Protein AF-A0A965FQ69-F1 (afdb_monomer_lite)

Sequence (419 aa):
MVTMQRNASKNAVSTEKKLNSGMDQRGNQLREEFSRQFLHGMSDRIQSDFGPKQLERFLNNKFEFFLEAMGKQGLLRLERGKGPGDQDYQTRYNGTATIEIVSPIAPYGVVTLEKLMRERNLHVTRSLHPMMSVSFDREEKLISISAPDPEKQIYDYIYIQFESDGSPEKLKELETAISRHMLAVQCSFKDQSSILDKLEEIKNRLSEQQNLSEEDVIEWQQLCDWLKKDNFSFFGYCSFSRKKSVSDQAFELQKSSGLGILSDTYLDQDGNQMSEVLKAHLWRNQQSTFPFKLDRVAITSPLLRFENLMRLGLQLPSGSSPESDPEQVEHVFLGLLRSSSLNVKNTETPLIHRKMKSIFQNKRMLPNSYDYNEVVRIFGATPKFEMFRSTPDELLQMVEDMFSVHDPNRIHCFRIKTK

pLDDT: mean 85.53, std 16.93, range [22.86, 98.69]

Secondary structure (DSSP, 8-state):
--------TTSHHHHHHHHHHHHHHHHHHHHHHHHHHHHHTS-HHHHHTS-HHHHHHHHHHHHHHHHHHHHTT-EEEEEE-S-TTS--TT--SS-EEEEEEEEE--TTHHHHHHHHHHHTT--EEEEE--EEEEEE-TTS-EEEEES--TTSEEEEEEEEEEE----HHHHHHHHHHHHHHHHHHHHHHHTHHHHHHHHHHHHHTGGG-TTS-HHHHHHHHHHHHHIIIIIEEEEEEEEEEE---TT---EEEPTT--EETTSHHHHHHHTTHHHHHHHHHHHHTTT-SSSEEEEEEEEE-SSSS-SEEEEEEEEEEPS--TTS-PPEEEEEEEEEE-GGGGGS-GGGSTTHHHHHHHHHHHTTPPTTSHHHHHHHHHHHHS-HHHHHHS-HHHHHHHHHHHHT---TTS---------

Radius of gyration: 28.64 Å; chains: 1; bounding box: 108×49×81 Å

Foldseek 3Di:
DDDDDDDDPPCPVVVVVVVVVVVVVQLVQQLVLQLVLQVVQDDPVRVVVDDPVRSVVVSVVLSVVQQVQLVVQKDKDKAWDDAQPNDDPPDPAHGKIKIKIKHFDFPFLVLLVVQVCVVVVWAWPDKTKGKWFWDADPVSHTRGIHHDDPVGTMMIIIMTMTGDNRPPVVRVVSSLLSVLLVQLRVQQRVCVVVLLVVLVVLLVQLVQDPLDDPVRSVLVNLQSVVCVVQFWRWAKKWKWFFDPDPPDRWTDTDPQRIGRCRGPVSCVSVVVPVVVQVRVVCVVCVPPPDQWAWAWTPDQDSGDHRDTKTKTWHWHFDPDDPPDDGTIMIMIIITDTDPVNLVDQLCRRRPSVVLLVVLCVVVVPDPPDPLNVVLSVVVNPPDVNLSRQADSVLSSVVSVQVVVPPDPVDDDDDDRPRD

Structure (mmCIF, N/CA/C/O backbone):
data_AF-A0A965FQ69-F1
#
_entry.id   AF-A0A965FQ69-F1
#
loop_
_atom_site.group_PDB
_atom_site.id
_atom_site.type_symbol
_atom_site.label_atom_id
_atom_site.label_alt_id
_atom_site.label_comp_id
_atom_site.label_asym_id
_atom_site.label_entity_id
_atom_site.label_seq_id
_atom_site.pdbx_PDB_ins_code
_atom_site.Cartn_x
_atom_site.Cartn_y
_atom_site.Cartn_z
_atom_site.occupancy
_atom_site.B_iso_or_equiv
_atom_site.auth_seq_id
_atom_site.auth_comp_id
_atom_site.auth_asym_id
_atom_site.auth_atom_id
_atom_site.pdbx_PDB_model_num
ATOM 1 N N . MET A 1 1 ? 61.283 18.173 -0.865 1.00 26.69 1 MET A N 1
ATOM 2 C CA . MET A 1 1 ? 62.747 18.025 -0.758 1.00 26.69 1 MET A CA 1
ATOM 3 C C . MET A 1 1 ? 63.059 16.574 -1.107 1.00 26.69 1 MET A C 1
ATOM 5 O O . MET A 1 1 ? 62.587 15.728 -0.368 1.00 26.69 1 MET A O 1
ATOM 9 N N . VAL A 1 2 ? 63.777 16.334 -2.223 1.00 22.86 2 VAL A N 1
ATOM 10 C CA . VAL A 1 2 ? 64.519 15.088 -2.575 1.00 22.86 2 VAL A CA 1
ATOM 11 C C . VAL A 1 2 ? 63.647 13.831 -2.858 1.00 22.86 2 VAL A C 1
ATOM 13 O O . VAL A 1 2 ? 62.807 13.490 -2.048 1.00 22.86 2 VAL A O 1
ATOM 16 N N . THR A 1 3 ? 63.747 13.039 -3.936 1.00 24.28 3 THR A N 1
ATOM 17 C CA . THR A 1 3 ? 64.528 13.054 -5.185 1.00 24.28 3 THR A CA 1
ATOM 18 C C . THR A 1 3 ? 63.895 12.088 -6.204 1.00 24.28 3 THR A C 1
ATOM 20 O O . THR A 1 3 ? 63.254 11.100 -5.866 1.00 24.28 3 THR A O 1
ATOM 23 N N . MET A 1 4 ? 64.121 12.449 -7.462 1.00 23.86 4 MET A N 1
ATOM 24 C CA . MET A 1 4 ? 63.962 11.776 -8.748 1.00 23.86 4 MET A CA 1
ATOM 25 C C . MET A 1 4 ? 64.313 10.270 -8.902 1.00 23.86 4 MET A C 1
ATOM 27 O O . MET A 1 4 ? 65.288 9.782 -8.348 1.00 23.86 4 MET A O 1
ATOM 31 N N . GLN A 1 5 ? 63.640 9.687 -9.911 1.00 25.12 5 GLN A N 1
ATOM 32 C CA . GLN A 1 5 ? 64.177 8.979 -11.103 1.00 25.12 5 GLN A CA 1
ATOM 33 C C . GLN A 1 5 ? 64.028 7.445 -11.273 1.00 25.12 5 GLN A C 1
ATOM 35 O O . GLN A 1 5 ? 64.759 6.648 -10.708 1.00 25.12 5 GLN A O 1
ATOM 40 N N . ARG A 1 6 ? 63.207 7.137 -12.298 1.00 25.28 6 ARG A N 1
ATOM 41 C CA . ARG A 1 6 ? 63.470 6.343 -13.525 1.00 25.28 6 ARG A CA 1
ATOM 42 C C . ARG A 1 6 ? 63.418 4.802 -13.529 1.00 25.28 6 ARG A C 1
ATOM 44 O O . ARG A 1 6 ? 64.198 4.111 -12.897 1.00 25.28 6 ARG A O 1
ATOM 51 N N . ASN A 1 7 ? 62.644 4.367 -14.535 1.00 25.78 7 ASN A N 1
ATOM 52 C CA . ASN A 1 7 ? 62.756 3.185 -15.400 1.00 25.78 7 ASN A CA 1
ATOM 53 C C . ASN A 1 7 ? 62.151 1.852 -14.936 1.00 25.78 7 ASN A C 1
ATOM 55 O O . ASN A 1 7 ? 62.811 1.053 -14.290 1.00 25.78 7 ASN A O 1
ATOM 59 N N . ALA A 1 8 ? 60.970 1.542 -15.491 1.00 29.22 8 ALA A N 1
ATOM 60 C CA . ALA A 1 8 ? 60.676 0.229 -16.084 1.00 29.22 8 ALA A CA 1
ATOM 61 C C . ALA A 1 8 ? 59.489 0.311 -17.074 1.00 29.22 8 ALA A C 1
ATOM 63 O O . ALA A 1 8 ? 58.456 -0.340 -16.914 1.00 29.22 8 ALA A O 1
ATOM 64 N N . SER A 1 9 ? 59.633 1.107 -18.140 1.00 40.75 9 SER A N 1
ATOM 65 C CA . SER A 1 9 ? 58.760 1.019 -19.317 1.00 40.75 9 SER A CA 1
ATOM 66 C C . SER A 1 9 ? 59.049 -0.287 -20.058 1.00 40.75 9 SER A C 1
ATOM 68 O O . SER A 1 9 ? 59.963 -0.328 -20.876 1.00 40.75 9 SER A O 1
ATOM 70 N N . LYS A 1 10 ? 58.313 -1.356 -19.722 1.00 35.41 10 LYS A N 1
ATOM 71 C CA . LYS A 1 10 ? 58.041 -2.530 -20.588 1.00 35.41 10 LYS A CA 1
ATOM 72 C C . LYS A 1 10 ? 57.002 -3.523 -20.024 1.00 35.41 10 LYS A C 1
ATOM 74 O O . LYS A 1 10 ? 56.545 -4.367 -20.783 1.00 35.41 10 LYS A O 1
ATOM 79 N N . ASN A 1 11 ? 56.541 -3.369 -18.771 1.00 32.72 11 ASN A N 1
ATOM 80 C CA . ASN A 1 11 ? 55.470 -4.199 -18.174 1.00 32.72 11 ASN A CA 1
ATOM 81 C C . ASN A 1 11 ? 54.084 -3.520 -18.064 1.00 32.72 11 ASN A C 1
ATOM 83 O O . ASN A 1 11 ? 53.115 -4.172 -17.681 1.00 32.72 11 ASN A O 1
ATOM 87 N N . ALA A 1 12 ? 53.945 -2.240 -18.425 1.00 35.62 12 ALA A N 1
ATOM 88 C CA . ALA A 1 12 ? 52.651 -1.543 -18.361 1.00 35.62 12 ALA A CA 1
ATOM 89 C C . ALA A 1 12 ? 51.667 -2.018 -19.452 1.00 35.62 12 ALA A C 1
ATOM 91 O O . ALA A 1 12 ? 50.497 -2.245 -19.172 1.00 35.62 12 ALA A O 1
ATOM 92 N N . VAL A 1 13 ? 52.157 -2.311 -20.664 1.00 34.44 13 VAL A N 1
ATOM 93 C CA . VAL A 1 13 ? 51.308 -2.657 -21.823 1.00 34.44 13 VAL A CA 1
ATOM 94 C C . VAL A 1 13 ? 50.677 -4.056 -21.711 1.00 34.44 13 VAL A C 1
ATOM 96 O O . VAL A 1 13 ? 49.585 -4.286 -22.226 1.00 34.44 13 VAL A O 1
ATOM 99 N N . SER A 1 14 ? 51.324 -5.007 -21.027 1.00 36.31 14 SER A N 1
ATOM 100 C CA . SER A 1 14 ? 50.774 -6.356 -20.803 1.00 36.31 14 SER A CA 1
ATOM 101 C C . SER A 1 14 ? 49.797 -6.411 -19.626 1.00 36.31 14 SER A C 1
ATOM 103 O O . SER A 1 14 ? 48.867 -7.218 -19.646 1.00 36.31 14 SER A O 1
ATOM 105 N N . THR A 1 15 ? 49.971 -5.533 -18.636 1.00 37.91 15 THR A N 1
ATOM 106 C CA . THR A 1 15 ? 49.083 -5.421 -17.473 1.00 37.91 15 THR A CA 1
ATOM 107 C C . THR A 1 15 ? 47.825 -4.626 -17.832 1.00 37.91 15 THR A C 1
ATOM 109 O O . THR A 1 15 ? 46.731 -5.079 -17.517 1.00 37.91 15 THR A O 1
ATOM 112 N N . GLU A 1 16 ? 47.941 -3.543 -18.611 1.00 34.97 16 GLU A N 1
ATOM 113 C CA . GLU A 1 16 ? 46.796 -2.801 -19.166 1.00 34.97 16 GLU A CA 1
ATOM 114 C C . GLU A 1 16 ? 45.980 -3.632 -20.165 1.00 34.97 16 GLU A C 1
ATOM 116 O O . GLU A 1 16 ? 44.755 -3.599 -20.116 1.00 34.97 16 GLU A O 1
ATOM 121 N N . LYS A 1 17 ? 46.611 -4.454 -21.023 1.00 34.06 17 LYS A N 1
ATOM 122 C CA . LYS A 1 17 ? 45.866 -5.387 -21.893 1.00 34.06 17 LYS A CA 1
ATOM 123 C C . LYS A 1 17 ? 45.140 -6.482 -21.112 1.00 34.06 17 LYS A C 1
ATOM 125 O O . LYS A 1 17 ? 44.058 -6.864 -21.535 1.00 34.06 17 LYS A O 1
ATOM 130 N N . LYS A 1 18 ? 45.702 -6.974 -19.999 1.00 35.56 18 LYS A N 1
ATOM 131 C CA . LYS A 1 18 ? 45.047 -7.967 -19.126 1.00 35.56 18 LYS A CA 1
ATOM 132 C C . LYS A 1 18 ? 43.935 -7.360 -18.262 1.00 35.56 18 LYS A C 1
ATOM 134 O O . LYS A 1 18 ? 42.926 -8.020 -18.039 1.00 35.56 18 LYS A O 1
ATOM 139 N N . LEU A 1 19 ? 44.095 -6.114 -17.813 1.00 34.34 19 LEU A N 1
ATOM 140 C CA . LEU A 1 19 ? 43.059 -5.344 -17.114 1.00 34.34 19 LEU A CA 1
ATOM 141 C C . LEU A 1 19 ? 41.905 -4.983 -18.058 1.00 34.34 19 LEU A C 1
ATOM 143 O O . LEU A 1 19 ? 40.756 -5.226 -17.706 1.00 34.34 19 LEU A O 1
ATOM 147 N N . ASN A 1 20 ? 42.197 -4.524 -19.281 1.00 37.56 20 ASN A N 1
ATOM 148 C CA . ASN A 1 20 ? 41.173 -4.250 -20.293 1.00 37.56 20 ASN A CA 1
ATOM 149 C C . ASN A 1 20 ? 40.507 -5.532 -20.812 1.00 37.56 20 ASN A C 1
ATOM 151 O O . ASN A 1 20 ? 39.294 -5.538 -20.982 1.00 37.56 20 ASN A O 1
ATOM 155 N N . SER A 1 21 ? 41.243 -6.638 -21.000 1.00 43.66 21 SER A N 1
ATOM 156 C CA . SER A 1 21 ? 40.627 -7.920 -21.380 1.00 43.66 21 SER A CA 1
ATOM 157 C C . SER A 1 21 ? 39.784 -8.514 -20.252 1.00 43.66 21 SER A C 1
ATOM 159 O O . SER A 1 21 ? 38.773 -9.143 -20.526 1.00 43.66 21 SER A O 1
ATOM 161 N N . GLY A 1 22 ? 40.185 -8.322 -18.991 1.00 47.44 22 GLY A N 1
ATOM 162 C CA . GLY A 1 22 ? 39.419 -8.753 -17.820 1.00 47.44 22 GLY A CA 1
ATOM 163 C C . GLY A 1 22 ? 38.160 -7.913 -17.588 1.00 47.44 22 GLY A C 1
ATOM 164 O O . GLY A 1 22 ? 37.121 -8.465 -17.236 1.00 47.44 22 GLY A O 1
ATOM 165 N N . MET A 1 23 ? 38.222 -6.599 -17.836 1.00 53.56 23 MET A N 1
ATOM 166 C CA . MET A 1 23 ? 37.054 -5.708 -17.798 1.00 53.56 23 MET A CA 1
ATOM 167 C C . MET A 1 23 ? 36.070 -5.998 -18.938 1.00 53.56 23 MET A C 1
ATOM 169 O O . MET A 1 23 ? 34.868 -6.057 -18.690 1.00 53.56 23 MET A O 1
ATOM 173 N N . ASP A 1 24 ? 36.565 -6.260 -20.151 1.00 64.50 24 ASP A N 1
ATOM 174 C CA . ASP A 1 24 ? 35.739 -6.643 -21.304 1.00 64.50 24 ASP A CA 1
ATOM 175 C C . ASP A 1 24 ? 35.117 -8.043 -21.109 1.00 64.50 24 ASP A C 1
ATOM 177 O O . ASP A 1 24 ? 33.928 -8.247 -21.337 1.00 64.50 24 ASP A O 1
ATOM 181 N N . GLN A 1 25 ? 35.861 -9.012 -20.561 1.00 75.19 25 GLN A N 1
ATOM 182 C CA . GLN A 1 25 ? 35.315 -10.332 -20.208 1.00 75.19 25 GLN A CA 1
ATOM 183 C C . GLN A 1 25 ? 34.255 -10.264 -19.102 1.00 75.19 25 GLN A C 1
ATOM 185 O O . GLN A 1 25 ? 33.205 -10.889 -19.241 1.00 75.19 25 GLN A O 1
ATOM 190 N N . ARG A 1 26 ? 34.484 -9.480 -18.038 1.00 79.25 26 ARG A N 1
ATOM 191 C CA . ARG A 1 26 ? 33.505 -9.289 -16.952 1.00 79.25 26 ARG A CA 1
ATOM 192 C C . ARG A 1 26 ? 32.240 -8.596 -17.458 1.00 79.25 26 ARG A C 1
ATOM 194 O O . ARG A 1 26 ? 31.143 -9.027 -17.120 1.00 79.25 26 ARG A O 1
ATOM 201 N N . GLY A 1 27 ? 32.375 -7.570 -18.300 1.00 84.81 27 GLY A N 1
ATOM 202 C CA . GLY A 1 27 ? 31.235 -6.906 -18.937 1.00 84.81 27 GLY A CA 1
ATOM 203 C C . GLY A 1 27 ? 30.428 -7.854 -19.829 1.00 84.81 27 GLY A C 1
ATOM 204 O O . GLY A 1 27 ? 29.203 -7.894 -19.736 1.00 84.81 27 GLY A O 1
ATOM 205 N N . ASN A 1 28 ? 31.107 -8.676 -20.635 1.00 88.44 28 ASN A N 1
ATOM 206 C CA . ASN A 1 28 ? 30.455 -9.677 -21.484 1.00 88.44 28 ASN A CA 1
ATOM 207 C C . ASN A 1 28 ? 29.735 -10.763 -20.663 1.00 88.44 28 ASN A C 1
ATOM 209 O O . ASN A 1 28 ? 28.614 -11.127 -21.014 1.00 88.44 28 ASN A O 1
ATOM 213 N N . GLN A 1 29 ? 30.332 -11.231 -19.560 1.00 93.44 29 GLN A N 1
ATOM 214 C CA . GLN A 1 29 ? 29.696 -12.184 -18.644 1.00 93.44 29 GLN A CA 1
ATOM 215 C C . GLN A 1 29 ? 28.426 -11.596 -18.016 1.00 93.44 29 GLN A C 1
ATOM 217 O O . GLN A 1 29 ? 27.361 -12.201 -18.106 1.00 93.44 29 GLN A O 1
ATOM 222 N N . LEU A 1 30 ? 28.519 -10.398 -17.428 1.00 94.19 30 LEU A N 1
ATOM 223 C CA . LEU A 1 30 ? 27.375 -9.722 -16.810 1.00 94.19 30 LEU A CA 1
ATOM 224 C C . LEU A 1 30 ? 26.242 -9.491 -17.815 1.00 94.19 30 LEU A C 1
ATOM 226 O O . LEU A 1 30 ? 25.071 -9.661 -17.481 1.00 94.19 30 LEU A O 1
ATOM 230 N N . ARG A 1 31 ? 26.578 -9.150 -19.062 1.00 95.00 31 ARG A N 1
ATOM 231 C CA . ARG A 1 31 ? 25.593 -8.975 -20.132 1.00 95.00 31 ARG A CA 1
ATOM 232 C C . ARG A 1 31 ? 24.873 -10.275 -20.476 1.00 95.00 31 ARG A C 1
ATOM 234 O O . ARG A 1 31 ? 23.664 -10.252 -20.706 1.00 95.00 31 ARG A O 1
ATOM 241 N N . GLU A 1 32 ? 25.588 -11.399 -20.527 1.00 94.56 32 GLU A N 1
ATOM 242 C CA . GLU A 1 32 ? 24.985 -12.714 -20.774 1.00 94.56 32 GLU A CA 1
ATOM 243 C C . GLU A 1 32 ? 24.063 -13.124 -19.618 1.00 94.56 32 GLU A C 1
ATOM 245 O O . GLU A 1 32 ? 22.923 -13.535 -19.844 1.00 94.56 32 GLU A O 1
ATOM 250 N N . GLU A 1 33 ? 24.534 -12.956 -18.382 1.00 95.75 33 GLU A N 1
ATOM 251 C CA . GLU A 1 33 ? 23.767 -13.227 -17.167 1.00 95.75 33 GLU A CA 1
ATOM 252 C C . GLU A 1 33 ? 22.482 -12.389 -17.115 1.00 95.75 33 GLU A C 1
ATOM 254 O O . GLU A 1 33 ? 21.394 -12.943 -16.937 1.00 95.75 33 GLU A O 1
ATOM 259 N N . PHE A 1 34 ? 22.590 -11.078 -17.358 1.00 96.25 34 PHE A N 1
ATOM 260 C CA . PHE A 1 34 ? 21.453 -10.165 -17.465 1.00 96.25 34 PHE A CA 1
ATOM 261 C C . PHE A 1 34 ? 20.473 -10.606 -18.550 1.00 96.25 34 PHE A C 1
ATOM 263 O O . PHE A 1 34 ? 19.282 -10.756 -18.287 1.00 96.25 34 PHE A O 1
ATOM 270 N N . SER A 1 35 ? 20.973 -10.848 -19.765 1.00 95.06 35 SER A N 1
ATOM 271 C CA . SER A 1 35 ? 20.144 -11.222 -20.914 1.00 95.06 35 SER A CA 1
ATOM 272 C C . SER A 1 35 ? 19.356 -12.496 -20.634 1.00 95.06 35 SER A C 1
ATOM 274 O O . SER A 1 35 ? 18.175 -12.572 -20.963 1.00 95.06 35 SER A O 1
ATOM 276 N N . ARG A 1 36 ? 19.976 -13.475 -19.964 1.00 94.50 36 ARG A N 1
ATOM 277 C CA . ARG A 1 36 ? 19.316 -14.717 -19.553 1.00 94.50 36 ARG A CA 1
ATOM 278 C C . ARG A 1 36 ? 18.152 -14.456 -18.596 1.00 94.50 36 ARG A C 1
ATOM 280 O O . ARG A 1 36 ? 17.072 -14.999 -18.817 1.00 94.50 36 ARG A O 1
ATOM 287 N N . GLN A 1 37 ? 18.343 -13.617 -17.575 1.00 94.25 37 GLN A N 1
ATOM 288 C CA . GLN A 1 37 ? 17.264 -13.285 -16.631 1.00 94.25 37 GLN A CA 1
ATOM 289 C C . GLN A 1 37 ? 16.161 -12.456 -17.289 1.00 94.25 37 GLN A C 1
ATOM 291 O O . GLN A 1 37 ? 14.975 -12.706 -17.079 1.00 94.25 37 GLN A O 1
ATOM 296 N N . PHE A 1 38 ? 16.540 -11.504 -18.139 1.00 93.62 38 PHE A N 1
ATOM 297 C CA . PHE A 1 38 ? 15.589 -10.651 -18.836 1.00 93.62 38 PHE A CA 1
ATOM 298 C C . PHE A 1 38 ? 14.705 -11.458 -19.796 1.00 93.62 38 PHE A C 1
ATOM 300 O O . PHE A 1 38 ? 13.486 -11.296 -19.796 1.00 93.62 38 PHE A O 1
ATOM 307 N N . LEU A 1 39 ? 15.304 -12.368 -20.573 1.00 91.94 39 LEU A N 1
ATOM 308 C CA . LEU A 1 39 ? 14.581 -13.262 -21.480 1.00 91.94 39 LEU A CA 1
ATOM 309 C C . LEU A 1 39 ? 13.691 -14.254 -20.732 1.00 91.94 39 LEU A C 1
ATOM 311 O O . LEU A 1 39 ? 12.590 -14.529 -21.195 1.00 91.94 39 LEU A O 1
ATOM 315 N N . HIS A 1 40 ? 14.108 -14.738 -19.560 1.00 88.69 40 HIS A N 1
ATOM 316 C CA . HIS A 1 40 ? 13.251 -15.578 -18.720 1.00 88.69 40 HIS A CA 1
ATOM 317 C C . HIS A 1 40 ? 11.981 -14.834 -18.259 1.00 88.69 40 HIS A C 1
ATOM 319 O O . HIS A 1 40 ? 10.930 -15.444 -18.079 1.00 88.69 40 HIS A O 1
ATOM 325 N N . GLY A 1 41 ? 12.051 -13.507 -18.099 1.00 81.44 41 GLY A N 1
ATOM 326 C CA . GLY A 1 41 ? 10.885 -12.657 -17.840 1.00 81.44 41 GLY A CA 1
ATOM 327 C C . GLY A 1 41 ? 10.019 -12.358 -19.073 1.00 81.44 41 GLY A C 1
ATOM 328 O O . GLY A 1 41 ? 8.951 -11.762 -18.935 1.00 81.44 41 GLY A O 1
ATOM 329 N N . MET A 1 42 ? 10.446 -12.749 -20.280 1.00 86.44 42 MET A N 1
ATOM 330 C CA . MET A 1 42 ? 9.692 -12.570 -21.522 1.00 86.44 42 MET A CA 1
ATOM 331 C C . MET A 1 42 ? 8.991 -13.864 -21.940 1.00 86.44 42 MET A C 1
ATOM 333 O O . MET A 1 42 ? 9.633 -14.891 -22.135 1.00 86.44 42 MET A O 1
ATOM 337 N N . SER A 1 43 ? 7.686 -13.797 -22.214 1.00 84.50 43 SER A N 1
ATOM 338 C CA . SER A 1 43 ? 6.989 -14.912 -22.878 1.00 84.50 43 SER A CA 1
ATOM 339 C C . SER A 1 43 ? 7.500 -15.141 -24.308 1.00 84.50 43 SER A C 1
ATOM 341 O O . SER A 1 43 ? 7.879 -14.185 -24.989 1.00 84.50 43 SER A O 1
ATOM 343 N N . ASP A 1 44 ? 7.406 -16.375 -24.810 1.00 82.75 44 ASP A N 1
ATOM 344 C CA . ASP A 1 44 ? 7.791 -16.731 -26.189 1.00 82.75 44 ASP A CA 1
ATOM 345 C C . ASP A 1 44 ? 7.110 -15.848 -27.243 1.00 82.75 44 ASP A C 1
ATOM 347 O O . ASP A 1 44 ? 7.700 -15.497 -28.266 1.00 82.75 44 ASP A O 1
ATOM 351 N N . ARG A 1 45 ? 5.869 -15.427 -26.970 1.00 82.38 45 ARG A N 1
ATOM 352 C CA . ARG A 1 45 ? 5.115 -14.510 -27.829 1.00 82.38 45 ARG A CA 1
ATOM 353 C C . ARG A 1 45 ? 5.787 -13.142 -27.928 1.00 82.38 45 ARG A C 1
ATOM 355 O O . ARG A 1 45 ? 5.923 -12.618 -29.023 1.00 82.38 45 ARG A O 1
ATOM 362 N N . ILE A 1 46 ? 6.223 -12.585 -26.798 1.00 81.56 46 ILE A N 1
ATOM 363 C CA . ILE A 1 46 ? 6.936 -11.301 -26.751 1.00 81.56 46 ILE A CA 1
ATOM 364 C C . ILE A 1 46 ? 8.287 -11.421 -27.451 1.00 81.56 46 ILE A C 1
ATOM 366 O O . ILE A 1 46 ? 8.663 -10.504 -28.175 1.00 81.56 46 ILE A O 1
ATOM 370 N N . GLN A 1 47 ? 9.007 -12.527 -27.243 1.00 82.12 47 GLN A N 1
ATOM 371 C CA . GLN A 1 47 ? 10.299 -12.765 -27.891 1.00 82.12 47 GLN A CA 1
ATOM 372 C C . GLN A 1 47 ? 10.149 -12.863 -29.417 1.00 82.12 47 GLN A C 1
ATOM 374 O O . GLN A 1 47 ? 10.958 -12.297 -30.149 1.00 82.12 47 GLN A O 1
ATOM 379 N N . SER A 1 48 ? 9.073 -13.499 -29.890 1.00 83.19 48 SER A N 1
ATOM 380 C CA . SER A 1 48 ? 8.766 -13.659 -31.318 1.00 83.19 48 SER A CA 1
ATOM 381 C C . SER A 1 48 ? 8.434 -12.345 -32.036 1.00 83.19 48 SER A C 1
ATOM 383 O O . SER A 1 48 ? 8.532 -12.289 -33.260 1.00 83.19 48 SER A O 1
ATOM 385 N N . ASP A 1 49 ? 8.077 -11.281 -31.306 1.00 81.50 49 ASP A N 1
ATOM 386 C CA . ASP A 1 49 ? 7.876 -9.947 -31.891 1.00 81.50 49 ASP A CA 1
ATOM 387 C C . ASP A 1 49 ? 9.195 -9.302 -32.359 1.00 81.50 49 ASP A C 1
ATOM 389 O O . ASP A 1 49 ? 9.168 -8.327 -33.112 1.00 81.50 49 ASP A O 1
ATOM 393 N N . PHE A 1 50 ? 10.349 -9.798 -31.896 1.00 79.12 50 PHE A N 1
ATOM 394 C CA . PHE A 1 50 ? 11.657 -9.235 -32.220 1.00 79.12 50 PHE A CA 1
ATOM 395 C C . PHE A 1 50 ? 12.379 -10.048 -33.297 1.00 79.12 50 PHE A C 1
ATOM 397 O O . PHE A 1 50 ? 12.521 -11.266 -33.208 1.00 79.12 50 PHE A O 1
ATOM 404 N N . GLY A 1 51 ? 12.972 -9.355 -34.273 1.00 85.88 51 GLY A N 1
ATOM 405 C CA . GLY A 1 51 ? 14.036 -9.958 -35.082 1.00 85.88 51 GLY A CA 1
ATOM 406 C C . GLY A 1 51 ? 15.300 -10.202 -34.233 1.00 85.88 51 GLY A C 1
ATOM 407 O O . GLY A 1 51 ? 15.567 -9.404 -33.333 1.00 85.88 51 GLY A O 1
ATOM 408 N N . PRO A 1 52 ? 16.148 -11.210 -34.532 1.00 84.00 52 PRO A N 1
ATOM 409 C CA . PRO A 1 52 ? 17.311 -11.549 -33.696 1.00 84.00 52 PRO A CA 1
ATOM 410 C C . PRO A 1 52 ? 18.231 -10.359 -33.372 1.00 84.00 52 PRO A C 1
ATOM 412 O O . PRO A 1 52 ? 18.567 -10.121 -32.216 1.00 84.00 52 PRO A O 1
ATOM 415 N N . LYS A 1 53 ? 18.558 -9.533 -34.377 1.00 86.31 53 LYS A N 1
ATOM 416 C CA . LYS A 1 53 ? 19.379 -8.318 -34.196 1.00 86.31 53 LYS A CA 1
ATOM 417 C C . LYS A 1 53 ? 18.671 -7.221 -33.392 1.00 86.31 53 LYS A C 1
ATOM 419 O O . LYS A 1 53 ? 19.318 -6.421 -32.721 1.00 86.31 53 LYS A O 1
ATOM 424 N N . GLN A 1 54 ? 17.344 -7.142 -33.492 1.00 86.19 54 GLN A N 1
ATOM 425 C CA . GLN A 1 54 ? 16.546 -6.164 -32.754 1.00 86.19 54 GLN A CA 1
ATOM 426 C C . GLN A 1 54 ? 16.462 -6.545 -31.276 1.00 86.19 54 GLN A C 1
ATOM 428 O O . GLN A 1 54 ? 16.576 -5.663 -30.428 1.00 86.19 54 GLN A O 1
ATOM 433 N N . LEU A 1 55 ? 16.312 -7.840 -30.982 1.00 87.19 55 LEU A N 1
ATOM 434 C CA . LEU A 1 55 ? 16.322 -8.371 -29.623 1.00 87.19 55 LEU A CA 1
ATOM 435 C C . LEU A 1 55 ? 17.676 -8.137 -28.952 1.00 87.19 55 LEU A C 1
ATOM 437 O O . LEU A 1 55 ? 17.722 -7.621 -27.842 1.00 87.19 55 LEU A O 1
ATOM 441 N N . GLU A 1 56 ? 18.773 -8.432 -29.650 1.00 89.25 56 GLU A N 1
ATOM 442 C CA . GLU A 1 56 ? 20.127 -8.175 -29.151 1.00 89.25 56 GLU A CA 1
ATOM 443 C C . GLU A 1 56 ? 20.334 -6.688 -28.823 1.00 89.25 56 GLU A C 1
ATOM 445 O O . GLU A 1 56 ? 20.749 -6.340 -27.719 1.00 89.25 56 GLU A O 1
ATOM 450 N N . ARG A 1 57 ? 19.965 -5.784 -29.743 1.00 89.56 57 ARG A N 1
ATOM 451 C CA . ARG A 1 57 ? 20.041 -4.336 -29.495 1.00 89.56 57 ARG A CA 1
ATOM 452 C C . ARG A 1 57 ? 19.155 -3.905 -28.325 1.00 89.56 57 ARG A C 1
ATOM 454 O O . ARG A 1 57 ? 19.565 -3.054 -27.539 1.00 89.56 57 ARG A O 1
ATOM 461 N N . PHE A 1 58 ? 17.950 -4.462 -28.221 1.00 90.69 58 PHE A N 1
ATOM 462 C CA . PHE A 1 58 ? 17.036 -4.183 -27.119 1.00 90.69 58 PHE A CA 1
ATOM 463 C C . PHE A 1 58 ? 17.675 -4.577 -25.784 1.00 90.69 58 PHE A C 1
ATOM 465 O O . PHE A 1 58 ? 17.792 -3.722 -24.912 1.00 90.69 58 PHE A O 1
ATOM 472 N N . LEU A 1 59 ? 18.159 -5.815 -25.653 1.00 93.12 59 LEU A N 1
ATOM 473 C CA . LEU A 1 59 ? 18.798 -6.320 -24.435 1.00 93.12 59 LEU A CA 1
ATOM 474 C C . LEU A 1 59 ? 20.052 -5.525 -24.062 1.00 93.12 59 LEU A C 1
ATOM 476 O O . LEU A 1 59 ? 20.209 -5.180 -22.894 1.00 93.12 59 LEU A O 1
ATOM 480 N N . ASN A 1 60 ? 20.892 -5.161 -25.036 1.00 93.25 60 ASN A N 1
ATOM 481 C CA . ASN A 1 60 ? 22.074 -4.332 -24.790 1.00 93.25 60 ASN A CA 1
ATOM 482 C C . ASN A 1 60 ? 21.686 -2.968 -24.204 1.00 93.25 60 ASN A C 1
ATOM 484 O O . ASN A 1 60 ? 22.245 -2.557 -23.194 1.00 93.25 60 ASN A O 1
ATOM 488 N N . ASN A 1 61 ? 20.678 -2.299 -24.772 1.00 93.12 61 ASN A N 1
ATOM 489 C CA . ASN A 1 61 ? 20.200 -1.024 -24.234 1.00 93.12 61 ASN A CA 1
ATOM 490 C C . ASN A 1 61 ? 19.661 -1.166 -22.798 1.00 93.12 61 ASN A C 1
ATOM 492 O O . ASN A 1 61 ? 19.905 -0.291 -21.969 1.00 93.12 61 ASN A O 1
ATOM 496 N N . LYS A 1 62 ? 18.940 -2.258 -22.494 1.00 94.88 62 LYS A N 1
ATOM 497 C CA . LYS A 1 62 ? 18.442 -2.529 -21.133 1.00 94.88 62 LYS A CA 1
ATOM 498 C C . LYS A 1 62 ? 19.575 -2.826 -20.157 1.00 94.88 62 LYS A C 1
ATOM 500 O O . LYS A 1 62 ? 19.539 -2.359 -19.026 1.00 94.88 62 LYS A O 1
ATOM 505 N N . PHE A 1 63 ? 20.602 -3.545 -20.597 1.00 95.62 63 PHE A N 1
ATOM 506 C CA . PHE A 1 63 ? 21.772 -3.832 -19.777 1.00 95.62 63 PHE A CA 1
ATOM 507 C C . PHE A 1 63 ? 22.547 -2.558 -19.409 1.00 95.62 63 PHE A C 1
ATOM 509 O O . PHE A 1 63 ? 22.880 -2.369 -18.242 1.00 95.62 63 PHE A O 1
ATOM 516 N N . GLU A 1 64 ? 22.765 -1.646 -20.361 1.00 94.75 64 GLU A N 1
ATOM 517 C CA . GLU A 1 64 ? 23.417 -0.355 -20.083 1.00 94.75 64 GLU A CA 1
ATOM 518 C C . GLU A 1 64 ? 22.622 0.478 -19.064 1.00 94.75 64 GLU A C 1
ATOM 520 O O . GLU A 1 64 ? 23.191 1.007 -18.108 1.00 94.75 64 GLU A O 1
ATOM 525 N N . PHE A 1 65 ? 21.292 0.543 -19.214 1.00 95.25 65 PHE A N 1
ATOM 526 C CA . PHE A 1 65 ? 20.431 1.209 -18.233 1.00 95.25 65 PHE A CA 1
ATOM 527 C C . PHE A 1 65 ? 20.503 0.544 -16.854 1.00 95.25 65 PHE A C 1
ATOM 529 O O . PHE A 1 65 ? 20.578 1.229 -15.835 1.00 95.25 65 PHE A O 1
ATOM 536 N N . PHE A 1 66 ? 20.520 -0.789 -16.814 1.00 95.12 66 PHE A N 1
ATOM 537 C CA . PHE A 1 66 ? 20.646 -1.546 -15.575 1.00 95.12 66 PHE A CA 1
ATOM 538 C C . PHE A 1 66 ? 21.955 -1.233 -14.842 1.00 95.12 66 PHE A C 1
ATOM 540 O O . PHE A 1 66 ? 21.928 -0.971 -13.640 1.00 95.12 66 PHE A O 1
ATOM 547 N N . LEU A 1 67 ? 23.089 -1.193 -15.550 1.00 93.38 67 LEU A N 1
ATOM 548 C CA . LEU A 1 67 ? 24.382 -0.831 -14.960 1.00 93.38 67 LEU A CA 1
ATOM 549 C C . LEU A 1 67 ? 24.388 0.603 -14.416 1.00 93.38 67 LEU A C 1
ATOM 551 O O . LEU A 1 67 ? 24.876 0.831 -13.306 1.00 93.38 67 LEU A O 1
ATOM 555 N N . GLU A 1 68 ? 23.815 1.557 -15.157 1.00 93.69 68 GLU A N 1
ATOM 556 C CA . GLU A 1 68 ? 23.664 2.937 -14.681 1.00 93.69 68 GLU A CA 1
ATOM 557 C C . GLU A 1 68 ? 22.833 2.990 -13.391 1.00 93.69 68 GLU A C 1
ATOM 559 O O . GLU A 1 68 ? 23.199 3.674 -12.432 1.00 93.69 68 GLU A O 1
ATOM 564 N N . ALA A 1 69 ? 21.733 2.237 -13.349 1.00 93.38 69 ALA A N 1
ATOM 565 C CA . ALA A 1 69 ? 20.854 2.182 -12.194 1.00 93.38 69 ALA A CA 1
ATOM 566 C C . ALA A 1 69 ? 21.518 1.544 -10.970 1.00 93.38 69 ALA A C 1
ATOM 568 O O . ALA A 1 69 ? 21.320 2.037 -9.860 1.00 93.38 69 ALA A O 1
ATOM 569 N N . MET A 1 70 ? 22.340 0.502 -11.147 1.00 90.88 70 MET A N 1
ATOM 570 C CA . MET A 1 70 ? 23.106 -0.093 -10.043 1.00 90.88 70 MET A CA 1
ATOM 571 C C . MET A 1 70 ? 24.036 0.934 -9.390 1.00 90.88 70 MET A C 1
ATOM 573 O O . MET A 1 70 ? 24.075 1.021 -8.166 1.00 90.88 70 MET A O 1
ATOM 577 N N . GLY A 1 71 ? 24.709 1.772 -10.187 1.00 85.06 71 GLY A N 1
ATOM 578 C CA . GLY A 1 71 ? 25.581 2.835 -9.672 1.00 85.06 71 GLY A CA 1
ATOM 579 C C . GLY A 1 71 ? 24.851 3.943 -8.900 1.00 85.06 71 GLY A C 1
ATOM 580 O O . GLY A 1 71 ? 25.483 4.687 -8.154 1.00 85.06 71 GLY A O 1
ATOM 581 N N . LYS A 1 72 ? 23.527 4.056 -9.061 1.00 87.00 72 LYS A N 1
ATOM 582 C CA . LYS A 1 72 ? 22.665 5.045 -8.388 1.00 87.00 72 LYS A CA 1
ATOM 583 C C . LYS A 1 72 ? 21.728 4.423 -7.344 1.00 87.00 72 LYS A C 1
ATOM 585 O O . LYS A 1 72 ? 20.907 5.133 -6.775 1.00 87.00 72 LYS A O 1
ATOM 590 N N . GLN A 1 73 ? 21.842 3.112 -7.099 1.00 82.62 73 GLN A N 1
ATOM 591 C CA . GLN A 1 73 ? 20.937 2.321 -6.249 1.00 82.62 73 GLN A CA 1
ATOM 592 C C . GLN A 1 73 ? 19.458 2.390 -6.670 1.00 82.62 73 GLN A C 1
ATOM 594 O O . GLN A 1 73 ? 18.547 2.184 -5.869 1.00 82.62 73 GLN A O 1
ATOM 599 N N . GLY A 1 74 ? 19.226 2.618 -7.957 1.00 88.88 74 GLY A N 1
ATOM 600 C CA . GLY A 1 74 ? 17.916 2.730 -8.569 1.00 88.88 74 GLY A CA 1
ATOM 601 C C . GLY A 1 74 ? 17.848 3.907 -9.535 1.00 88.88 74 GLY A C 1
ATOM 602 O O . GLY A 1 74 ? 18.534 4.915 -9.372 1.00 88.88 74 GLY A O 1
ATOM 603 N N . LEU A 1 75 ? 17.039 3.769 -10.580 1.00 94.81 75 LEU A N 1
ATOM 604 C CA . LEU A 1 75 ? 16.878 4.799 -11.597 1.00 94.81 75 LEU A CA 1
ATOM 605 C C . LEU A 1 75 ? 15.512 4.677 -12.262 1.00 94.81 75 LEU A C 1
ATOM 607 O O . LEU A 1 75 ? 15.071 3.578 -12.591 1.00 94.81 75 LEU A O 1
ATOM 611 N N . LEU A 1 76 ? 14.876 5.822 -12.481 1.00 96.06 76 LEU A N 1
ATOM 612 C CA . LEU A 1 76 ? 13.724 5.986 -13.356 1.00 96.06 76 LEU A CA 1
ATOM 613 C C . LEU A 1 76 ? 14.192 6.739 -14.597 1.00 96.06 76 LEU A C 1
ATOM 615 O O . LEU A 1 76 ? 14.945 7.708 -14.493 1.00 96.06 76 LEU A O 1
ATOM 619 N N . ARG A 1 77 ? 13.712 6.313 -15.759 1.00 94.81 77 ARG A N 1
ATOM 620 C CA . ARG A 1 77 ? 13.860 7.049 -17.003 1.00 94.81 77 ARG A CA 1
ATOM 621 C C . ARG A 1 77 ? 12.564 7.012 -17.790 1.00 94.81 77 ARG A C 1
ATOM 623 O O . ARG A 1 77 ? 12.012 5.943 -18.042 1.00 94.81 77 ARG A O 1
ATOM 630 N N . LEU A 1 78 ? 12.099 8.185 -18.197 1.00 94.31 78 LEU A N 1
ATOM 631 C CA . LEU A 1 78 ? 10.996 8.329 -19.133 1.00 94.31 78 LEU A CA 1
ATOM 632 C C . LEU A 1 78 ? 11.533 8.911 -20.441 1.00 94.31 78 LEU A C 1
ATOM 634 O O . LEU A 1 78 ? 11.992 10.049 -20.485 1.00 94.31 78 LEU A O 1
ATOM 638 N N . GLU A 1 79 ? 11.473 8.130 -21.515 1.00 90.06 79 GLU A N 1
ATOM 639 C CA . GLU A 1 79 ? 11.967 8.536 -22.831 1.00 90.06 79 GLU A CA 1
ATOM 640 C C . GLU A 1 79 ? 10.831 8.621 -23.848 1.00 90.06 79 GLU A C 1
ATOM 642 O O . GLU A 1 79 ? 9.913 7.794 -23.889 1.00 90.06 79 GLU A O 1
ATOM 647 N N . ARG A 1 80 ? 10.919 9.624 -24.723 1.00 86.25 80 ARG A N 1
ATOM 648 C CA . ARG A 1 80 ? 10.102 9.672 -25.932 1.00 86.25 80 ARG A CA 1
ATOM 649 C C . ARG A 1 80 ? 10.609 8.599 -26.899 1.00 86.25 80 ARG A C 1
ATOM 651 O O . ARG A 1 80 ? 11.789 8.571 -27.231 1.00 86.25 80 ARG A O 1
ATOM 658 N N . GLY A 1 81 ? 9.708 7.734 -27.349 1.00 76.38 81 GLY A N 1
ATOM 659 C CA . GLY A 1 81 ? 9.970 6.720 -28.367 1.00 76.38 81 GLY A CA 1
ATOM 660 C C . GLY A 1 81 ? 9.826 7.277 -29.786 1.00 76.38 81 GLY A C 1
ATOM 661 O O . GLY A 1 81 ? 10.017 8.470 -30.028 1.00 76.38 81 GLY A O 1
ATOM 662 N N . LYS A 1 82 ? 9.465 6.410 -30.746 1.00 67.50 82 LYS A N 1
ATOM 663 C CA . LYS A 1 82 ? 9.248 6.814 -32.148 1.00 67.50 82 LYS A CA 1
ATOM 664 C C . LYS A 1 82 ? 8.160 7.887 -32.231 1.00 67.50 82 LYS A C 1
ATOM 666 O O . LYS A 1 82 ? 7.098 7.727 -31.624 1.00 67.50 82 LYS A O 1
ATOM 671 N N . GLY A 1 83 ? 8.423 8.964 -32.972 1.00 56.41 83 GLY A N 1
ATOM 672 C CA . GLY A 1 83 ? 7.448 10.028 -33.200 1.00 56.41 83 GLY A CA 1
ATOM 673 C C . GLY A 1 83 ? 6.379 9.634 -34.230 1.00 56.41 83 GLY A C 1
ATOM 674 O O . GLY A 1 83 ? 6.567 8.666 -34.967 1.00 56.41 83 GLY A O 1
ATOM 675 N N . PRO A 1 84 ? 5.287 10.411 -34.356 1.00 51.53 84 PRO A N 1
ATOM 676 C CA . PRO A 1 84 ? 4.232 10.171 -35.349 1.00 51.53 84 PRO A CA 1
ATOM 677 C C . PRO A 1 84 ? 4.706 10.148 -36.818 1.00 51.53 84 PRO A C 1
ATOM 679 O O . PRO A 1 84 ? 3.940 9.731 -37.681 1.00 51.53 84 PRO A O 1
ATOM 682 N N . GLY A 1 85 ? 5.941 10.592 -37.104 1.00 48.72 85 GLY A N 1
ATOM 683 C CA . GLY A 1 85 ? 6.558 10.630 -38.438 1.00 48.72 85 GLY A CA 1
ATOM 684 C C . GLY A 1 85 ? 7.607 9.545 -38.734 1.00 48.72 85 GLY A C 1
ATOM 685 O O . GLY A 1 85 ? 8.020 9.437 -39.881 1.00 48.72 85 GLY A O 1
ATOM 686 N N . ASP A 1 86 ? 8.007 8.721 -37.755 1.00 46.78 86 ASP A N 1
ATOM 687 C CA . ASP A 1 86 ? 8.999 7.630 -37.921 1.00 46.78 86 ASP A CA 1
ATOM 688 C C . ASP A 1 86 ? 8.321 6.271 -38.194 1.00 46.78 86 ASP A C 1
ATOM 690 O O . ASP A 1 86 ? 8.692 5.228 -37.638 1.00 46.78 86 ASP A O 1
ATOM 694 N N . GLN A 1 87 ? 7.251 6.294 -38.991 1.00 49.47 87 GLN A N 1
ATOM 695 C CA . GLN A 1 87 ? 6.377 5.140 -39.183 1.00 49.47 87 GLN A CA 1
ATOM 696 C C . GLN A 1 87 ? 7.040 4.056 -40.039 1.00 49.47 87 GLN A C 1
ATOM 698 O O . GLN A 1 87 ? 7.455 4.302 -41.168 1.00 49.47 87 GLN A O 1
ATOM 703 N N . ASP A 1 88 ? 7.020 2.823 -39.534 1.00 48.28 88 ASP A N 1
ATOM 704 C CA . ASP A 1 88 ? 6.848 1.660 -40.402 1.00 48.28 88 ASP A CA 1
ATOM 705 C C . ASP A 1 88 ? 5.340 1.511 -40.641 1.00 48.28 88 ASP A C 1
ATOM 707 O O . ASP A 1 88 ? 4.555 1.648 -39.701 1.00 48.28 88 ASP A O 1
ATOM 711 N N . TYR A 1 89 ? 4.913 1.156 -41.857 1.00 48.03 89 TYR A N 1
ATOM 712 C CA . TYR A 1 89 ? 3.500 0.900 -42.216 1.00 48.03 89 TYR A CA 1
ATOM 713 C C . TYR A 1 89 ? 2.790 -0.151 -41.324 1.00 48.03 89 TYR A C 1
ATOM 715 O O . TYR A 1 89 ? 1.596 -0.402 -41.477 1.00 48.03 89 TYR A O 1
ATOM 723 N N . GLN A 1 90 ? 3.515 -0.786 -40.400 1.00 49.94 90 GLN A N 1
ATOM 724 C CA . GLN A 1 90 ? 3.037 -1.798 -39.464 1.00 49.94 90 GLN A CA 1
ATOM 725 C C . GLN A 1 90 ? 2.695 -1.259 -38.061 1.00 49.94 90 GLN A C 1
ATOM 727 O O . GLN A 1 90 ? 2.027 -1.961 -37.300 1.00 49.94 90 GLN A O 1
ATOM 732 N N . THR A 1 91 ? 3.109 -0.042 -37.682 1.00 52.28 91 THR A N 1
ATOM 733 C CA . THR A 1 91 ? 2.775 0.516 -36.357 1.00 52.28 91 THR A CA 1
ATOM 734 C C . THR A 1 91 ? 1.394 1.170 -36.358 1.00 52.28 91 THR A C 1
ATOM 736 O O . THR A 1 91 ? 1.177 2.166 -37.036 1.00 52.28 91 THR A O 1
ATOM 739 N N . ARG A 1 92 ? 0.459 0.629 -35.562 1.00 57.12 92 ARG A N 1
ATOM 740 C CA . ARG A 1 92 ? -0.942 1.093 -35.455 1.00 57.12 92 ARG A CA 1
ATOM 741 C C . ARG A 1 92 ? -1.144 2.382 -34.635 1.00 57.12 92 ARG A C 1
ATOM 743 O O . ARG A 1 92 ? -2.289 2.771 -34.430 1.00 57.12 92 ARG A O 1
ATOM 750 N N . TYR A 1 93 ? -0.077 3.018 -34.149 1.00 61.00 93 TYR A N 1
ATOM 751 C CA . TYR A 1 93 ? -0.152 4.025 -33.083 1.00 61.00 93 TYR A CA 1
ATOM 752 C C . TYR A 1 93 ? 0.568 5.332 -33.440 1.00 61.00 93 TYR A C 1
ATOM 754 O O . TYR A 1 93 ? 1.660 5.313 -34.011 1.00 61.00 93 TYR A O 1
ATOM 762 N N . ASN A 1 94 ? -0.021 6.468 -33.049 1.00 62.81 94 ASN A N 1
ATOM 763 C CA . ASN A 1 94 ? 0.515 7.817 -33.276 1.00 62.81 94 ASN A CA 1
ATOM 764 C C . ASN A 1 94 ? 1.590 8.185 -32.238 1.00 62.81 94 ASN A C 1
ATOM 766 O O . ASN A 1 94 ? 1.395 9.065 -31.405 1.00 62.81 94 ASN A O 1
ATOM 770 N N . GLY A 1 95 ? 2.742 7.521 -32.325 1.00 77.06 95 GLY A N 1
ATOM 771 C CA . GLY A 1 95 ? 3.890 7.758 -31.452 1.00 77.06 95 GLY A CA 1
ATOM 772 C C . GLY A 1 95 ? 3.898 6.902 -30.182 1.00 77.06 95 GLY A C 1
ATOM 773 O O . GLY A 1 95 ? 2.884 6.347 -29.756 1.00 77.06 95 GLY A O 1
ATOM 774 N N . THR A 1 96 ? 5.083 6.741 -29.593 1.00 88.38 96 THR A N 1
ATOM 775 C CA . THR A 1 96 ? 5.282 5.922 -28.385 1.00 88.38 96 THR A CA 1
ATOM 776 C C . THR A 1 96 ? 6.179 6.624 -27.378 1.00 88.38 96 THR A C 1
ATOM 778 O O . THR A 1 96 ? 6.985 7.479 -27.741 1.00 88.38 96 THR A O 1
ATOM 781 N N . ALA A 1 97 ? 6.067 6.237 -26.114 1.00 92.88 97 ALA A N 1
ATOM 782 C CA . ALA A 1 97 ? 7.008 6.579 -25.056 1.00 92.88 97 ALA A CA 1
ATOM 783 C C . ALA A 1 97 ? 7.301 5.337 -24.205 1.00 92.88 97 ALA A C 1
ATOM 785 O O . ALA A 1 97 ? 6.553 4.353 -24.240 1.00 92.88 97 ALA A O 1
ATOM 786 N N . THR A 1 98 ? 8.414 5.369 -23.478 1.00 94.50 98 THR A N 1
ATOM 787 C CA . THR A 1 98 ? 8.874 4.254 -22.648 1.00 94.50 98 THR A CA 1
ATOM 788 C C . THR A 1 98 ? 9.224 4.716 -21.247 1.00 94.50 98 THR A C 1
ATOM 790 O O . THR A 1 98 ? 9.922 5.712 -21.079 1.00 94.50 98 THR A O 1
ATOM 793 N N . ILE A 1 99 ? 8.766 3.960 -20.256 1.00 96.19 99 ILE A N 1
ATOM 794 C CA . ILE A 1 99 ? 9.161 4.055 -18.853 1.00 96.19 99 ILE A CA 1
ATOM 795 C C . ILE A 1 99 ? 10.125 2.909 -18.578 1.00 96.19 99 ILE A C 1
ATOM 797 O O . ILE A 1 99 ? 9.806 1.758 -18.879 1.00 96.19 99 ILE A O 1
ATOM 801 N N . GLU A 1 100 ? 11.269 3.220 -17.984 1.00 96.44 100 GLU A N 1
ATOM 802 C CA . GLU A 1 100 ? 12.230 2.244 -17.482 1.00 96.44 100 GLU A CA 1
ATOM 803 C C . GLU A 1 100 ? 12.519 2.534 -16.018 1.00 96.44 100 GLU A C 1
ATOM 805 O O . GLU A 1 100 ? 12.860 3.661 -15.662 1.00 96.44 100 GLU A O 1
ATOM 810 N N . ILE A 1 101 ? 12.365 1.529 -15.166 1.00 97.31 101 ILE A N 1
ATOM 811 C CA . ILE A 1 101 ? 12.627 1.635 -13.735 1.00 97.31 101 ILE A CA 1
ATOM 812 C C . ILE A 1 101 ? 13.460 0.444 -13.330 1.00 97.31 101 ILE A C 1
ATOM 814 O O . ILE A 1 101 ? 13.077 -0.692 -13.579 1.00 97.31 101 ILE A O 1
ATOM 818 N N . VAL A 1 102 ? 14.577 0.705 -12.674 1.00 96.75 102 VAL A N 1
ATOM 819 C CA . VAL A 1 102 ? 15.324 -0.318 -11.954 1.00 96.75 102 VAL A CA 1
ATOM 820 C C . VAL A 1 102 ? 15.358 0.105 -10.500 1.00 96.75 102 VAL A C 1
ATOM 822 O O . VAL A 1 102 ? 15.790 1.212 -10.188 1.00 96.75 102 VAL A O 1
ATOM 825 N N . SER A 1 103 ? 14.878 -0.748 -9.606 1.00 94.69 103 SER A N 1
ATOM 826 C CA . SER A 1 103 ? 14.840 -0.464 -8.168 1.00 94.69 103 S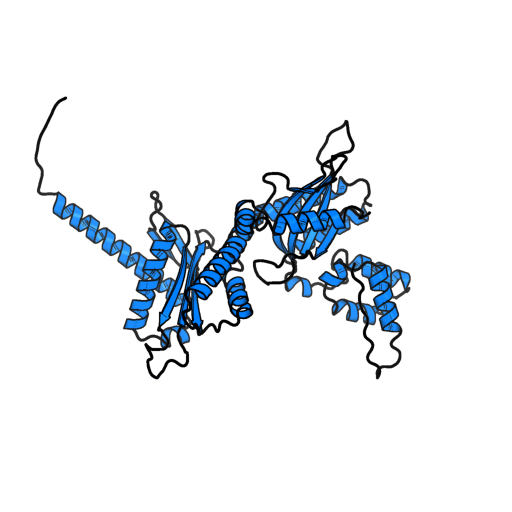ER A CA 1
ATOM 827 C C . SER A 1 103 ? 14.956 -1.748 -7.354 1.00 94.69 103 SER A C 1
ATOM 829 O O . SER A 1 103 ? 14.614 -2.811 -7.878 1.00 94.69 103 SER A O 1
ATOM 831 N N . PRO A 1 104 ? 15.387 -1.678 -6.080 1.00 93.06 104 PRO A N 1
ATOM 832 C CA . PRO A 1 104 ? 15.255 -2.809 -5.170 1.00 93.06 104 PRO A CA 1
ATOM 833 C C . PRO A 1 104 ? 13.817 -3.334 -5.172 1.00 93.06 104 PRO A C 1
ATOM 835 O O . PRO A 1 104 ? 12.868 -2.548 -5.287 1.00 93.06 104 PRO A O 1
ATOM 838 N N . ILE A 1 105 ? 13.650 -4.653 -5.077 1.00 91.50 105 ILE A N 1
ATOM 839 C CA . ILE A 1 105 ? 12.320 -5.257 -5.113 1.00 91.50 105 ILE A CA 1
ATOM 840 C C . ILE A 1 105 ? 11.460 -4.703 -3.975 1.00 91.50 105 ILE A C 1
ATOM 842 O O . ILE A 1 105 ? 11.872 -4.666 -2.818 1.00 91.50 105 ILE A O 1
ATOM 846 N N . ALA A 1 106 ? 10.248 -4.285 -4.318 1.00 92.56 106 ALA A N 1
ATOM 847 C CA . ALA A 1 106 ? 9.236 -3.879 -3.363 1.00 92.56 106 ALA A CA 1
ATOM 848 C C . ALA A 1 106 ? 7.861 -4.328 -3.881 1.00 92.56 106 ALA A C 1
ATOM 850 O O . ALA A 1 106 ? 7.560 -4.144 -5.067 1.00 92.56 106 ALA A O 1
ATOM 851 N N . PRO A 1 107 ? 7.004 -4.915 -3.027 1.00 89.44 107 PRO A N 1
ATOM 852 C CA . PRO A 1 107 ? 5.649 -5.269 -3.406 1.00 89.44 107 PRO A CA 1
ATOM 853 C C . PRO A 1 107 ? 4.892 -4.059 -3.948 1.00 89.44 107 PRO A C 1
ATOM 855 O O . PRO A 1 107 ? 5.075 -2.931 -3.505 1.00 89.44 107 PRO A O 1
ATOM 858 N N . TYR A 1 108 ? 3.975 -4.323 -4.871 1.00 94.00 108 TYR A N 1
ATOM 859 C CA . TYR A 1 108 ? 3.056 -3.342 -5.446 1.00 94.00 108 TYR A CA 1
ATOM 860 C C . TYR A 1 108 ? 3.628 -2.357 -6.475 1.00 94.00 108 TYR A C 1
ATOM 862 O O . TYR A 1 108 ? 2.839 -1.587 -7.018 1.00 94.00 108 TYR A O 1
ATOM 870 N N . GLY A 1 109 ? 4.922 -2.391 -6.815 1.00 94.50 109 GLY A N 1
ATOM 871 C CA . GLY A 1 109 ? 5.511 -1.496 -7.827 1.00 94.50 109 GLY A CA 1
ATOM 872 C C . GLY A 1 109 ? 4.782 -1.544 -9.177 1.00 94.50 109 GLY A C 1
ATOM 873 O O . GLY A 1 109 ? 4.150 -0.568 -9.582 1.00 94.50 109 GLY A O 1
ATOM 874 N N . VAL A 1 110 ? 4.780 -2.712 -9.829 1.00 94.00 110 VAL A N 1
ATOM 875 C CA . VAL A 1 110 ? 4.144 -2.914 -11.147 1.00 94.00 110 VAL A CA 1
ATOM 876 C C . VAL A 1 110 ? 2.650 -2.568 -11.130 1.00 94.00 110 VAL A C 1
ATOM 878 O O . VAL A 1 110 ? 2.199 -1.756 -11.932 1.00 94.00 110 VAL A O 1
ATOM 881 N N . VAL A 1 111 ? 1.882 -3.107 -10.177 1.00 94.75 111 VAL A N 1
ATOM 882 C CA . VAL A 1 111 ? 0.431 -2.843 -10.065 1.00 94.75 111 VAL A CA 1
ATOM 883 C C . VAL A 1 111 ? 0.120 -1.362 -9.809 1.00 94.75 111 VAL A C 1
ATOM 885 O O . VAL A 1 111 ? -0.861 -0.840 -10.341 1.00 94.75 111 VAL A O 1
ATOM 888 N N . THR A 1 112 ? 0.960 -0.654 -9.046 1.00 97.25 112 THR A N 1
ATOM 889 C CA . THR A 1 112 ? 0.806 0.794 -8.831 1.00 97.25 112 THR A CA 1
ATOM 890 C C . THR A 1 112 ? 0.995 1.563 -10.137 1.00 97.25 112 THR A C 1
ATOM 892 O O . THR A 1 112 ? 0.194 2.447 -10.449 1.00 97.25 112 THR A O 1
ATOM 895 N N . LEU A 1 113 ? 2.003 1.201 -10.937 1.00 96.38 113 LEU A N 1
ATOM 896 C CA . LEU A 1 113 ? 2.241 1.818 -12.243 1.00 96.38 113 LEU A CA 1
ATOM 897 C C . LEU A 1 113 ? 1.112 1.509 -13.223 1.00 96.38 113 LEU A C 1
ATOM 899 O O . LEU A 1 113 ? 0.589 2.423 -13.848 1.00 96.38 113 LEU A O 1
ATOM 903 N N . GLU A 1 114 ? 0.671 0.257 -13.325 1.00 94.44 114 GLU A N 1
ATOM 904 C CA . GLU A 1 114 ? -0.451 -0.118 -14.193 1.00 94.44 114 GLU A CA 1
ATOM 905 C C . GLU A 1 114 ? -1.727 0.662 -13.853 1.00 94.44 114 GLU A C 1
ATOM 907 O O . GLU A 1 114 ? -2.445 1.118 -14.750 1.00 94.44 114 GLU A O 1
ATOM 912 N N . LYS A 1 115 ? -1.998 0.867 -12.557 1.00 95.31 115 LYS A N 1
ATOM 913 C CA . LYS A 1 115 ? -3.122 1.690 -12.105 1.00 95.31 115 LYS A CA 1
ATOM 914 C C . LYS A 1 115 ? -2.936 3.157 -12.493 1.00 95.31 115 LYS A C 1
ATOM 916 O O . LYS A 1 115 ? -3.882 3.748 -13.009 1.00 95.31 115 LYS A O 1
ATOM 921 N N . LEU A 1 116 ? -1.737 3.720 -12.321 1.00 96.62 116 LEU A N 1
ATOM 922 C CA . LEU A 1 116 ? -1.415 5.085 -12.750 1.00 96.62 116 LEU A CA 1
ATOM 923 C C . LEU A 1 116 ? -1.620 5.289 -14.252 1.00 96.62 116 LEU A C 1
ATOM 925 O O . LEU A 1 116 ? -2.250 6.268 -14.658 1.00 96.62 116 LEU A O 1
ATOM 929 N N . MET A 1 117 ? -1.134 4.353 -15.068 1.00 95.00 117 MET A N 1
ATOM 930 C CA . MET A 1 117 ? -1.301 4.395 -16.521 1.00 95.00 117 MET A CA 1
ATOM 931 C C . MET A 1 117 ? -2.786 4.370 -16.897 1.00 95.00 117 MET A C 1
ATOM 933 O O . MET A 1 117 ? -3.227 5.170 -17.722 1.00 95.00 117 MET A O 1
ATOM 937 N N . ARG A 1 118 ? -3.581 3.513 -16.241 1.00 94.69 118 ARG A N 1
ATOM 938 C CA . ARG A 1 118 ? -5.027 3.411 -16.478 1.00 94.69 118 ARG A CA 1
ATOM 939 C C . ARG A 1 118 ? -5.779 4.692 -16.112 1.00 94.69 118 ARG A C 1
ATOM 941 O O . ARG A 1 118 ? -6.602 5.136 -16.901 1.00 94.69 118 ARG A O 1
ATOM 948 N N . GLU A 1 119 ? -5.496 5.295 -14.959 1.00 93.50 119 GLU A N 1
ATOM 949 C CA . GLU A 1 119 ? -6.153 6.539 -14.512 1.00 93.50 119 GLU A CA 1
ATOM 950 C C . GLU A 1 119 ? -5.849 7.730 -15.427 1.00 93.50 119 GLU A C 1
ATOM 952 O O . GLU A 1 119 ? -6.671 8.628 -15.591 1.00 93.50 119 GLU A O 1
ATOM 957 N N . ARG A 1 120 ? -4.683 7.717 -16.080 1.00 93.06 120 ARG A N 1
ATOM 958 C CA . ARG A 1 120 ? -4.299 8.721 -17.081 1.00 93.06 120 ARG A CA 1
ATOM 959 C C . ARG A 1 120 ? -4.727 8.361 -18.508 1.00 93.06 120 ARG A C 1
ATOM 961 O O . ARG A 1 120 ? -4.363 9.080 -19.434 1.00 93.06 120 ARG A O 1
ATOM 968 N N . ASN A 1 121 ? -5.499 7.285 -18.695 1.00 92.94 121 ASN A N 1
ATOM 969 C CA . ASN A 1 121 ? -5.929 6.768 -20.000 1.00 92.94 121 ASN A CA 1
ATOM 970 C C . ASN A 1 121 ? -4.763 6.501 -20.974 1.00 92.94 121 ASN A C 1
ATOM 972 O O . ASN A 1 121 ? -4.901 6.675 -22.184 1.00 92.94 121 ASN A O 1
ATOM 976 N N . LEU A 1 122 ? -3.606 6.085 -20.454 1.00 93.19 122 LEU A N 1
ATOM 977 C CA . LEU A 1 122 ? -2.433 5.755 -21.260 1.00 93.19 122 LEU A CA 1
ATOM 978 C C . LEU A 1 122 ? -2.504 4.292 -21.701 1.00 93.19 122 LEU A C 1
ATOM 980 O O . LEU A 1 122 ? -2.498 3.376 -20.873 1.00 93.19 122 LEU A O 1
ATOM 984 N N . HIS A 1 123 ? -2.565 4.065 -23.013 1.00 92.19 123 HIS A N 1
ATOM 985 C CA . HIS A 1 123 ? -2.623 2.719 -23.571 1.00 92.19 123 HIS A CA 1
ATOM 986 C C . HIS A 1 123 ? -1.239 2.060 -23.545 1.00 92.19 123 HIS A C 1
ATOM 988 O O . HIS A 1 123 ? -0.344 2.434 -24.305 1.00 92.19 123 HIS A O 1
ATOM 994 N N . VAL A 1 124 ? -1.061 1.077 -22.661 1.00 92.38 124 VAL A N 1
ATOM 995 C CA . VAL A 1 124 ? 0.163 0.272 -22.575 1.00 92.38 124 VAL A CA 1
ATOM 996 C C . VAL A 1 124 ? 0.204 -0.717 -23.738 1.00 92.38 124 VAL A C 1
ATOM 998 O O . VAL A 1 124 ? -0.680 -1.558 -23.878 1.00 92.38 124 VAL A O 1
ATOM 1001 N N . THR A 1 125 ? 1.257 -0.638 -24.546 1.00 88.81 125 THR A N 1
ATOM 1002 C CA . THR A 1 125 ? 1.477 -1.497 -25.718 1.00 88.81 125 THR A CA 1
ATOM 1003 C C . THR A 1 125 ? 2.445 -2.641 -25.428 1.00 88.81 125 THR A C 1
ATOM 1005 O O . THR A 1 125 ? 2.377 -3.682 -26.081 1.00 88.81 125 THR A O 1
ATOM 1008 N N . ARG A 1 126 ? 3.332 -2.481 -24.436 1.00 88.19 126 ARG A N 1
ATOM 1009 C CA . ARG A 1 126 ? 4.251 -3.525 -23.960 1.00 88.19 126 ARG A CA 1
ATOM 1010 C C . ARG A 1 126 ? 4.568 -3.306 -22.483 1.00 88.19 126 ARG A C 1
ATOM 1012 O O . ARG A 1 126 ? 4.794 -2.176 -22.073 1.00 88.19 126 ARG A O 1
ATOM 1019 N N . SER A 1 127 ? 4.626 -4.379 -21.701 1.00 91.69 127 SER A N 1
ATOM 1020 C CA . SER A 1 127 ? 5.052 -4.346 -20.298 1.00 91.69 127 SER A CA 1
ATOM 1021 C C . SER A 1 127 ? 5.944 -5.548 -20.012 1.00 91.69 127 SER A C 1
ATOM 1023 O O . SER A 1 127 ? 5.622 -6.663 -20.423 1.00 91.69 127 SER A O 1
ATOM 1025 N N . LEU A 1 128 ? 7.079 -5.310 -19.363 1.00 92.62 128 LEU A N 1
ATOM 1026 C CA . LEU A 1 128 ? 8.100 -6.293 -19.014 1.00 92.62 128 LEU A CA 1
ATOM 1027 C C . LEU A 1 128 ? 8.616 -5.957 -17.618 1.00 92.62 128 LEU A C 1
ATOM 1029 O O . LEU A 1 128 ? 8.895 -4.796 -17.345 1.00 92.62 128 LEU A O 1
ATOM 1033 N N . HIS A 1 129 ? 8.726 -6.951 -16.746 1.00 92.69 129 HIS A N 1
ATOM 1034 C CA . HIS A 1 129 ? 9.145 -6.748 -15.357 1.00 92.69 129 HIS A CA 1
ATOM 1035 C C . HIS A 1 129 ? 9.996 -7.920 -14.833 1.00 92.69 129 HIS A C 1
ATOM 1037 O O . HIS A 1 129 ? 9.576 -8.625 -13.913 1.00 92.69 129 HIS A O 1
ATOM 1043 N N . PRO A 1 130 ? 11.142 -8.242 -15.474 1.00 93.38 130 PRO A N 1
ATOM 1044 C CA . PRO A 1 130 ? 12.030 -9.272 -14.957 1.00 93.38 130 PRO A CA 1
ATOM 1045 C C . PRO A 1 130 ? 12.645 -8.851 -13.620 1.00 93.38 130 PRO A C 1
ATOM 1047 O O . PRO A 1 130 ? 13.147 -7.739 -13.461 1.00 93.38 130 PRO A O 1
ATOM 1050 N N . MET A 1 131 ? 12.681 -9.805 -12.695 1.00 93.06 131 MET A N 1
ATOM 1051 C CA . MET A 1 131 ? 13.387 -9.684 -11.426 1.00 93.06 131 MET A CA 1
ATOM 1052 C C . MET A 1 131 ? 14.700 -10.456 -11.499 1.00 93.06 131 MET A C 1
ATOM 1054 O O . MET A 1 131 ? 14.767 -11.525 -12.110 1.00 93.06 131 MET A O 1
ATOM 1058 N N . MET A 1 132 ? 15.739 -9.940 -10.852 1.00 94.50 132 MET A N 1
ATOM 1059 C CA . MET A 1 132 ? 17.050 -10.584 -10.829 1.00 94.50 132 MET A CA 1
ATOM 1060 C C . MET A 1 132 ? 17.790 -10.310 -9.526 1.00 94.50 132 MET A C 1
ATOM 1062 O O . MET A 1 132 ? 17.716 -9.210 -8.978 1.00 94.50 132 MET A O 1
ATOM 1066 N N . SER A 1 133 ? 18.524 -11.313 -9.046 1.00 96.19 133 SER A N 1
ATOM 1067 C CA . SER A 1 133 ? 19.416 -11.159 -7.900 1.00 96.19 133 SER A CA 1
ATOM 1068 C C . SER A 1 133 ? 20.781 -10.673 -8.350 1.00 96.19 133 SER A C 1
ATOM 1070 O O . SER A 1 133 ? 21.362 -11.214 -9.295 1.00 96.19 133 SER A O 1
ATOM 1072 N N . VAL A 1 134 ? 21.319 -9.695 -7.630 1.00 94.62 134 VAL A N 1
ATOM 1073 C CA . VAL A 1 134 ? 22.641 -9.119 -7.871 1.00 94.62 134 VAL A CA 1
ATOM 1074 C C . VAL A 1 134 ? 23.589 -9.418 -6.719 1.00 94.62 134 VAL A C 1
ATOM 1076 O O . VAL A 1 134 ? 23.183 -9.683 -5.586 1.00 94.62 134 VAL A O 1
ATOM 1079 N N . SER A 1 135 ? 24.885 -9.388 -7.001 1.00 92.81 135 SER A N 1
ATOM 1080 C CA . SER A 1 135 ? 25.918 -9.422 -5.968 1.00 92.81 135 SER A CA 1
ATOM 1081 C C . SER A 1 135 ? 26.997 -8.406 -6.288 1.00 92.81 135 SER A C 1
ATOM 1083 O O . SER A 1 135 ? 27.352 -8.211 -7.453 1.00 92.81 135 SER A O 1
ATOM 1085 N N . PHE A 1 136 ? 27.512 -7.772 -5.241 1.00 90.44 136 PHE A N 1
ATOM 1086 C CA . PHE A 1 136 ? 28.543 -6.747 -5.320 1.00 90.44 136 PHE A CA 1
ATOM 1087 C C . PHE A 1 136 ? 29.833 -7.254 -4.675 1.00 90.44 136 PHE A C 1
ATOM 1089 O O . PHE A 1 136 ? 29.800 -8.062 -3.744 1.00 90.44 136 PHE A O 1
ATOM 1096 N N . ASP A 1 137 ? 30.976 -6.801 -5.181 1.00 88.50 137 ASP A N 1
ATOM 1097 C CA . ASP A 1 137 ? 32.246 -6.969 -4.481 1.00 88.50 137 ASP A CA 1
ATOM 1098 C C . ASP A 1 137 ? 32.397 -5.955 -3.332 1.00 88.50 137 ASP A C 1
ATOM 1100 O O . ASP A 1 137 ? 31.515 -5.146 -3.047 1.00 88.50 137 ASP A O 1
ATOM 1104 N N . ARG A 1 138 ? 33.539 -6.014 -2.637 1.00 87.31 138 ARG A N 1
ATOM 1105 C CA . ARG A 1 138 ? 33.849 -5.130 -1.502 1.00 87.31 138 ARG A CA 1
ATOM 1106 C C . ARG A 1 138 ? 33.977 -3.651 -1.889 1.00 87.31 138 ARG A C 1
ATOM 1108 O O . ARG A 1 138 ? 33.995 -2.816 -0.995 1.00 87.31 138 ARG A O 1
ATOM 1115 N N . GLU A 1 139 ? 34.105 -3.341 -3.178 1.00 85.56 139 GLU A N 1
ATOM 1116 C CA . GLU A 1 139 ? 34.171 -1.975 -3.709 1.00 85.56 139 GLU A CA 1
ATOM 1117 C C . GLU A 1 139 ? 32.812 -1.523 -4.278 1.00 85.56 139 GLU A C 1
ATOM 1119 O O . GLU A 1 139 ? 32.765 -0.583 -5.067 1.00 85.56 139 GLU A O 1
ATOM 1124 N N . GLU A 1 140 ? 31.721 -2.213 -3.918 1.00 84.50 140 GLU A N 1
ATOM 1125 C CA . GLU A 1 140 ? 30.355 -1.972 -4.409 1.00 84.50 140 GLU A CA 1
ATOM 1126 C C . GLU A 1 140 ? 30.206 -2.098 -5.935 1.00 84.50 140 GLU A C 1
ATOM 1128 O O . GLU A 1 140 ? 29.261 -1.581 -6.532 1.00 84.50 140 GLU A O 1
ATOM 1133 N N . LYS A 1 141 ? 31.104 -2.832 -6.605 1.00 86.31 141 LYS A N 1
ATOM 1134 C CA . LYS A 1 141 ? 30.973 -3.102 -8.041 1.00 86.31 141 LYS A CA 1
ATOM 1135 C C . LYS A 1 141 ? 30.212 -4.397 -8.268 1.00 86.31 141 LYS A C 1
ATOM 1137 O O . LYS A 1 141 ? 30.521 -5.435 -7.686 1.00 86.31 141 LYS A O 1
ATOM 1142 N N . LEU A 1 142 ? 29.253 -4.354 -9.188 1.00 90.56 142 LEU A N 1
ATOM 1143 C CA . LEU A 1 142 ? 28.460 -5.513 -9.592 1.00 90.56 142 LEU A CA 1
ATOM 1144 C C . LEU A 1 142 ? 29.367 -6.641 -10.119 1.00 90.56 142 LEU A C 1
ATOM 1146 O O . LEU A 1 142 ? 30.157 -6.428 -11.044 1.00 90.56 142 LEU A O 1
ATOM 1150 N N . ILE A 1 143 ? 29.283 -7.835 -9.526 1.00 92.62 143 ILE A N 1
ATOM 1151 C CA . ILE A 1 143 ? 30.076 -9.017 -9.917 1.00 92.62 143 ILE A CA 1
ATOM 1152 C C . ILE A 1 143 ? 29.259 -10.110 -10.597 1.00 92.62 143 ILE A C 1
ATOM 1154 O O . ILE A 1 143 ? 29.829 -10.839 -11.402 1.00 92.62 143 ILE A O 1
ATOM 1158 N N . SER A 1 144 ? 27.967 -10.237 -10.291 1.00 94.12 144 SER A N 1
ATOM 1159 C CA . SER A 1 144 ? 27.127 -11.285 -10.876 1.00 94.12 144 SER A CA 1
ATOM 1160 C C . SER A 1 144 ? 25.653 -10.911 -10.886 1.00 94.12 144 SER A C 1
ATOM 1162 O O . SER A 1 144 ? 25.171 -10.264 -9.950 1.00 94.12 144 SER A O 1
ATOM 1164 N N . ILE A 1 145 ? 24.941 -11.406 -11.893 1.00 96.19 145 ILE A N 1
ATOM 1165 C CA . ILE A 1 145 ? 23.487 -11.348 -12.027 1.00 96.19 145 ILE A CA 1
ATOM 1166 C C . ILE A 1 145 ? 22.962 -12.786 -12.105 1.00 96.19 145 ILE A C 1
ATOM 1168 O O . ILE A 1 145 ? 23.501 -13.644 -12.799 1.00 96.19 145 ILE A O 1
ATOM 1172 N N . SER A 1 146 ? 21.906 -13.085 -11.360 1.00 95.44 146 SER A N 1
ATOM 1173 C CA . SER A 1 146 ? 21.368 -14.442 -11.256 1.00 95.44 146 SER A CA 1
ATOM 1174 C C . SER A 1 146 ? 19.850 -14.441 -11.138 1.00 95.44 146 SER A C 1
ATOM 1176 O O . SER A 1 146 ? 19.227 -13.387 -10.992 1.00 95.44 146 SER A O 1
ATOM 1178 N N . ALA A 1 147 ? 19.260 -15.632 -11.232 1.00 94.25 147 ALA A N 1
ATOM 1179 C CA . ALA A 1 147 ? 17.837 -15.813 -10.984 1.00 94.25 147 ALA A CA 1
ATOM 1180 C C . ALA A 1 147 ? 17.457 -15.305 -9.581 1.00 94.25 147 ALA A C 1
ATOM 1182 O O . ALA A 1 147 ? 18.314 -15.325 -8.692 1.00 94.25 147 ALA A O 1
ATOM 1183 N N . PRO A 1 148 ? 16.205 -14.852 -9.380 1.00 92.56 148 PRO A N 1
ATOM 1184 C CA . PRO A 1 148 ? 15.737 -14.381 -8.085 1.00 92.56 148 PRO A CA 1
ATOM 1185 C C . PRO A 1 148 ? 16.011 -15.391 -6.970 1.00 92.56 148 PRO A C 1
ATOM 1187 O O . PRO A 1 148 ? 15.571 -16.538 -7.013 1.00 92.56 148 PRO A O 1
ATOM 1190 N N . ASP A 1 149 ? 16.731 -14.915 -5.969 1.00 92.94 149 ASP A N 1
ATOM 1191 C CA . ASP A 1 149 ? 17.170 -15.635 -4.785 1.00 92.94 149 ASP A CA 1
ATOM 1192 C C . ASP A 1 149 ? 16.836 -14.756 -3.570 1.00 92.94 149 ASP A C 1
ATOM 1194 O O . ASP A 1 149 ? 17.417 -13.669 -3.455 1.00 92.94 149 ASP A O 1
ATOM 1198 N N . PRO A 1 150 ? 15.902 -15.182 -2.695 1.00 88.38 150 PRO A N 1
ATOM 1199 C CA . PRO A 1 150 ? 15.488 -14.423 -1.516 1.00 88.38 150 PRO A CA 1
ATOM 1200 C C . PRO A 1 150 ? 16.620 -14.096 -0.535 1.00 88.38 150 PRO A C 1
ATOM 1202 O O . PRO A 1 150 ? 16.465 -13.185 0.274 1.00 88.38 150 PRO A O 1
ATOM 1205 N N . GLU A 1 151 ? 17.742 -14.821 -0.587 1.00 89.75 151 GLU A N 1
ATOM 1206 C CA . GLU A 1 151 ? 18.908 -14.579 0.272 1.00 89.75 151 GLU A CA 1
ATOM 1207 C C . GLU A 1 151 ? 19.829 -13.473 -0.270 1.00 89.75 151 GLU A C 1
ATOM 1209 O O . GLU A 1 151 ? 20.764 -13.042 0.410 1.00 89.75 151 GLU A O 1
ATOM 1214 N N . LYS A 1 152 ? 19.579 -12.994 -1.493 1.00 91.38 152 LYS A N 1
ATOM 1215 C CA . LYS A 1 152 ? 20.368 -11.955 -2.163 1.00 91.38 152 LYS A CA 1
ATOM 1216 C C . LYS A 1 152 ? 19.558 -10.683 -2.365 1.00 91.38 152 LYS A C 1
ATOM 1218 O O . LYS A 1 152 ? 18.335 -10.658 -2.269 1.00 91.38 152 LYS A O 1
ATOM 1223 N N . GLN A 1 153 ? 20.257 -9.607 -2.716 1.00 91.19 153 GLN A N 1
ATOM 1224 C CA . GLN A 1 153 ? 19.599 -8.376 -3.121 1.00 91.19 153 GLN A CA 1
ATOM 1225 C C . GLN A 1 153 ? 18.930 -8.575 -4.483 1.00 91.19 153 GLN A C 1
ATOM 1227 O O . GLN A 1 153 ? 19.602 -8.848 -5.478 1.00 91.19 153 GLN A O 1
ATOM 1232 N N . ILE A 1 154 ? 17.607 -8.435 -4.519 1.00 93.81 154 ILE A N 1
ATOM 1233 C CA . ILE A 1 154 ? 16.807 -8.548 -5.739 1.00 93.81 154 ILE A CA 1
ATOM 1234 C C . ILE A 1 154 ? 16.475 -7.144 -6.241 1.00 93.81 154 ILE A C 1
ATOM 1236 O O . ILE A 1 154 ? 16.016 -6.293 -5.475 1.00 93.81 154 ILE A O 1
ATOM 1240 N N . TYR A 1 155 ? 16.669 -6.928 -7.537 1.00 94.31 155 TYR A N 1
ATOM 1241 C CA . TYR A 1 155 ? 16.187 -5.753 -8.252 1.00 94.31 155 TYR A CA 1
ATOM 1242 C C . TYR A 1 155 ? 15.066 -6.142 -9.209 1.00 94.31 155 TYR A C 1
ATOM 1244 O O . TYR A 1 155 ? 15.107 -7.198 -9.845 1.00 94.31 155 TYR A O 1
ATOM 1252 N N . ASP A 1 156 ? 14.082 -5.257 -9.308 1.00 93.69 156 ASP A N 1
ATOM 1253 C CA . ASP A 1 156 ? 13.027 -5.304 -10.312 1.00 93.69 156 ASP A CA 1
ATOM 1254 C C . ASP A 1 156 ? 13.399 -4.365 -11.463 1.00 93.69 156 ASP A C 1
ATOM 1256 O O . ASP A 1 156 ? 13.818 -3.228 -11.219 1.00 93.69 156 ASP A O 1
ATOM 1260 N N . TYR A 1 157 ? 13.271 -4.841 -12.702 1.00 95.81 157 TYR A N 1
ATOM 1261 C CA . TYR A 1 157 ? 13.424 -4.028 -13.905 1.00 95.81 157 TYR A CA 1
ATOM 1262 C C . TYR A 1 157 ? 12.062 -3.873 -14.558 1.00 95.81 157 TYR A C 1
ATOM 1264 O O . TYR A 1 157 ? 11.634 -4.752 -15.291 1.00 95.81 157 TYR A O 1
ATOM 1272 N N . ILE A 1 158 ? 11.417 -2.726 -14.404 1.00 95.75 158 ILE A N 1
ATOM 1273 C CA . ILE A 1 158 ? 10.123 -2.441 -15.017 1.00 95.75 158 ILE A CA 1
ATOM 1274 C C . ILE A 1 158 ? 10.338 -1.658 -16.313 1.00 95.75 158 ILE A C 1
ATOM 1276 O O . ILE A 1 158 ? 10.819 -0.530 -16.299 1.00 95.75 158 ILE A O 1
ATOM 1280 N N . TYR A 1 159 ? 9.939 -2.239 -17.439 1.00 95.12 159 TYR A N 1
ATOM 1281 C CA . TYR A 1 159 ? 9.868 -1.588 -18.741 1.00 95.12 159 TYR A CA 1
ATOM 1282 C C . TYR A 1 159 ? 8.418 -1.537 -19.217 1.00 95.12 159 TYR A C 1
ATOM 1284 O O . TYR A 1 159 ? 7.780 -2.573 -19.406 1.00 95.12 159 TYR A O 1
ATOM 1292 N N . ILE A 1 160 ? 7.906 -0.334 -19.463 1.00 94.81 160 ILE A N 1
ATOM 1293 C CA . ILE A 1 160 ? 6.559 -0.112 -19.996 1.00 94.81 160 ILE A CA 1
ATOM 1294 C C . ILE A 1 160 ? 6.668 0.746 -21.251 1.00 94.81 160 ILE A C 1
ATOM 1296 O O . ILE A 1 160 ? 7.154 1.871 -21.202 1.00 94.81 160 ILE A O 1
ATOM 1300 N N . GLN A 1 161 ? 6.168 0.238 -22.372 1.00 92.62 161 GLN A N 1
ATOM 1301 C CA . GLN A 1 161 ? 5.931 1.006 -23.588 1.00 92.62 161 GLN A CA 1
ATOM 1302 C C . GLN A 1 161 ? 4.448 1.360 -23.679 1.00 92.62 161 GLN A C 1
ATOM 1304 O O . GLN A 1 161 ? 3.586 0.512 -23.438 1.00 92.62 161 GLN A O 1
ATOM 1309 N N . PHE A 1 162 ? 4.143 2.598 -24.054 1.00 93.19 162 PHE A N 1
ATOM 1310 C CA . PHE A 1 162 ? 2.770 3.081 -24.173 1.00 93.19 162 PHE A CA 1
ATOM 1311 C C . PHE A 1 162 ? 2.614 4.082 -25.320 1.00 93.19 162 PHE A C 1
ATOM 1313 O O . PHE A 1 162 ? 3.595 4.652 -25.809 1.00 93.19 162 PHE A O 1
ATOM 1320 N N . GLU A 1 163 ? 1.377 4.267 -25.777 1.00 91.38 163 GLU A N 1
ATOM 1321 C CA . GLU A 1 163 ? 1.031 5.277 -26.779 1.00 91.38 163 GLU A CA 1
ATOM 1322 C C . GLU A 1 163 ? 1.195 6.689 -26.217 1.00 91.38 163 GLU A C 1
ATOM 1324 O O . GLU A 1 163 ? 0.732 6.992 -25.116 1.00 91.38 163 GLU A O 1
ATOM 1329 N N . SER A 1 164 ? 1.850 7.567 -26.975 1.00 88.69 164 SER A N 1
ATOM 1330 C CA . SER A 1 164 ? 2.083 8.943 -26.543 1.00 88.69 164 SER A CA 1
ATOM 1331 C C . SER A 1 164 ? 2.255 9.884 -27.728 1.00 88.69 164 SER A C 1
ATOM 1333 O O . SER A 1 164 ? 2.959 9.567 -28.686 1.00 88.69 164 SER A O 1
ATOM 1335 N N . ASP A 1 165 ? 1.686 11.086 -27.604 1.00 83.69 165 ASP A N 1
ATOM 1336 C CA . ASP A 1 165 ? 1.917 12.207 -28.523 1.00 83.69 165 ASP A CA 1
ATOM 1337 C C . ASP A 1 165 ? 3.346 12.784 -28.407 1.00 83.69 165 ASP A C 1
ATOM 1339 O O . ASP A 1 165 ? 3.804 13.533 -29.275 1.00 83.69 165 ASP A O 1
ATOM 1343 N N . GLY A 1 166 ? 4.083 12.400 -27.358 1.00 81.75 166 GLY A N 1
ATOM 1344 C CA . GLY A 1 166 ? 5.444 12.849 -27.091 1.00 81.75 166 GLY A CA 1
ATOM 1345 C C . GLY A 1 166 ? 5.537 14.269 -26.532 1.00 81.75 166 GLY A C 1
ATOM 1346 O O . GLY A 1 166 ? 6.608 14.868 -26.640 1.00 81.75 166 GLY A O 1
ATOM 1347 N N . SER A 1 167 ? 4.454 14.815 -25.963 1.00 88.12 167 SER A N 1
ATOM 1348 C CA . SER A 1 167 ? 4.459 16.117 -25.283 1.00 88.12 167 SER A CA 1
ATOM 1349 C C . SER A 1 167 ? 5.453 16.122 -24.105 1.00 88.12 167 SER A C 1
ATOM 1351 O O . SER A 1 167 ? 5.253 15.373 -23.144 1.00 88.12 167 SER A O 1
ATOM 1353 N N . PRO A 1 168 ? 6.504 16.970 -24.127 1.00 89.25 168 PRO A N 1
ATOM 1354 C CA . PRO A 1 168 ? 7.507 17.002 -23.059 1.00 89.25 168 PRO A CA 1
ATOM 1355 C C . PRO A 1 168 ? 6.925 17.363 -21.688 1.00 89.25 168 PRO A C 1
ATOM 1357 O O . PRO A 1 168 ? 7.352 16.818 -20.675 1.00 89.25 168 PRO A O 1
ATOM 1360 N N . GLU A 1 169 ? 5.930 18.251 -21.656 1.00 91.81 169 GLU A N 1
ATOM 1361 C CA . GLU A 1 169 ? 5.254 18.690 -20.430 1.00 91.81 169 GLU A CA 1
ATOM 1362 C C . GLU A 1 169 ? 4.487 17.532 -19.781 1.00 91.81 169 GLU A C 1
ATOM 1364 O O . GLU A 1 169 ? 4.731 17.207 -18.620 1.00 91.81 169 GLU A O 1
ATOM 1369 N N . LYS A 1 170 ? 3.648 16.830 -20.559 1.00 91.56 170 LYS A N 1
ATOM 1370 C CA . LYS A 1 170 ? 2.895 15.660 -20.076 1.00 91.56 170 LYS A CA 1
ATOM 1371 C C . LYS A 1 170 ? 3.815 14.534 -19.611 1.00 91.56 170 LYS A C 1
ATOM 1373 O O . LYS A 1 170 ? 3.514 13.863 -18.624 1.00 91.56 170 LYS A O 1
ATOM 1378 N N . LEU A 1 171 ? 4.923 14.309 -20.321 1.00 92.81 171 LEU A N 1
ATOM 1379 C CA . LEU A 1 171 ? 5.914 13.309 -19.929 1.00 92.81 171 LEU A CA 1
ATOM 1380 C C . LEU A 1 171 ? 6.580 13.702 -18.604 1.00 92.81 171 LEU A C 1
ATOM 1382 O O . LEU A 1 171 ? 6.619 12.889 -17.688 1.00 92.81 171 LEU A O 1
ATOM 1386 N N . LYS A 1 172 ? 7.003 14.957 -18.434 1.00 94.12 172 LYS A N 1
ATOM 1387 C CA . LYS A 1 172 ? 7.599 15.426 -17.174 1.00 94.12 172 LYS A CA 1
ATOM 1388 C C . LYS A 1 172 ? 6.637 15.317 -15.982 1.00 94.12 172 LYS A C 1
ATOM 1390 O O . LYS A 1 172 ? 7.033 14.907 -14.889 1.00 94.12 172 LYS A O 1
ATOM 1395 N N . GLU A 1 173 ? 5.364 15.651 -16.181 1.00 94.88 173 GLU A N 1
ATOM 1396 C CA . GLU A 1 173 ? 4.322 15.445 -15.167 1.00 94.88 173 GLU A CA 1
ATOM 1397 C C . GLU A 1 173 ? 4.140 13.964 -14.810 1.00 94.88 173 GLU A C 1
ATOM 1399 O O . GLU A 1 173 ? 3.993 13.621 -13.634 1.00 94.88 173 GLU A O 1
ATOM 1404 N N . LEU A 1 174 ? 4.155 13.078 -15.812 1.00 95.75 174 LEU A N 1
ATOM 1405 C CA . LEU A 1 174 ? 4.062 11.634 -15.608 1.00 95.75 174 LEU A CA 1
ATOM 1406 C C . LEU A 1 174 ? 5.282 11.095 -14.854 1.00 95.75 174 LEU A C 1
ATOM 1408 O O . LEU A 1 174 ? 5.109 10.331 -13.911 1.00 95.75 174 LEU A O 1
ATOM 1412 N N . GLU A 1 175 ? 6.493 11.516 -15.214 1.00 95.81 175 GLU A N 1
ATOM 1413 C CA . GLU A 1 175 ? 7.737 11.138 -14.533 1.00 95.81 175 GLU A CA 1
ATOM 1414 C C . GLU A 1 175 ? 7.723 11.553 -13.054 1.00 95.81 175 GLU A C 1
ATOM 1416 O O . GLU A 1 175 ? 8.086 10.768 -12.176 1.00 95.81 175 GLU A O 1
ATOM 1421 N N . THR A 1 176 ? 7.219 12.756 -12.764 1.00 95.19 176 THR A N 1
ATOM 1422 C CA . THR A 1 176 ? 7.073 13.267 -11.393 1.00 95.19 176 THR A CA 1
ATOM 1423 C C . THR A 1 176 ? 6.065 12.429 -10.602 1.00 95.19 176 THR A C 1
ATOM 1425 O O . THR A 1 176 ? 6.327 12.036 -9.464 1.00 95.19 176 THR A O 1
ATOM 1428 N N . ALA A 1 177 ? 4.925 12.090 -11.216 1.00 95.94 177 ALA A N 1
ATOM 1429 C CA . ALA A 1 177 ? 3.932 11.212 -10.605 1.00 95.94 177 ALA A CA 1
ATOM 1430 C C . ALA A 1 177 ? 4.497 9.804 -10.346 1.00 95.94 177 ALA A C 1
ATOM 1432 O O . ALA A 1 177 ? 4.367 9.294 -9.235 1.00 95.94 177 ALA A O 1
ATOM 1433 N N . ILE A 1 178 ? 5.166 9.195 -11.333 1.00 96.94 178 ILE A N 1
ATOM 1434 C CA . ILE A 1 178 ? 5.806 7.878 -11.201 1.00 96.94 178 ILE A CA 1
ATOM 1435 C C . ILE A 1 178 ? 6.818 7.896 -10.056 1.00 96.94 178 ILE A C 1
ATOM 1437 O O . ILE A 1 178 ? 6.774 7.015 -9.202 1.00 96.94 178 ILE A O 1
ATOM 1441 N N . SER A 1 179 ? 7.672 8.920 -9.990 1.00 95.88 179 SER A N 1
ATOM 1442 C CA . SER A 1 179 ? 8.668 9.072 -8.924 1.00 95.88 179 SER A CA 1
ATOM 1443 C C . SER A 1 179 ? 8.016 9.096 -7.541 1.00 95.88 179 SER A C 1
ATOM 1445 O O . SER A 1 179 ? 8.431 8.352 -6.654 1.00 95.88 179 SER A O 1
ATOM 1447 N N . ARG A 1 180 ? 6.943 9.880 -7.364 1.00 96.06 180 ARG A N 1
ATOM 1448 C CA . ARG A 1 180 ? 6.192 9.945 -6.099 1.00 96.06 180 ARG A CA 1
ATOM 1449 C C . ARG A 1 180 ? 5.559 8.600 -5.731 1.00 96.06 180 ARG A C 1
ATOM 1451 O O . ARG A 1 180 ? 5.639 8.187 -4.577 1.00 96.06 180 ARG A O 1
ATOM 1458 N N . HIS A 1 181 ? 4.937 7.911 -6.685 1.00 97.38 181 HIS A N 1
ATOM 1459 C CA . HIS A 1 181 ? 4.301 6.612 -6.444 1.00 97.38 181 HIS A CA 1
ATOM 1460 C C . HIS A 1 181 ? 5.328 5.516 -6.116 1.00 97.38 181 HIS A C 1
ATOM 1462 O O . HIS A 1 181 ? 5.139 4.756 -5.166 1.00 97.38 181 HIS A O 1
ATOM 1468 N N . MET A 1 182 ? 6.447 5.467 -6.842 1.00 96.75 182 MET A N 1
ATOM 1469 C CA . MET A 1 182 ? 7.521 4.507 -6.581 1.00 96.75 182 MET A CA 1
ATOM 1470 C C . MET A 1 182 ? 8.232 4.784 -5.258 1.00 96.75 182 MET A C 1
ATOM 1472 O O . MET A 1 182 ? 8.554 3.838 -4.542 1.00 96.75 182 MET A O 1
ATOM 1476 N N . LEU A 1 183 ? 8.407 6.053 -4.877 1.00 96.44 183 LEU A N 1
ATOM 1477 C CA . LEU A 1 183 ? 8.913 6.394 -3.550 1.00 96.44 183 LEU A CA 1
ATOM 1478 C C . LEU A 1 183 ? 7.968 5.898 -2.450 1.00 96.44 183 LEU A C 1
ATOM 1480 O O . LEU A 1 183 ? 8.432 5.321 -1.473 1.00 96.44 183 LEU A O 1
ATOM 1484 N N . ALA A 1 184 ? 6.651 6.051 -2.624 1.00 97.56 184 ALA A N 1
ATOM 1485 C CA . ALA A 1 184 ? 5.669 5.541 -1.666 1.00 97.56 184 ALA A CA 1
ATOM 1486 C C . ALA A 1 184 ? 5.790 4.020 -1.477 1.00 97.56 184 ALA A C 1
ATOM 1488 O O . ALA A 1 184 ? 5.774 3.530 -0.349 1.00 97.56 184 ALA A O 1
ATOM 1489 N N . VAL A 1 185 ? 5.944 3.287 -2.587 1.00 97.50 185 VAL A N 1
ATOM 1490 C CA . VAL A 1 185 ? 6.162 1.833 -2.599 1.00 97.50 185 VAL A CA 1
ATOM 1491 C C . VAL A 1 185 ? 7.432 1.463 -1.831 1.00 97.50 185 VAL A C 1
ATOM 1493 O O . VAL A 1 185 ? 7.382 0.611 -0.944 1.00 97.50 185 VAL A O 1
ATOM 1496 N N . GLN A 1 186 ? 8.550 2.130 -2.121 1.00 95.94 186 GLN A N 1
ATOM 1497 C CA . GLN A 1 186 ? 9.836 1.852 -1.481 1.00 95.94 186 GLN A CA 1
ATOM 1498 C C . GLN A 1 186 ? 9.821 2.192 0.015 1.00 95.94 186 GLN A C 1
ATOM 1500 O O . GLN A 1 186 ? 10.212 1.356 0.827 1.00 95.94 186 GLN A O 1
ATOM 1505 N N . CYS A 1 187 ? 9.319 3.369 0.404 1.00 96.69 187 CYS A N 1
ATOM 1506 C CA . CYS A 1 187 ? 9.193 3.763 1.809 1.00 96.69 187 CYS A CA 1
ATOM 1507 C C . CYS A 1 187 ? 8.294 2.790 2.583 1.00 96.69 187 CYS A C 1
ATOM 1509 O O . CYS A 1 187 ? 8.685 2.304 3.642 1.00 96.69 187 CYS A O 1
ATOM 1511 N N . SER A 1 188 ? 7.112 2.467 2.043 1.00 97.25 188 SER A N 1
ATOM 1512 C CA . SER A 1 188 ? 6.181 1.524 2.672 1.00 97.25 188 SER A CA 1
ATOM 1513 C C . SER A 1 188 ? 6.807 0.147 2.871 1.00 97.25 188 SER A C 1
ATOM 1515 O O . SER A 1 188 ? 6.605 -0.454 3.922 1.00 97.25 188 SER A O 1
ATOM 1517 N N . PHE A 1 189 ? 7.537 -0.369 1.879 1.00 95.88 189 PHE A N 1
ATOM 1518 C CA . PHE A 1 189 ? 8.147 -1.690 1.982 1.00 95.88 189 PHE A CA 1
ATOM 1519 C C . PHE A 1 189 ? 9.338 -1.706 2.942 1.00 95.88 189 PHE A C 1
ATOM 1521 O O . PHE A 1 189 ? 9.433 -2.604 3.777 1.00 95.88 189 PHE A O 1
ATOM 1528 N N . LYS A 1 190 ? 10.209 -0.693 2.864 1.00 95.75 190 LYS A N 1
ATOM 1529 C CA . LYS A 1 190 ? 11.385 -0.552 3.729 1.00 95.75 190 LYS A CA 1
ATOM 1530 C C . LYS A 1 190 ? 11.011 -0.567 5.212 1.00 95.75 190 LYS A C 1
ATOM 1532 O O . LYS A 1 190 ? 11.666 -1.247 5.994 1.00 95.75 190 LYS A O 1
ATOM 1537 N N . ASP A 1 191 ? 9.950 0.147 5.582 1.00 97.38 191 ASP A N 1
ATOM 1538 C CA . ASP A 1 191 ? 9.534 0.283 6.981 1.00 97.38 191 ASP A CA 1
ATOM 1539 C C . ASP A 1 191 ? 8.486 -0.759 7.403 1.00 97.38 191 ASP A C 1
ATOM 1541 O O . ASP A 1 191 ? 7.953 -0.686 8.511 1.00 97.38 191 ASP A O 1
ATOM 1545 N N . GLN A 1 192 ? 8.173 -1.741 6.551 1.00 95.81 192 GLN A N 1
ATOM 1546 C CA . GLN A 1 192 ? 7.074 -2.679 6.783 1.00 95.81 192 GLN A CA 1
ATOM 1547 C C . GLN A 1 192 ? 7.215 -3.441 8.106 1.00 95.81 192 GLN A C 1
ATOM 1549 O O . GLN A 1 192 ? 6.230 -3.582 8.832 1.00 95.81 192 GLN A O 1
ATOM 1554 N N . SER A 1 193 ? 8.417 -3.929 8.431 1.00 96.56 193 SER A N 1
ATOM 1555 C CA . SER A 1 193 ? 8.669 -4.615 9.705 1.00 96.56 193 SER A CA 1
ATOM 1556 C C . SER A 1 193 ? 8.451 -3.670 10.884 1.00 96.56 193 SER A C 1
ATOM 1558 O O . SER A 1 193 ? 7.664 -3.984 11.769 1.00 96.56 193 SER A O 1
ATOM 1560 N N . SER A 1 194 ? 9.028 -2.467 10.833 1.00 98.06 194 SER A N 1
ATOM 1561 C CA . SER A 1 194 ? 8.895 -1.442 11.873 1.00 98.06 194 SER A CA 1
ATOM 1562 C C . SER A 1 194 ? 7.439 -1.024 12.106 1.00 98.06 194 SER A C 1
ATOM 1564 O O . SER A 1 194 ? 7.027 -0.814 13.246 1.00 98.06 194 SER A O 1
ATOM 1566 N N . ILE A 1 195 ? 6.631 -0.931 11.043 1.00 98.38 195 ILE A N 1
ATOM 1567 C CA . ILE A 1 195 ? 5.195 -0.634 11.143 1.00 98.38 195 ILE A CA 1
ATOM 1568 C C . ILE A 1 195 ? 4.458 -1.771 11.869 1.00 98.38 195 ILE A C 1
ATOM 1570 O O . ILE A 1 195 ? 3.616 -1.510 12.729 1.00 98.38 195 ILE A O 1
ATOM 1574 N N . LEU A 1 196 ? 4.768 -3.032 11.552 1.00 98.06 196 LEU A N 1
ATOM 1575 C CA . LEU A 1 196 ? 4.149 -4.193 12.202 1.00 98.06 196 LEU A CA 1
ATOM 1576 C C . LEU A 1 196 ? 4.612 -4.379 13.652 1.00 98.06 196 LEU A C 1
ATOM 1578 O O . LEU A 1 196 ? 3.807 -4.790 14.490 1.00 98.06 196 LEU A O 1
ATOM 1582 N N . ASP A 1 197 ? 5.865 -4.049 13.953 1.00 98.06 197 ASP A N 1
ATOM 1583 C CA . ASP A 1 197 ? 6.403 -4.042 15.314 1.00 98.06 197 ASP A CA 1
ATOM 1584 C C . ASP A 1 197 ? 5.714 -2.963 16.151 1.00 98.06 197 ASP A C 1
ATOM 1586 O O . ASP A 1 197 ? 5.285 -3.231 17.273 1.00 98.06 197 ASP A O 1
ATOM 1590 N N . LYS A 1 198 ? 5.494 -1.769 15.579 1.00 97.81 198 LYS A N 1
ATOM 1591 C CA . LYS A 1 198 ? 4.700 -0.720 16.231 1.00 97.81 198 LYS A CA 1
ATOM 1592 C C . LYS A 1 198 ? 3.257 -1.145 16.464 1.00 97.81 198 LYS A C 1
ATOM 1594 O O . LYS A 1 198 ? 2.725 -0.882 17.536 1.00 97.81 198 LYS A O 1
ATOM 1599 N N . LEU A 1 199 ? 2.620 -1.826 15.513 1.00 98.44 199 LEU A N 1
ATOM 1600 C CA . LEU A 1 199 ? 1.272 -2.359 15.725 1.00 98.44 199 LEU A CA 1
ATOM 1601 C C . LEU A 1 199 ? 1.239 -3.335 16.909 1.00 98.44 199 LEU A C 1
ATOM 1603 O O . LEU A 1 199 ? 0.333 -3.257 17.732 1.00 98.44 199 LEU A O 1
ATOM 1607 N N . GLU A 1 200 ? 2.229 -4.224 17.009 1.00 98.12 200 GLU A N 1
ATOM 1608 C CA . GLU A 1 200 ? 2.342 -5.199 18.097 1.00 98.12 200 GLU A CA 1
ATOM 1609 C C . GLU A 1 200 ? 2.593 -4.524 19.456 1.00 98.12 200 GLU A C 1
ATOM 1611 O O . GLU A 1 200 ? 1.929 -4.849 20.439 1.00 98.12 200 GLU A O 1
ATOM 1616 N N . GLU A 1 201 ? 3.496 -3.542 19.501 1.00 97.12 201 GLU A N 1
ATOM 1617 C CA . GLU A 1 201 ? 3.769 -2.725 20.688 1.00 97.12 201 GLU A CA 1
ATOM 1618 C C . GLU A 1 201 ? 2.492 -2.042 21.194 1.00 97.12 201 GLU A C 1
ATOM 1620 O O . GLU A 1 201 ? 2.122 -2.196 22.357 1.00 97.12 201 GLU A O 1
ATOM 1625 N N . ILE A 1 202 ? 1.782 -1.326 20.317 1.00 97.06 202 ILE A N 1
ATOM 1626 C CA . ILE A 1 202 ? 0.565 -0.590 20.679 1.00 97.06 202 ILE A CA 1
ATOM 1627 C C . ILE A 1 202 ? -0.571 -1.549 21.057 1.00 97.06 202 ILE A C 1
ATOM 1629 O O . ILE A 1 202 ? -1.290 -1.287 22.021 1.00 97.06 202 ILE A O 1
ATOM 1633 N N . LYS A 1 203 ? -0.698 -2.696 20.376 1.00 97.38 203 LYS A N 1
ATOM 1634 C CA . LYS A 1 203 ? -1.666 -3.754 20.716 1.00 97.38 203 LYS A CA 1
ATOM 1635 C C . LYS A 1 203 ? -1.497 -4.251 22.158 1.00 97.38 203 LYS A C 1
ATOM 1637 O O . LYS A 1 203 ? -2.485 -4.432 22.873 1.00 97.38 203 LYS A O 1
ATOM 1642 N N . ASN A 1 204 ? -0.257 -4.444 22.602 1.00 96.56 204 ASN A N 1
ATOM 1643 C CA . ASN A 1 204 ? 0.042 -4.916 23.958 1.00 96.56 204 ASN A CA 1
ATOM 1644 C C . ASN A 1 204 ? -0.196 -3.844 25.033 1.00 96.56 204 ASN A C 1
ATOM 1646 O O . ASN A 1 204 ? -0.336 -4.175 26.206 1.00 96.56 204 ASN A O 1
ATOM 1650 N N . ARG A 1 205 ? -0.297 -2.575 24.629 1.00 95.75 205 ARG A N 1
ATOM 1651 C CA . ARG A 1 205 ? -0.551 -1.428 25.507 1.00 95.75 205 ARG A CA 1
ATOM 1652 C C . ARG A 1 205 ? -2.017 -0.996 25.553 1.00 95.75 205 ARG A C 1
ATOM 1654 O O . ARG A 1 205 ? -2.352 -0.084 26.301 1.00 95.75 205 ARG A O 1
ATOM 1661 N N . LEU A 1 206 ? -2.918 -1.637 24.800 1.00 95.44 206 LEU A N 1
ATOM 1662 C CA . LEU A 1 206 ? -4.336 -1.239 24.764 1.00 95.44 206 LEU A CA 1
ATOM 1663 C C . LEU A 1 206 ? -5.015 -1.281 26.143 1.00 95.44 206 LEU A C 1
ATOM 1665 O O . LEU A 1 206 ? -5.917 -0.487 26.391 1.00 95.44 206 LEU A O 1
ATOM 1669 N N . SER A 1 207 ? -4.557 -2.144 27.056 1.00 93.56 207 SER A N 1
ATOM 1670 C CA . SER A 1 207 ? -5.052 -2.218 28.438 1.00 93.56 207 SER A CA 1
ATOM 1671 C C . SER A 1 207 ? -4.640 -1.032 29.320 1.00 93.56 207 SER A C 1
ATOM 1673 O O . SER A 1 207 ? -5.162 -0.891 30.420 1.00 93.56 207 SER A O 1
ATOM 1675 N N . GLU A 1 208 ? -3.709 -0.179 28.877 1.00 92.50 208 GLU A N 1
ATOM 1676 C CA . GLU A 1 208 ? -3.323 1.048 29.595 1.00 92.50 208 GLU A CA 1
ATOM 1677 C C . GLU A 1 208 ? -4.428 2.121 29.549 1.00 92.50 208 GLU A C 1
ATOM 1679 O O . GLU A 1 208 ? -4.409 3.073 30.331 1.00 92.50 208 GLU A O 1
ATOM 1684 N N . GLN A 1 209 ? -5.399 1.990 28.640 1.00 89.94 209 GLN A N 1
ATOM 1685 C CA . GLN A 1 209 ? -6.543 2.894 28.546 1.00 89.94 209 GLN A CA 1
ATOM 1686 C C . GLN A 1 209 ? -7.584 2.589 29.626 1.00 89.94 209 GLN A C 1
ATOM 1688 O O . GLN A 1 209 ? -8.268 1.572 29.584 1.00 89.94 209 GLN A O 1
ATOM 1693 N N . GLN A 1 210 ? -7.747 3.519 30.571 1.00 83.00 210 GLN A N 1
ATOM 1694 C CA . GLN A 1 210 ? -8.605 3.337 31.752 1.00 83.00 210 GLN A CA 1
ATOM 1695 C C . GLN A 1 210 ? -10.112 3.329 31.444 1.00 83.00 210 GLN A C 1
ATOM 1697 O O . GLN A 1 210 ? -10.891 2.781 32.217 1.00 83.00 210 GLN A O 1
ATOM 1702 N N . ASN A 1 211 ? -10.534 3.921 30.322 1.00 85.00 211 ASN A N 1
ATOM 1703 C CA . ASN A 1 211 ? -11.950 4.091 29.969 1.00 85.00 211 ASN A CA 1
ATOM 1704 C C . ASN A 1 211 ? -12.509 2.954 29.093 1.00 85.00 211 ASN A C 1
ATOM 1706 O O . ASN A 1 211 ? -13.534 3.136 28.435 1.00 85.00 211 ASN A O 1
ATOM 1710 N N . LEU A 1 212 ? -11.837 1.801 29.046 1.00 90.75 212 LEU A N 1
ATOM 1711 C CA . LEU A 1 212 ? -12.242 0.651 28.239 1.00 90.75 212 LEU A CA 1
ATOM 1712 C C . LEU A 1 212 ? -12.576 -0.556 29.108 1.00 90.75 212 LEU A C 1
ATOM 1714 O O . LEU A 1 212 ? -11.917 -0.822 30.111 1.00 90.75 212 LEU A O 1
ATOM 1718 N N . SER A 1 213 ? -13.594 -1.311 28.693 1.00 94.44 213 SER A N 1
ATOM 1719 C CA . SER A 1 213 ? -13.873 -2.617 29.286 1.00 94.44 213 SER A CA 1
ATOM 1720 C C . SER A 1 213 ? -12.834 -3.650 28.837 1.00 94.44 213 SER A C 1
ATOM 1722 O O . SER A 1 213 ? -12.250 -3.530 27.758 1.00 94.44 213 SER A O 1
ATOM 1724 N N . GLU A 1 214 ? -12.636 -4.703 29.633 1.00 95.12 214 GLU A N 1
ATOM 1725 C CA . GLU A 1 214 ? -11.752 -5.819 29.266 1.00 95.12 214 GLU A CA 1
ATOM 1726 C C . GLU A 1 214 ? -12.181 -6.472 27.939 1.00 95.12 214 GLU A C 1
ATOM 1728 O O . GLU A 1 214 ? -11.342 -6.765 27.088 1.00 95.12 214 GLU A O 1
ATOM 1733 N N . GLU A 1 215 ? -13.492 -6.610 27.710 1.00 95.31 215 GLU A N 1
ATOM 1734 C CA . GLU A 1 215 ? -14.037 -7.125 26.448 1.00 95.31 215 GLU A CA 1
ATOM 1735 C C . GLU A 1 215 ? -13.670 -6.242 25.247 1.00 95.31 215 GLU A C 1
ATOM 1737 O O . GLU A 1 215 ? -13.378 -6.760 24.169 1.00 95.31 215 GLU A O 1
ATOM 1742 N N . ASP A 1 216 ? -13.671 -4.915 25.408 1.00 95.69 216 ASP A N 1
ATOM 1743 C CA . ASP A 1 216 ? -13.277 -3.998 24.337 1.00 95.69 216 ASP A CA 1
ATOM 1744 C C . ASP A 1 216 ? -11.784 -4.095 24.045 1.00 95.69 216 ASP A C 1
ATOM 1746 O O . ASP A 1 216 ? -11.403 -4.164 22.878 1.00 95.69 216 ASP A O 1
ATOM 1750 N N . VAL A 1 217 ? -10.942 -4.159 25.077 1.00 96.94 217 VAL A N 1
ATOM 1751 C CA . VAL A 1 217 ? -9.497 -4.345 24.899 1.00 96.94 217 VAL A CA 1
ATOM 1752 C C . VAL A 1 217 ? -9.221 -5.628 24.113 1.00 96.94 217 VAL A C 1
ATOM 1754 O O . VAL A 1 217 ? -8.539 -5.571 23.088 1.00 96.94 217 VAL A O 1
ATOM 1757 N N . ILE A 1 218 ? -9.806 -6.758 24.526 1.00 97.31 218 ILE A N 1
ATOM 1758 C CA . ILE A 1 218 ? -9.647 -8.051 23.842 1.00 97.31 218 ILE A CA 1
ATOM 1759 C C . ILE A 1 218 ? -10.106 -7.956 22.383 1.00 97.31 218 ILE A C 1
ATOM 1761 O O . ILE A 1 218 ? -9.407 -8.410 21.477 1.00 97.31 218 ILE A O 1
ATOM 1765 N N . GLU A 1 219 ? -11.261 -7.344 22.132 1.00 97.44 219 GLU A N 1
ATOM 1766 C CA . GLU A 1 219 ? -11.810 -7.215 20.784 1.00 97.44 219 GLU A CA 1
ATOM 1767 C C . GLU A 1 219 ? -10.896 -6.397 19.854 1.00 97.44 219 GLU A C 1
ATOM 1769 O O . GLU A 1 219 ? -10.688 -6.759 18.693 1.00 97.44 219 GLU A O 1
ATOM 1774 N N . TRP A 1 220 ? -10.322 -5.298 20.349 1.00 97.88 220 TRP A N 1
ATOM 1775 C CA . TRP A 1 220 ? -9.395 -4.478 19.567 1.00 97.88 220 TRP A CA 1
ATOM 1776 C C . TRP A 1 220 ? -8.039 -5.157 19.365 1.00 97.88 220 TRP A C 1
ATOM 1778 O O . TRP A 1 220 ? -7.452 -5.020 18.291 1.00 97.88 220 TRP A O 1
ATOM 1788 N N . GLN A 1 221 ? -7.571 -5.957 20.326 1.00 98.19 221 GLN A N 1
ATOM 1789 C CA . GLN A 1 221 ? -6.397 -6.810 20.129 1.00 98.19 221 GLN A CA 1
ATOM 1790 C C . GLN A 1 221 ? -6.640 -7.848 19.026 1.00 98.19 221 GLN A C 1
ATOM 1792 O O . GLN A 1 221 ? -5.820 -7.978 18.115 1.00 98.19 221 GLN A O 1
ATOM 1797 N N . GLN A 1 222 ? -7.806 -8.504 19.039 1.00 97.94 222 GLN A N 1
ATOM 1798 C CA . GLN A 1 222 ? -8.217 -9.434 17.985 1.00 97.94 222 GLN A CA 1
ATOM 1799 C C . GLN A 1 222 ? -8.321 -8.749 16.619 1.00 97.94 222 GLN A C 1
ATOM 1801 O O . GLN A 1 222 ? -7.946 -9.344 15.609 1.00 97.94 222 GLN A O 1
ATOM 1806 N N . LEU A 1 223 ? -8.794 -7.497 16.563 1.00 97.94 223 LEU A N 1
ATOM 1807 C CA . LEU A 1 223 ? -8.784 -6.716 15.327 1.00 97.94 223 LEU A CA 1
ATOM 1808 C C . LEU A 1 223 ? -7.357 -6.475 14.826 1.00 97.94 223 LEU A C 1
ATOM 1810 O O . LEU A 1 223 ? -7.102 -6.691 13.644 1.00 97.94 223 LEU A O 1
ATOM 1814 N N . CYS A 1 224 ? -6.431 -6.050 15.689 1.00 98.19 224 CYS A N 1
ATOM 1815 C CA . CYS A 1 224 ? -5.030 -5.846 15.310 1.00 98.19 224 CYS A CA 1
ATOM 1816 C C . CYS A 1 224 ? -4.403 -7.134 14.751 1.00 98.19 224 CYS A C 1
ATOM 1818 O O . CYS A 1 224 ? -3.771 -7.097 13.692 1.00 98.19 224 CYS A O 1
ATOM 1820 N N . ASP A 1 225 ? -4.642 -8.277 15.401 1.00 97.75 225 ASP A N 1
ATOM 1821 C CA . ASP A 1 225 ? -4.184 -9.587 14.924 1.00 97.75 225 ASP A CA 1
ATOM 1822 C C . ASP A 1 225 ? -4.824 -9.964 13.585 1.00 97.75 225 ASP A C 1
ATOM 1824 O O . ASP A 1 225 ? -4.142 -10.433 12.669 1.00 97.75 225 ASP A O 1
ATOM 1828 N N . TRP A 1 226 ? -6.126 -9.714 13.432 1.00 96.94 226 TRP A N 1
ATOM 1829 C CA . TRP A 1 226 ? -6.843 -9.954 12.186 1.00 96.94 226 TRP A CA 1
ATOM 1830 C C . TRP A 1 226 ? -6.282 -9.102 11.044 1.00 96.94 226 TRP A C 1
ATOM 1832 O O . TRP A 1 226 ? -5.995 -9.642 9.976 1.00 96.94 226 TRP A O 1
ATOM 1842 N N . LEU A 1 227 ? -6.055 -7.802 11.259 1.00 96.88 227 LEU A N 1
ATOM 1843 C CA . LEU A 1 227 ? -5.476 -6.897 10.260 1.00 96.88 227 LEU A CA 1
ATOM 1844 C C . LEU A 1 227 ? -4.069 -7.355 9.841 1.00 96.88 227 LEU A C 1
ATOM 1846 O O . LEU A 1 227 ? -3.780 -7.420 8.645 1.00 96.88 227 LEU A O 1
ATOM 1850 N N . LYS A 1 228 ? -3.225 -7.732 10.814 1.00 95.44 228 LYS A N 1
ATOM 1851 C CA . LYS A 1 228 ? -1.859 -8.248 10.601 1.00 95.44 228 LYS A CA 1
ATOM 1852 C C . LYS A 1 228 ? -1.839 -9.585 9.852 1.00 95.44 228 LYS A C 1
ATOM 1854 O O . LYS A 1 228 ? -0.916 -9.834 9.078 1.00 95.44 228 LYS A O 1
ATOM 1859 N N . LYS A 1 229 ? -2.860 -10.431 10.027 1.00 94.06 229 LYS A N 1
ATOM 1860 C CA . LYS A 1 229 ? -3.003 -11.743 9.371 1.00 94.06 229 LYS A CA 1
ATOM 1861 C C . LYS A 1 229 ? -3.542 -11.625 7.940 1.00 94.06 229 LYS A C 1
ATOM 1863 O O . LYS A 1 229 ? -4.582 -12.185 7.606 1.00 94.06 229 LYS A O 1
ATOM 1868 N N . ASP A 1 230 ? -2.822 -10.884 7.101 1.00 90.19 230 ASP A N 1
ATOM 1869 C CA . ASP A 1 230 ? -3.090 -10.742 5.663 1.00 90.19 230 ASP A CA 1
ATOM 1870 C C . ASP A 1 230 ? -4.463 -10.138 5.309 1.00 90.19 230 ASP A C 1
ATOM 1872 O O . ASP A 1 230 ? -4.918 -10.267 4.181 1.00 90.19 230 ASP A O 1
ATOM 1876 N N . ASN A 1 231 ? -5.142 -9.436 6.223 1.00 95.06 231 ASN A N 1
ATOM 1877 C CA . ASN A 1 231 ? -6.406 -8.754 5.902 1.00 95.06 231 ASN A CA 1
ATOM 1878 C C . ASN A 1 231 ? -6.220 -7.263 5.599 1.00 95.06 231 ASN A C 1
ATOM 1880 O O . ASN A 1 231 ? -7.117 -6.632 5.036 1.00 95.06 231 ASN A O 1
ATOM 1884 N N . PHE A 1 232 ? -5.053 -6.701 5.918 1.00 96.44 232 PHE A N 1
ATOM 1885 C CA . PHE A 1 232 ? -4.737 -5.291 5.725 1.00 96.44 232 PHE A CA 1
ATOM 1886 C C . PHE A 1 232 ? -3.308 -5.098 5.208 1.00 96.44 232 PHE A C 1
ATOM 1888 O O . PHE A 1 232 ? -2.356 -5.713 5.685 1.00 96.44 232 PHE A O 1
ATOM 1895 N N . SER A 1 233 ? -3.147 -4.232 4.213 1.00 96.75 233 SER A N 1
ATOM 1896 C CA . SER A 1 233 ? -1.848 -3.745 3.756 1.00 96.75 233 SER A CA 1
ATOM 1897 C C . SER A 1 233 ? -1.540 -2.438 4.463 1.00 96.75 233 SER A C 1
ATOM 1899 O O . SER A 1 233 ? -2.099 -1.406 4.103 1.00 96.75 233 SER A O 1
ATOM 1901 N N . PHE A 1 234 ? -0.668 -2.496 5.466 1.00 97.88 234 PHE A N 1
ATOM 1902 C CA . PHE A 1 234 ? -0.149 -1.312 6.145 1.00 97.88 234 PHE A CA 1
ATOM 1903 C C . PHE A 1 234 ? 0.849 -0.587 5.245 1.00 97.88 234 PHE A C 1
ATOM 1905 O O . PHE A 1 234 ? 1.731 -1.227 4.686 1.00 97.88 234 PHE A O 1
ATOM 1912 N N . PHE A 1 235 ? 0.699 0.729 5.113 1.00 98.19 235 PHE A N 1
ATOM 1913 C CA . PHE A 1 235 ? 1.547 1.570 4.269 1.00 98.19 235 PHE A CA 1
ATOM 1914 C C . PHE A 1 235 ? 2.329 2.628 5.038 1.00 98.19 235 PHE A C 1
ATOM 1916 O O . PHE A 1 235 ? 3.346 3.119 4.552 1.00 98.19 235 PHE A O 1
ATOM 1923 N N . GLY A 1 236 ? 1.859 3.006 6.225 1.00 98.12 236 GLY A N 1
ATOM 1924 C CA . GLY A 1 236 ? 2.547 3.983 7.053 1.00 98.12 236 GLY A CA 1
ATOM 1925 C C . GLY A 1 236 ? 2.035 4.008 8.481 1.00 98.12 236 GLY A C 1
ATOM 1926 O O . GLY A 1 236 ? 0.937 3.525 8.776 1.00 98.12 236 GLY A O 1
ATOM 1927 N N . TYR A 1 237 ? 2.850 4.590 9.349 1.00 98.56 237 TYR A N 1
ATOM 1928 C CA . TYR A 1 237 ? 2.544 4.819 10.755 1.00 98.56 237 TYR A CA 1
ATOM 1929 C C . TYR A 1 237 ? 3.080 6.184 11.191 1.00 98.56 237 TYR A C 1
ATOM 1931 O O . TYR A 1 237 ? 4.137 6.598 10.725 1.00 98.56 237 TYR A O 1
ATOM 1939 N N . CYS A 1 238 ? 2.384 6.863 12.098 1.00 97.56 238 CYS A N 1
ATOM 1940 C CA . CYS A 1 238 ? 2.952 7.957 12.880 1.00 97.56 238 CYS A CA 1
ATOM 1941 C C . CYS A 1 238 ? 2.221 8.132 14.217 1.00 97.56 238 CYS A C 1
ATOM 1943 O O . CYS A 1 238 ? 1.171 7.526 14.451 1.00 97.56 238 CYS A O 1
ATOM 1945 N N . SER A 1 239 ? 2.764 8.979 15.094 1.00 96.12 239 SER A N 1
ATOM 1946 C CA . SER A 1 239 ? 2.101 9.380 16.337 1.00 96.12 239 SER A CA 1
ATOM 1947 C C . SER A 1 239 ? 1.899 10.890 16.410 1.00 96.12 239 SER A C 1
ATOM 1949 O O . SER A 1 239 ? 2.768 11.674 16.027 1.00 96.12 239 SER A O 1
ATOM 1951 N N . PHE A 1 240 ? 0.751 11.308 16.939 1.00 94.00 240 PHE A N 1
ATOM 1952 C CA . PHE A 1 240 ? 0.456 12.705 17.243 1.00 94.00 240 PHE A CA 1
ATOM 1953 C C . PHE A 1 240 ? 0.335 12.911 18.746 1.00 94.00 240 PHE A C 1
ATOM 1955 O O . PHE A 1 240 ? -0.188 12.054 19.454 1.00 94.00 240 PHE A O 1
ATOM 1962 N N . SER A 1 241 ? 0.764 14.074 19.225 1.00 89.19 241 SER A N 1
ATOM 1963 C CA . SER A 1 241 ? 0.475 14.523 20.584 1.00 89.19 241 SER A CA 1
ATOM 1964 C C .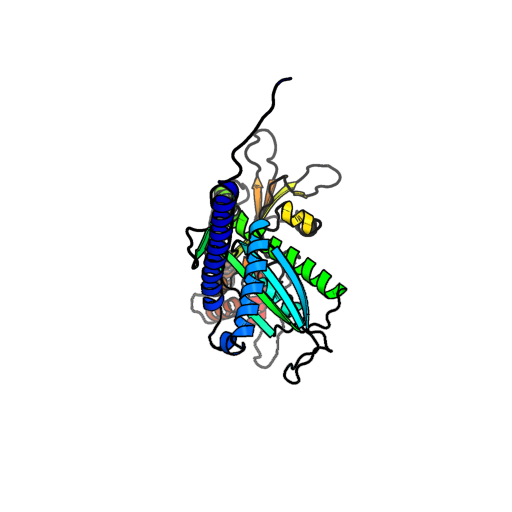 SER A 1 241 ? -0.378 15.787 20.560 1.00 89.19 241 SER A C 1
ATOM 1966 O O . SER A 1 241 ? -0.415 16.524 19.567 1.00 89.19 241 SER A O 1
ATOM 1968 N N . ARG A 1 242 ? -1.136 16.009 21.634 1.00 81.62 242 ARG A N 1
ATOM 1969 C CA . ARG A 1 242 ? -2.047 17.148 21.744 1.00 81.62 242 ARG A CA 1
ATOM 1970 C C . ARG A 1 242 ? -1.390 18.249 22.564 1.00 81.62 242 ARG A C 1
ATOM 1972 O O . ARG A 1 242 ? -1.172 18.088 23.763 1.00 81.62 242 ARG A O 1
ATOM 1979 N N . LYS A 1 243 ? -1.138 19.410 21.957 1.00 69.75 243 LYS A N 1
ATOM 1980 C CA . LYS A 1 243 ? -0.634 20.566 22.712 1.00 69.75 243 LYS A CA 1
ATOM 1981 C C . LYS A 1 243 ? -1.720 21.104 23.654 1.00 69.75 243 LYS A C 1
ATOM 1983 O O . LYS A 1 243 ? -2.835 21.391 23.228 1.00 69.75 243 LYS A O 1
ATOM 1988 N N . LYS A 1 244 ? -1.375 21.319 24.931 1.00 60.00 244 LYS A N 1
ATOM 1989 C CA . LYS A 1 244 ? -2.254 21.922 25.963 1.00 60.00 244 LYS A CA 1
ATOM 1990 C C . LYS A 1 244 ? -2.353 23.467 25.879 1.00 60.00 244 LYS A C 1
ATOM 1992 O O . LYS A 1 244 ? -2.740 24.105 26.852 1.00 60.00 244 LYS A O 1
ATOM 1997 N N . SER A 1 245 ? -1.982 24.092 24.755 1.00 52.78 245 SER A N 1
ATOM 1998 C CA . SER A 1 245 ? -2.009 25.559 24.599 1.00 52.78 245 SER A CA 1
ATOM 1999 C C . SER A 1 245 ? -3.445 26.108 24.573 1.00 52.78 245 SER A C 1
ATOM 2001 O O . SER A 1 245 ? -4.325 25.534 23.938 1.00 52.78 245 SER A O 1
ATOM 2003 N N . VAL A 1 246 ? -3.662 27.237 25.255 1.00 49.94 246 VAL A N 1
ATOM 2004 C CA . VAL A 1 246 ? -4.975 27.826 25.593 1.00 49.94 246 VAL A CA 1
ATOM 2005 C C . VAL A 1 246 ? -5.725 28.401 24.379 1.00 49.94 246 VAL A C 1
ATOM 2007 O O . VAL A 1 246 ? -6.933 28.599 24.463 1.00 49.94 246 VAL A O 1
ATOM 2010 N N . SER A 1 247 ? -5.054 28.639 23.246 1.00 52.75 247 SER A N 1
ATOM 2011 C CA . SER A 1 247 ? -5.680 29.258 22.065 1.00 52.75 247 SER A CA 1
ATOM 2012 C C . SER A 1 247 ? -5.868 28.335 20.859 1.00 52.75 247 SER A C 1
ATOM 2014 O O . SER A 1 247 ? -6.620 28.706 19.973 1.00 52.75 247 SER A O 1
ATOM 2016 N N . ASP A 1 248 ? -5.221 27.163 20.819 1.00 54.78 248 ASP A N 1
ATOM 2017 C CA . ASP A 1 248 ? -5.393 26.157 19.757 1.00 54.78 248 ASP A CA 1
ATOM 2018 C C . ASP A 1 248 ? -4.900 24.788 20.257 1.00 54.78 248 ASP A C 1
ATOM 2020 O O . ASP A 1 248 ? -3.697 24.555 20.404 1.00 54.78 248 ASP A O 1
ATOM 2024 N N . GLN A 1 249 ? -5.825 23.860 20.523 1.00 61.03 249 GLN A N 1
ATOM 2025 C CA . GLN A 1 249 ? -5.526 22.473 20.924 1.00 61.03 249 GLN A CA 1
ATOM 2026 C C . GLN A 1 249 ? -5.065 21.619 19.724 1.00 61.03 249 GLN A C 1
ATOM 2028 O O . GLN A 1 249 ? -5.626 20.556 19.451 1.00 61.03 249 GLN A O 1
ATOM 2033 N N . ALA A 1 250 ? -4.102 22.109 18.947 1.00 75.69 250 ALA A N 1
ATOM 2034 C CA . ALA A 1 250 ? -3.692 21.469 17.704 1.00 75.69 250 ALA A CA 1
ATOM 2035 C C . ALA A 1 250 ? -3.003 20.114 17.956 1.00 75.69 250 ALA A C 1
ATOM 2037 O O . ALA A 1 250 ? -2.211 19.955 18.893 1.00 75.69 250 ALA A O 1
ATOM 2038 N N . PHE A 1 251 ? -3.308 19.141 17.092 1.00 86.50 251 PHE A N 1
ATOM 2039 C CA . PHE A 1 251 ? -2.564 17.887 16.996 1.00 86.50 251 PHE A CA 1
ATOM 2040 C C . PHE A 1 251 ? -1.241 18.140 16.281 1.00 86.50 251 PHE A C 1
ATOM 2042 O O . PHE A 1 251 ? -1.212 18.750 15.212 1.00 86.50 251 PHE A O 1
ATOM 2049 N N . GLU A 1 252 ? -0.154 17.638 16.855 1.00 89.19 252 GLU A N 1
ATOM 2050 C CA . GLU A 1 252 ? 1.191 17.817 16.318 1.00 89.19 252 GLU A CA 1
ATOM 2051 C C . GLU A 1 252 ? 1.856 16.472 16.103 1.00 89.19 252 GLU A C 1
ATOM 2053 O O . GLU A 1 252 ? 1.830 15.604 16.977 1.00 89.19 252 GLU A O 1
ATOM 2058 N N . LEU A 1 253 ? 2.441 16.306 14.919 1.00 90.75 253 LEU A N 1
ATOM 2059 C CA . LEU A 1 253 ? 3.175 15.102 14.563 1.00 90.75 253 LEU A CA 1
ATOM 2060 C C . LEU A 1 253 ? 4.410 15.004 15.464 1.00 90.75 253 LEU A C 1
ATOM 2062 O O . LEU A 1 253 ? 5.224 15.930 15.519 1.00 90.75 253 LEU A O 1
ATOM 2066 N N . GLN A 1 254 ? 4.561 13.890 16.177 1.00 89.88 254 GLN A N 1
ATOM 2067 C CA . GLN A 1 254 ? 5.750 13.661 16.987 1.00 89.88 254 GLN A CA 1
ATOM 2068 C C . GLN A 1 254 ? 6.965 13.490 16.073 1.00 89.88 254 GLN A C 1
ATOM 2070 O O . GLN A 1 254 ? 6.927 12.728 15.101 1.00 89.88 254 GLN A O 1
ATOM 2075 N N . LYS A 1 255 ? 8.050 14.200 16.399 1.00 84.19 255 LYS A N 1
ATOM 2076 C CA . LYS A 1 255 ? 9.294 14.174 15.620 1.00 84.19 255 LYS A CA 1
ATOM 2077 C C . LYS A 1 255 ? 9.798 12.742 15.451 1.00 84.19 255 LYS A C 1
ATOM 2079 O O . LYS A 1 255 ? 9.844 11.994 16.425 1.00 84.19 255 LYS A O 1
ATOM 2084 N N . SER A 1 256 ? 10.182 12.390 14.224 1.00 85.00 256 SER A N 1
ATOM 2085 C CA . SER A 1 256 ? 10.758 11.083 13.875 1.00 85.00 256 SER A CA 1
ATOM 2086 C C . SER A 1 256 ? 9.865 9.873 14.196 1.00 85.00 256 SER A C 1
ATOM 2088 O O . SER A 1 256 ? 10.361 8.755 14.305 1.00 85.00 256 SER A O 1
ATOM 2090 N N . SER A 1 257 ? 8.551 10.075 14.349 1.00 91.62 257 SER A N 1
ATOM 2091 C CA . SER A 1 257 ? 7.590 8.975 14.532 1.00 91.62 257 SER A CA 1
ATOM 2092 C C . SER A 1 257 ? 7.117 8.352 13.216 1.00 91.62 257 SER A C 1
ATOM 2094 O O . SER A 1 257 ? 6.587 7.242 13.219 1.00 91.62 257 SER A O 1
ATOM 2096 N N . GLY A 1 258 ? 7.274 9.082 12.111 1.00 96.12 258 GLY A N 1
ATOM 2097 C CA . GLY A 1 258 ? 6.763 8.732 10.796 1.00 96.12 258 GLY A CA 1
ATOM 2098 C C . GLY A 1 258 ? 7.487 7.554 10.147 1.00 96.12 258 GLY A C 1
ATOM 2099 O O . GLY A 1 258 ? 8.709 7.562 10.031 1.00 96.12 258 GLY A O 1
ATOM 2100 N N . LEU A 1 259 ? 6.720 6.575 9.672 1.00 98.25 259 LEU A N 1
ATOM 2101 C CA . LEU A 1 259 ? 7.178 5.388 8.948 1.00 98.25 259 LEU A CA 1
ATOM 2102 C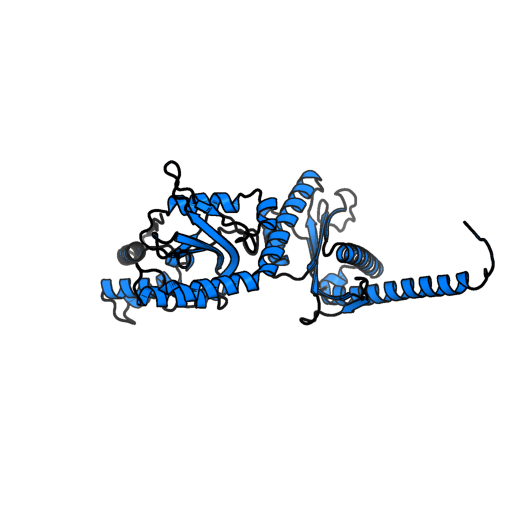 C . LEU A 1 259 ? 6.398 5.223 7.640 1.00 98.25 259 LEU A C 1
ATOM 2104 O O . LEU A 1 259 ? 5.217 5.583 7.551 1.00 98.25 259 LEU A O 1
ATOM 2108 N N . GLY A 1 260 ? 7.031 4.629 6.631 1.00 97.88 260 GLY A N 1
ATOM 2109 C CA . GLY A 1 260 ? 6.413 4.339 5.342 1.00 97.88 260 GLY A CA 1
ATOM 2110 C C . GLY A 1 260 ? 5.986 5.609 4.609 1.00 97.88 260 GLY A C 1
ATOM 2111 O O . GLY A 1 260 ? 6.762 6.561 4.499 1.00 97.88 260 GLY A O 1
ATOM 2112 N N . ILE A 1 261 ? 4.733 5.664 4.150 1.00 97.56 261 ILE A N 1
ATOM 2113 C CA . ILE A 1 261 ? 4.155 6.863 3.507 1.00 97.56 261 ILE A CA 1
ATOM 2114 C C . ILE A 1 261 ? 3.970 8.054 4.466 1.00 97.56 261 ILE A C 1
ATOM 2116 O O . ILE A 1 261 ? 3.495 9.105 4.056 1.00 97.56 261 ILE A O 1
ATOM 2120 N N . LEU A 1 262 ? 4.303 7.897 5.749 1.00 97.38 262 LEU A N 1
ATOM 2121 C CA . LEU A 1 262 ? 4.291 8.972 6.743 1.00 97.38 262 LEU A CA 1
ATOM 2122 C C . LEU A 1 262 ? 5.702 9.324 7.236 1.00 97.38 262 LEU A C 1
ATOM 2124 O O . LEU A 1 262 ? 5.828 10.112 8.166 1.00 97.38 262 LEU A O 1
ATOM 2128 N N . SER A 1 263 ? 6.751 8.749 6.636 1.00 96.69 263 SER A N 1
ATOM 2129 C CA . SER A 1 263 ? 8.146 9.119 6.907 1.00 96.69 263 SER A CA 1
ATOM 2130 C C . SER A 1 263 ? 8.470 10.524 6.395 1.00 96.69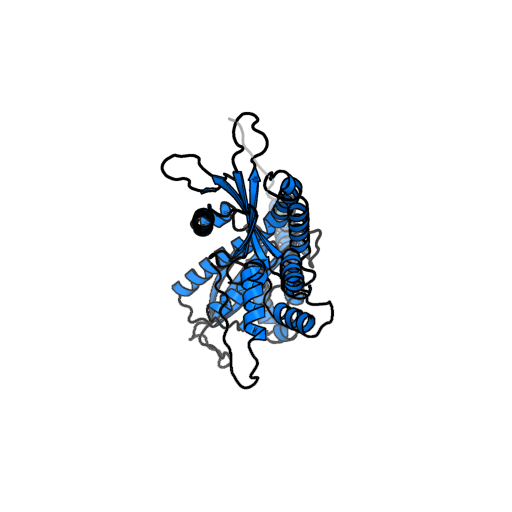 263 SER A C 1
ATOM 2132 O O . SER A 1 263 ? 7.903 10.961 5.391 1.00 96.69 263 SER A O 1
ATOM 2134 N N . ASP A 1 264 ? 9.433 11.200 7.029 1.00 93.94 264 ASP A N 1
ATOM 2135 C CA . ASP A 1 264 ? 9.892 12.536 6.612 1.00 93.94 264 ASP A CA 1
ATOM 2136 C C . ASP A 1 264 ? 10.308 12.543 5.126 1.00 93.94 264 ASP A C 1
ATOM 2138 O O . ASP A 1 264 ? 9.914 13.422 4.364 1.00 93.94 264 ASP A O 1
ATOM 2142 N N . THR A 1 265 ? 10.990 11.482 4.670 1.00 94.19 265 THR A N 1
ATOM 2143 C CA . THR A 1 265 ? 11.403 11.308 3.266 1.00 94.19 265 THR A CA 1
ATOM 2144 C C . THR A 1 265 ? 10.234 11.374 2.283 1.00 94.19 265 THR A C 1
ATOM 2146 O O . THR A 1 265 ? 10.364 11.966 1.212 1.00 94.19 265 THR A O 1
ATOM 2149 N N . TYR A 1 266 ? 9.099 10.756 2.618 1.00 95.38 266 TYR A N 1
ATOM 2150 C CA . TYR A 1 266 ? 7.923 10.788 1.753 1.00 95.38 266 TYR A CA 1
ATOM 2151 C C . TYR A 1 266 ? 7.131 12.090 1.917 1.00 95.38 266 TYR A C 1
ATOM 2153 O O . TYR A 1 266 ? 6.706 12.674 0.921 1.00 95.38 266 TYR A O 1
ATOM 2161 N N . LEU A 1 267 ? 6.952 12.565 3.154 1.00 93.44 267 LEU A N 1
ATOM 2162 C CA . LEU A 1 267 ? 6.182 13.775 3.448 1.00 93.44 267 LEU A CA 1
ATOM 2163 C C . LEU A 1 267 ? 6.801 15.035 2.831 1.00 93.44 267 LEU A C 1
ATOM 2165 O O . LEU A 1 267 ? 6.058 15.900 2.367 1.00 93.44 267 LEU A O 1
ATOM 2169 N N . ASP A 1 268 ? 8.130 15.112 2.743 1.00 92.31 268 ASP A N 1
ATOM 2170 C CA . ASP A 1 268 ? 8.827 16.202 2.054 1.00 92.31 268 ASP A CA 1
ATOM 2171 C C . ASP A 1 268 ? 8.477 16.246 0.556 1.00 92.31 268 ASP A C 1
ATOM 2173 O O . ASP A 1 268 ? 8.235 17.317 -0.001 1.00 92.31 268 ASP A O 1
ATOM 2177 N N . GLN A 1 269 ? 8.380 15.082 -0.097 1.00 91.06 269 GLN A N 1
ATOM 2178 C CA . GLN A 1 269 ? 7.977 14.964 -1.508 1.00 91.06 269 GLN A CA 1
ATOM 2179 C C . GLN A 1 269 ? 6.474 15.190 -1.717 1.00 91.06 269 GLN A C 1
ATOM 2181 O O . GLN A 1 269 ? 6.048 15.673 -2.766 1.00 91.06 269 GLN A O 1
ATOM 2186 N N . ASP A 1 270 ? 5.664 14.847 -0.719 1.00 90.56 270 ASP A N 1
ATOM 2187 C CA . ASP A 1 270 ? 4.220 15.082 -0.690 1.00 90.56 270 ASP A CA 1
ATOM 2188 C C . ASP A 1 270 ? 3.857 16.543 -0.363 1.00 90.56 270 ASP A C 1
ATOM 2190 O O . ASP A 1 270 ? 2.698 16.939 -0.481 1.00 90.56 270 ASP A O 1
ATOM 2194 N N . GLY A 1 271 ? 4.828 17.362 0.059 1.00 89.94 271 GLY A N 1
ATOM 2195 C CA . GLY A 1 271 ? 4.582 18.726 0.522 1.00 89.94 271 GLY A CA 1
ATOM 2196 C C . GLY A 1 271 ? 3.745 18.776 1.804 1.00 89.94 271 GLY A C 1
ATOM 2197 O O . GLY A 1 271 ? 2.974 19.715 1.991 1.00 89.94 271 GLY A O 1
ATOM 2198 N N . ASN A 1 272 ? 3.872 17.765 2.671 1.00 90.25 272 ASN A N 1
ATOM 2199 C CA . ASN A 1 272 ? 3.134 17.617 3.930 1.00 90.25 272 ASN A CA 1
ATOM 2200 C C . ASN A 1 272 ? 1.597 17.543 3.795 1.00 90.25 272 ASN A C 1
ATOM 2202 O O . ASN A 1 272 ? 0.881 17.731 4.778 1.00 90.25 272 ASN A O 1
ATOM 2206 N N . GLN A 1 273 ? 1.048 17.230 2.617 1.00 92.88 273 GLN A N 1
ATOM 2207 C CA . GLN A 1 273 ? -0.408 17.166 2.434 1.00 92.88 273 GLN A CA 1
ATOM 2208 C C . GLN A 1 273 ? -1.049 16.089 3.318 1.00 92.88 273 GLN A C 1
ATOM 2210 O O . GLN A 1 273 ? -2.069 16.343 3.963 1.00 92.88 273 GLN A O 1
ATOM 2215 N N . MET A 1 274 ? -0.444 14.900 3.399 1.00 94.19 274 MET A N 1
ATOM 2216 C CA . MET A 1 274 ? -0.959 13.812 4.236 1.00 94.19 274 MET A CA 1
ATOM 2217 C C . MET A 1 274 ? -1.001 14.179 5.721 1.00 94.19 274 MET A C 1
ATOM 2219 O O . MET A 1 274 ? -1.996 13.891 6.391 1.00 94.19 274 MET A O 1
ATOM 2223 N N . SER A 1 275 ? 0.045 14.822 6.247 1.00 93.06 275 SER A N 1
ATOM 2224 C CA . SER A 1 275 ? 0.106 15.186 7.665 1.00 93.06 275 SER A CA 1
ATOM 2225 C C . SER A 1 275 ? -0.937 16.251 8.015 1.00 93.06 275 SER A C 1
ATOM 2227 O O . SER A 1 275 ? -1.610 16.118 9.037 1.00 93.06 275 SER A O 1
ATOM 2229 N N . GLU A 1 276 ? -1.170 17.233 7.143 1.00 93.81 276 GLU A N 1
ATOM 2230 C CA . GLU A 1 276 ? -2.211 18.250 7.338 1.00 93.81 276 GLU A CA 1
ATOM 2231 C C . GLU A 1 276 ? -3.632 17.664 7.283 1.00 93.81 276 GLU A C 1
ATOM 2233 O O . GLU A 1 276 ? -4.467 17.976 8.139 1.00 93.81 276 GLU A O 1
ATOM 2238 N N . VAL A 1 277 ? -3.909 16.742 6.350 1.00 95.81 277 VAL A N 1
ATOM 2239 C CA . VAL A 1 277 ? -5.204 16.035 6.304 1.00 95.81 277 VAL A CA 1
ATOM 2240 C C . VAL A 1 277 ? -5.426 15.211 7.575 1.00 95.81 277 VAL A C 1
ATOM 2242 O O . VAL A 1 277 ? -6.536 15.207 8.114 1.00 95.81 277 VAL A O 1
ATOM 2245 N N . LEU A 1 278 ? -4.387 14.546 8.093 1.00 95.56 278 LEU A N 1
ATOM 2246 C CA . LEU A 1 278 ? -4.472 13.811 9.356 1.00 95.56 278 LEU A CA 1
ATOM 2247 C C . LEU A 1 278 ? -4.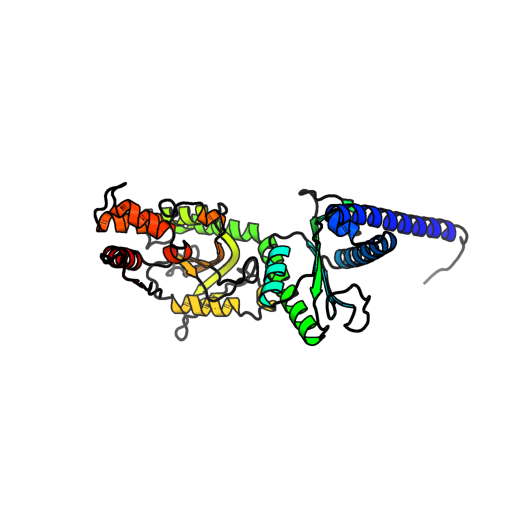748 14.740 10.540 1.00 95.56 278 LEU A C 1
ATOM 2249 O O . LEU A 1 278 ? -5.671 14.460 11.303 1.00 95.56 278 LEU A O 1
ATOM 2253 N N . LYS A 1 279 ? -4.031 15.864 10.674 1.00 93.69 279 LYS A N 1
ATOM 2254 C CA . LYS A 1 279 ? -4.281 16.851 11.742 1.00 93.69 279 LYS A CA 1
ATOM 2255 C C . LYS A 1 279 ? -5.726 17.343 11.725 1.00 93.69 279 LYS A C 1
ATOM 2257 O O . LYS A 1 279 ? -6.390 17.336 12.762 1.00 93.69 279 LYS A O 1
ATOM 2262 N N . ALA A 1 280 ? -6.242 17.702 10.548 1.00 93.19 280 ALA A N 1
ATOM 2263 C CA . ALA A 1 280 ? -7.628 18.135 10.385 1.00 93.19 280 ALA A CA 1
ATOM 2264 C C . ALA A 1 280 ? -8.632 17.020 10.737 1.00 93.19 280 ALA A C 1
ATOM 2266 O O . ALA A 1 280 ? -9.647 17.276 11.393 1.00 93.19 280 ALA A O 1
ATOM 2267 N N . HIS A 1 281 ? -8.348 15.772 10.343 1.00 93.62 281 HIS A N 1
ATOM 2268 C CA . HIS A 1 281 ? -9.185 14.614 10.672 1.00 93.62 281 HIS A CA 1
ATOM 2269 C C . HIS A 1 281 ? -9.219 14.339 12.176 1.00 93.62 281 HIS A C 1
ATOM 2271 O O . HIS A 1 281 ? -10.294 14.105 12.731 1.00 93.62 281 HIS A O 1
ATOM 2277 N N . LEU A 1 282 ? -8.068 14.393 12.849 1.00 92.62 282 LEU A N 1
ATOM 2278 C CA . LEU A 1 282 ? -7.972 14.217 14.299 1.00 92.62 282 LEU A CA 1
ATOM 2279 C C . LEU A 1 282 ? -8.697 15.341 15.041 1.00 92.62 282 LEU A C 1
ATOM 2281 O O . LEU A 1 282 ? -9.513 15.062 15.918 1.00 92.62 282 LEU A O 1
ATOM 2285 N N . TRP A 1 283 ? -8.504 16.594 14.620 1.00 90.56 283 TRP A N 1
ATOM 2286 C CA . TRP A 1 283 ? -9.216 17.747 15.173 1.00 90.56 283 TRP A CA 1
ATOM 2287 C C . TRP A 1 283 ? -10.738 17.596 15.071 1.00 90.56 283 TRP A C 1
ATOM 2289 O O . TRP A 1 283 ? -11.448 17.764 16.061 1.00 90.56 283 TRP A O 1
ATOM 2299 N N . ARG A 1 284 ? -11.263 17.201 13.902 1.00 89.75 284 ARG A N 1
ATOM 2300 C CA . ARG A 1 284 ? -12.708 16.974 13.707 1.00 89.75 284 ARG A CA 1
ATOM 2301 C C . ARG A 1 284 ? -13.259 15.864 14.607 1.00 89.75 284 ARG A C 1
ATOM 2303 O O . ARG A 1 284 ? -14.425 15.918 14.990 1.00 89.75 284 ARG A O 1
ATOM 2310 N N . ASN A 1 285 ? -12.443 14.865 14.935 1.00 87.00 285 ASN A N 1
ATOM 2311 C CA . ASN A 1 285 ? -12.841 13.718 15.752 1.00 87.00 285 ASN A CA 1
ATOM 2312 C C . ASN A 1 285 ? -12.443 13.851 17.234 1.00 87.00 285 ASN A C 1
ATOM 2314 O O . ASN A 1 285 ? -12.640 12.905 17.991 1.00 87.00 285 ASN A O 1
ATOM 2318 N N . GLN A 1 286 ? -11.940 15.008 17.679 1.00 85.31 286 GLN A N 1
ATOM 2319 C CA . GLN A 1 286 ? -11.403 15.185 19.036 1.00 85.31 286 GLN A CA 1
ATOM 2320 C C . GLN A 1 286 ? -12.430 15.010 20.168 1.00 85.31 286 GLN A C 1
ATOM 2322 O O . GLN A 1 286 ? -12.050 14.870 21.325 1.00 85.31 286 GLN A O 1
ATOM 2327 N N . GLN A 1 287 ? -13.726 15.070 19.847 1.00 84.69 287 GLN A N 1
ATOM 2328 C CA . GLN A 1 287 ? -14.830 14.861 20.791 1.00 84.69 287 GLN A CA 1
ATOM 2329 C C . GLN A 1 287 ? -15.333 13.408 20.806 1.00 84.69 287 GLN A C 1
ATOM 2331 O O . GLN A 1 287 ? -16.360 13.124 21.419 1.00 84.69 287 GLN A O 1
ATOM 2336 N N . SER A 1 288 ? -14.657 12.490 20.105 1.00 84.00 288 SER A N 1
ATOM 2337 C CA . SER A 1 288 ? -14.984 11.064 20.159 1.00 84.00 288 SER A CA 1
ATOM 2338 C C . SER A 1 288 ? -14.880 10.564 21.597 1.00 84.00 288 SER A C 1
ATOM 2340 O O . SER A 1 288 ? -13.853 10.735 22.244 1.00 84.00 288 SER A O 1
ATOM 2342 N N . THR A 1 289 ? -15.940 9.926 22.090 1.00 84.50 289 THR A N 1
ATOM 2343 C CA . THR A 1 289 ? -15.972 9.346 23.441 1.00 84.50 289 THR A CA 1
ATOM 2344 C C . THR A 1 289 ? -15.212 8.028 23.530 1.00 84.50 289 THR A C 1
ATOM 2346 O O . THR A 1 289 ? -14.873 7.594 24.624 1.00 84.50 289 THR A O 1
ATOM 2349 N N . PHE A 1 290 ? -14.967 7.378 22.389 1.00 90.81 290 PHE A N 1
ATOM 2350 C CA . PHE A 1 290 ? -14.235 6.121 22.310 1.00 90.81 290 PHE A CA 1
ATOM 2351 C C . PHE A 1 290 ? -12.825 6.372 21.733 1.00 90.81 290 PHE A C 1
ATOM 2353 O O . PHE A 1 290 ? -12.729 7.033 20.690 1.00 90.81 290 PHE A O 1
ATOM 2360 N N . PRO A 1 291 ? -11.750 5.871 22.380 1.00 92.12 291 PRO A N 1
ATOM 2361 C CA . PRO A 1 291 ? -10.358 6.221 22.059 1.00 92.12 291 PRO A CA 1
ATOM 2362 C C . PRO A 1 291 ? -9.810 5.553 20.790 1.00 92.12 291 PRO A C 1
ATOM 2364 O O . PRO A 1 291 ? -8.775 5.973 20.275 1.00 92.12 291 PRO A O 1
ATOM 2367 N N . PHE A 1 292 ? -10.470 4.513 20.272 1.00 94.81 292 PHE A N 1
ATOM 2368 C CA . PHE A 1 292 ? -9.998 3.764 19.102 1.00 94.81 292 PHE A CA 1
ATOM 2369 C C . PHE A 1 292 ? -10.950 3.883 17.915 1.00 94.81 292 PHE A C 1
ATOM 2371 O O . PHE A 1 292 ? -12.170 3.972 18.065 1.00 94.81 292 PHE A O 1
ATOM 2378 N N . LYS A 1 293 ? -10.412 3.863 16.696 1.00 93.44 293 LYS A N 1
ATOM 2379 C CA . LYS A 1 293 ? -11.234 3.986 15.491 1.00 93.44 293 LYS A CA 1
ATOM 2380 C C . LYS A 1 293 ? -10.595 3.296 14.298 1.00 93.44 293 LYS A C 1
ATOM 2382 O O . LYS A 1 293 ? -9.420 3.501 14.022 1.00 93.44 293 LYS A O 1
ATOM 2387 N N . LEU A 1 294 ? -11.396 2.535 13.556 1.00 94.88 294 LEU A N 1
ATOM 2388 C CA . LEU A 1 294 ? -11.048 2.058 12.222 1.00 94.88 294 LEU A CA 1
ATOM 2389 C C . LEU A 1 294 ? -11.970 2.759 11.223 1.00 94.88 294 LEU A C 1
ATOM 2391 O O . LEU A 1 294 ? -13.143 2.408 11.096 1.00 94.88 294 LEU A O 1
ATOM 2395 N N . ASP A 1 295 ? -11.462 3.803 10.574 1.00 92.75 295 ASP A N 1
ATOM 2396 C CA . ASP A 1 295 ? -12.228 4.648 9.660 1.00 92.75 295 ASP A CA 1
ATOM 2397 C C . ASP A 1 295 ? -11.503 4.904 8.336 1.00 92.75 295 ASP A C 1
ATOM 2399 O O . ASP A 1 295 ? -10.528 4.238 7.996 1.00 92.75 295 ASP A O 1
ATOM 2403 N N . ARG A 1 296 ? -12.050 5.818 7.531 1.00 92.69 296 ARG A N 1
ATOM 2404 C CA . ARG A 1 296 ? -11.502 6.225 6.238 1.00 92.69 296 ARG A CA 1
ATOM 2405 C C . ARG A 1 296 ? -11.069 7.679 6.327 1.00 92.69 296 ARG A C 1
ATOM 2407 O O . ARG A 1 296 ? -11.833 8.508 6.822 1.00 92.69 296 ARG A O 1
ATOM 2414 N N . VAL A 1 297 ? -9.895 7.984 5.796 1.00 94.88 297 VAL A N 1
ATOM 2415 C CA . VAL A 1 297 ? -9.366 9.348 5.699 1.00 94.88 297 VAL A CA 1
ATOM 2416 C C . VAL A 1 297 ? -9.384 9.811 4.247 1.00 94.88 297 VAL A C 1
ATOM 2418 O O . VAL A 1 297 ? -9.293 8.999 3.327 1.00 94.88 297 VAL A O 1
ATOM 2421 N N . ALA A 1 298 ? -9.514 11.118 4.020 1.00 95.25 298 ALA A N 1
ATOM 2422 C CA . ALA A 1 298 ? -9.531 11.719 2.683 1.00 95.25 298 ALA A CA 1
ATOM 2423 C C . ALA A 1 298 ? -8.116 11.831 2.081 1.00 95.25 298 ALA A C 1
ATOM 2425 O O . ALA A 1 298 ? -7.721 12.873 1.570 1.00 95.25 298 ALA A O 1
ATOM 2426 N N . ILE A 1 299 ? -7.343 10.751 2.190 1.00 96.44 299 ILE A N 1
ATOM 2427 C CA . ILE A 1 299 ? -6.002 10.617 1.633 1.00 96.44 299 ILE A CA 1
ATOM 2428 C C . ILE A 1 299 ? -6.084 9.502 0.605 1.00 96.44 299 ILE A C 1
ATOM 2430 O O . ILE A 1 299 ? -6.303 8.347 0.966 1.00 96.44 299 ILE A O 1
ATOM 2434 N N . THR A 1 300 ? -5.935 9.836 -0.673 1.00 96.56 300 THR A N 1
ATOM 2435 C CA . THR A 1 300 ? -5.869 8.820 -1.727 1.00 96.56 300 THR A CA 1
ATOM 2436 C C . THR A 1 300 ? -4.561 8.051 -1.596 1.00 96.56 300 THR A C 1
ATOM 2438 O O . THR A 1 300 ? -3.491 8.648 -1.504 1.00 96.56 300 THR A O 1
ATOM 2441 N N . SER A 1 301 ? -4.647 6.724 -1.567 1.00 97.44 301 SER A N 1
ATOM 2442 C CA . SER A 1 301 ? -3.474 5.870 -1.430 1.00 97.44 301 SER A CA 1
ATOM 2443 C C . SER A 1 301 ? -2.513 6.081 -2.604 1.00 97.44 301 SER A C 1
ATOM 2445 O O . SER A 1 301 ? -2.933 5.976 -3.762 1.00 97.44 301 SER A O 1
ATOM 2447 N N . PRO A 1 302 ? -1.219 6.331 -2.337 1.00 96.88 302 PRO A N 1
ATOM 2448 C CA . PRO A 1 302 ? -0.220 6.513 -3.380 1.00 96.88 302 PRO A CA 1
ATOM 2449 C C . PRO A 1 302 ? 0.315 5.181 -3.923 1.00 96.88 302 PRO A C 1
ATOM 2451 O O . PRO A 1 302 ? 1.161 5.186 -4.807 1.00 96.88 302 PRO A O 1
ATOM 2454 N N . LEU A 1 303 ? -0.131 4.034 -3.416 1.00 96.62 303 LEU A N 1
ATOM 2455 C CA . LEU A 1 303 ? 0.276 2.729 -3.931 1.00 96.62 303 LEU A CA 1
ATOM 2456 C C . LEU A 1 303 ? -0.886 1.737 -3.940 1.00 96.62 303 LEU A C 1
ATOM 2458 O O . LEU A 1 303 ? -1.909 1.947 -3.284 1.00 96.62 303 LEU A O 1
ATOM 2462 N N . LEU A 1 304 ? -0.702 0.638 -4.674 1.00 95.38 304 LEU A N 1
ATOM 2463 C CA . LEU A 1 304 ? -1.615 -0.500 -4.816 1.00 95.38 304 LEU A CA 1
ATOM 2464 C C . LEU A 1 304 ? -2.954 -0.171 -5.504 1.00 95.38 304 LEU A C 1
ATOM 2466 O O . LEU A 1 304 ? -3.239 -0.701 -6.576 1.00 95.38 304 LEU A O 1
ATOM 2470 N N . ARG A 1 305 ? -3.792 0.681 -4.908 1.00 93.00 305 ARG A N 1
ATOM 2471 C CA . ARG A 1 305 ? -5.080 1.136 -5.458 1.00 93.00 305 ARG A CA 1
ATOM 2472 C C . ARG A 1 305 ? -5.281 2.603 -5.116 1.00 93.00 305 ARG A C 1
ATOM 2474 O O . ARG A 1 305 ? -5.104 2.961 -3.965 1.00 93.00 305 ARG A O 1
ATOM 2481 N N . PHE A 1 306 ? -5.705 3.433 -6.069 1.00 94.94 306 PHE A N 1
ATOM 2482 C CA . PHE A 1 306 ? -5.961 4.864 -5.832 1.00 94.94 306 PHE A CA 1
ATOM 2483 C C . PHE A 1 306 ? -7.353 5.093 -5.244 1.00 94.94 306 PHE A C 1
ATOM 2485 O O . PHE A 1 306 ? -8.244 5.660 -5.868 1.00 94.94 306 PHE A O 1
ATOM 2492 N N . GLU A 1 307 ? -7.539 4.585 -4.033 1.00 93.31 307 GLU A N 1
ATOM 2493 C CA . GLU A 1 307 ? -8.731 4.776 -3.216 1.00 93.31 307 GLU A CA 1
ATOM 2494 C C . GLU A 1 307 ? -8.353 5.457 -1.898 1.00 93.31 307 GLU A C 1
ATOM 2496 O O . GLU A 1 307 ? -7.184 5.485 -1.511 1.00 93.31 307 GLU A O 1
ATOM 2501 N N . ASN A 1 308 ? -9.337 6.033 -1.211 1.00 95.75 308 ASN A N 1
ATOM 2502 C CA . ASN A 1 308 ? -9.104 6.669 0.082 1.00 95.75 308 ASN A CA 1
ATOM 2503 C C . ASN A 1 308 ? -8.625 5.645 1.120 1.00 95.75 308 ASN A C 1
ATOM 2505 O O . ASN A 1 308 ? -9.261 4.606 1.311 1.00 95.75 308 ASN A O 1
ATOM 2509 N N . LEU A 1 309 ? -7.532 5.972 1.807 1.00 97.00 309 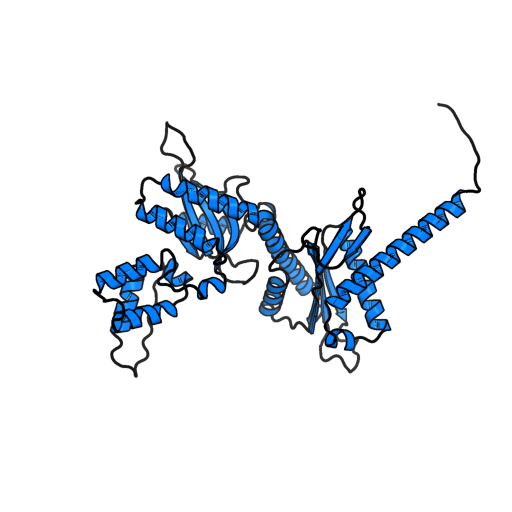LEU A N 1
ATOM 2510 C CA . LEU A 1 309 ? -6.909 5.127 2.814 1.00 97.00 309 LEU A CA 1
ATOM 2511 C C . LEU A 1 309 ? -7.839 4.884 3.998 1.00 97.00 309 LEU A C 1
ATOM 2513 O O . LEU A 1 309 ? -8.615 5.748 4.425 1.00 97.00 309 LEU A O 1
ATOM 2517 N N . MET A 1 310 ? -7.703 3.694 4.567 1.00 96.38 310 MET A N 1
ATOM 2518 C CA . MET A 1 310 ? -8.231 3.389 5.882 1.00 96.38 310 MET A CA 1
ATOM 2519 C C . MET A 1 310 ? -7.215 3.772 6.952 1.00 96.38 310 MET A C 1
ATOM 2521 O O . MET A 1 310 ? -6.006 3.613 6.766 1.00 96.38 310 MET A O 1
ATOM 2525 N N . ARG A 1 311 ? -7.729 4.262 8.077 1.00 97.06 311 ARG A N 1
ATOM 2526 C CA . ARG A 1 311 ? -6.972 4.641 9.263 1.00 97.06 311 ARG A CA 1
ATOM 2527 C C . ARG A 1 311 ? -7.377 3.753 10.430 1.00 97.06 311 ARG A C 1
ATOM 2529 O O . ARG A 1 311 ? -8.550 3.720 10.792 1.00 97.06 311 ARG A O 1
ATOM 2536 N N . LEU A 1 312 ? -6.392 3.116 11.054 1.00 98.06 312 LEU A N 1
ATOM 2537 C CA . LEU A 1 312 ? -6.500 2.578 12.407 1.00 98.06 312 LEU A CA 1
ATOM 2538 C C . LEU A 1 312 ? -5.889 3.606 13.367 1.00 98.06 312 LEU A C 1
ATOM 2540 O O . LEU A 1 312 ? -4.681 3.832 13.348 1.00 98.06 312 LEU A O 1
ATOM 2544 N N . GLY A 1 313 ? -6.739 4.265 14.149 1.00 96.94 313 GLY A N 1
ATOM 2545 C CA . GLY A 1 313 ? -6.368 5.218 15.190 1.00 96.94 313 GLY A CA 1
ATOM 2546 C C . GLY A 1 313 ? -6.500 4.594 16.572 1.00 96.94 313 GLY A C 1
ATOM 2547 O O . GLY A 1 313 ? -7.559 4.048 16.884 1.00 96.94 313 GLY A O 1
ATOM 2548 N N . LEU A 1 314 ? -5.441 4.669 17.374 1.00 96.50 314 LEU A N 1
ATOM 2549 C CA . LEU A 1 314 ? -5.381 4.127 18.727 1.00 96.50 314 LEU A CA 1
ATOM 2550 C C . LEU A 1 314 ? -4.841 5.204 19.674 1.00 96.50 314 LEU A C 1
ATOM 2552 O O . LEU A 1 314 ? -3.646 5.500 19.659 1.00 96.50 314 LEU A O 1
ATOM 2556 N N . GLN A 1 315 ? -5.714 5.809 20.478 1.00 94.25 315 GLN A N 1
ATOM 2557 C CA . GLN A 1 315 ? -5.314 6.790 21.484 1.00 94.25 315 GLN A CA 1
ATOM 2558 C C . GLN A 1 315 ? -4.864 6.093 22.770 1.00 94.25 315 GLN A C 1
ATOM 2560 O O . GLN A 1 315 ? -5.650 5.378 23.385 1.00 94.25 315 GLN A O 1
ATOM 2565 N N . LEU A 1 316 ? -3.611 6.298 23.177 1.00 92.75 316 LEU A N 1
ATOM 2566 C CA . LEU A 1 316 ? -3.015 5.712 24.381 1.00 92.75 316 LEU A CA 1
ATOM 2567 C C . LEU A 1 316 ? -2.412 6.796 25.286 1.00 92.75 316 LEU A C 1
ATOM 2569 O O . LEU A 1 316 ? -2.043 7.860 24.788 1.00 92.75 316 LEU A O 1
ATOM 2573 N N . PRO A 1 317 ? -2.249 6.554 26.601 1.00 89.75 317 PRO A N 1
ATOM 2574 C CA . PRO A 1 317 ? -1.506 7.488 27.431 1.00 89.75 317 PRO A CA 1
ATOM 2575 C C . PRO A 1 317 ? -0.012 7.415 27.070 1.00 89.75 317 PRO A C 1
ATOM 2577 O O . PRO A 1 317 ? 0.531 6.346 26.780 1.00 89.75 317 PRO A O 1
ATOM 2580 N N . SER A 1 318 ? 0.679 8.551 27.097 1.00 82.94 318 SER A N 1
ATOM 2581 C CA . SER A 1 318 ? 2.140 8.588 27.067 1.00 82.94 318 SER A CA 1
ATOM 2582 C C . SER A 1 318 ? 2.665 7.954 28.357 1.00 82.94 318 SER A C 1
ATOM 2584 O O . SER A 1 318 ? 2.192 8.285 29.447 1.00 82.94 318 SER A O 1
ATOM 2586 N N . GLY A 1 319 ? 3.596 7.004 28.245 1.00 68.62 319 GLY A N 1
ATOM 2587 C CA . GLY A 1 319 ? 4.079 6.211 29.376 1.00 68.62 319 GLY A CA 1
ATOM 2588 C C . GLY A 1 319 ? 4.585 7.069 30.545 1.00 68.62 319 GLY A C 1
ATOM 2589 O O . GLY A 1 319 ? 5.504 7.866 30.391 1.00 68.62 319 GLY A O 1
ATOM 2590 N N . SER A 1 320 ? 3.971 6.860 31.716 1.00 49.34 320 SER A N 1
ATOM 2591 C CA . SER A 1 320 ? 4.419 7.214 33.075 1.00 49.34 320 SER A CA 1
ATOM 2592 C C . SER A 1 320 ? 5.021 8.613 33.291 1.00 49.34 320 SER A C 1
ATOM 2594 O O . SER A 1 320 ? 6.235 8.774 33.399 1.00 49.34 320 SER A O 1
ATOM 2596 N N . SER A 1 321 ? 4.162 9.606 33.535 1.00 45.34 321 SER A N 1
ATOM 2597 C CA . SER A 1 321 ? 4.476 10.666 34.504 1.00 45.34 321 SER A CA 1
ATOM 2598 C C . SER A 1 321 ? 3.514 10.584 35.694 1.00 45.34 321 SER A C 1
ATOM 2600 O O . SER A 1 321 ? 2.310 10.710 35.487 1.00 45.34 321 SER A O 1
ATOM 2602 N N . PRO A 1 322 ? 4.012 10.372 36.929 1.00 48.28 322 PRO A N 1
ATOM 2603 C CA . PRO A 1 322 ? 3.174 10.230 38.125 1.00 48.28 322 PRO A CA 1
ATOM 2604 C C . PRO A 1 322 ? 2.460 11.513 38.580 1.00 48.28 322 PRO A C 1
ATOM 2606 O O . PRO A 1 322 ? 1.645 11.449 39.494 1.00 48.28 322 PRO A O 1
ATOM 2609 N N . GLU A 1 323 ? 2.771 12.675 37.996 1.00 50.00 323 GLU A N 1
ATOM 2610 C CA . GLU A 1 323 ? 2.398 13.978 38.576 1.00 50.00 323 GLU A CA 1
ATOM 2611 C C . GLU A 1 323 ? 1.461 14.833 37.705 1.00 50.00 323 GLU A C 1
ATOM 2613 O O . GLU A 1 323 ? 1.115 15.953 38.077 1.00 50.00 323 GLU A O 1
ATOM 2618 N N . SER A 1 324 ? 0.982 14.327 36.565 1.00 54.91 324 SER A N 1
ATOM 2619 C CA . SER A 1 324 ? -0.062 15.005 35.783 1.00 54.91 324 SER A CA 1
ATOM 2620 C C . SER A 1 324 ? -0.849 14.019 34.925 1.00 54.91 324 SER A C 1
ATOM 2622 O O . SER A 1 324 ? -0.342 12.948 34.605 1.00 54.91 324 SER A O 1
ATOM 2624 N N . ASP A 1 325 ? -2.081 14.386 34.558 1.00 61.12 325 ASP A N 1
ATOM 2625 C CA . ASP A 1 325 ? -2.919 13.622 33.627 1.00 61.12 325 ASP A CA 1
ATOM 2626 C C . ASP A 1 325 ? -2.101 13.267 32.364 1.00 61.12 325 ASP A C 1
ATOM 2628 O O . ASP A 1 325 ? -1.649 14.202 31.670 1.00 61.12 325 ASP A O 1
ATOM 2632 N N . PRO A 1 326 ? -1.818 11.966 32.118 1.00 65.62 326 PRO A N 1
ATOM 2633 C CA . PRO A 1 326 ? -0.846 11.539 31.121 1.00 65.62 326 PRO A CA 1
ATOM 2634 C C . PRO A 1 326 ? -1.253 12.050 29.742 1.00 65.62 326 PRO A C 1
ATOM 2636 O O . PRO A 1 326 ? -2.403 11.910 29.317 1.00 65.62 326 PRO A O 1
ATOM 2639 N N . GLU A 1 327 ? -0.301 12.671 29.043 1.00 81.38 327 GLU A N 1
ATOM 2640 C CA . GLU A 1 327 ? -0.526 13.199 27.698 1.00 81.38 327 GLU A CA 1
ATOM 2641 C C . GLU A 1 327 ? -1.027 12.075 26.789 1.00 81.38 327 GLU A C 1
ATOM 2643 O O . GLU A 1 327 ? -0.368 11.049 26.652 1.00 81.38 327 GLU A O 1
ATOM 2648 N N . GLN A 1 328 ? -2.198 12.254 26.180 1.00 87.25 328 GLN A N 1
ATOM 2649 C CA . GLN A 1 328 ? -2.723 11.278 25.233 1.00 87.25 328 GLN A CA 1
ATOM 2650 C C . GLN A 1 328 ? -1.954 11.381 23.913 1.00 87.25 328 GLN A C 1
ATOM 2652 O O . GLN A 1 328 ? -1.799 12.470 23.349 1.00 87.25 328 GLN A O 1
ATOM 2657 N N . VAL A 1 329 ? -1.492 10.234 23.428 1.00 92.38 329 VAL A N 1
ATOM 2658 C CA . VAL A 1 329 ? -0.800 10.066 22.154 1.00 92.38 329 VAL A CA 1
ATOM 2659 C C . VAL A 1 329 ? -1.721 9.314 21.209 1.00 92.38 329 VAL A C 1
ATOM 2661 O O . VAL A 1 329 ? -2.235 8.244 21.526 1.00 92.38 329 VAL A O 1
ATOM 2664 N N . GLU A 1 330 ? -1.928 9.881 20.031 1.00 94.88 330 GLU A N 1
ATOM 2665 C CA . GLU A 1 330 ? -2.730 9.282 18.978 1.00 94.88 330 GLU A CA 1
ATOM 2666 C C . GLU A 1 330 ? -1.818 8.504 18.027 1.00 94.88 330 GLU A C 1
ATOM 2668 O O . GLU A 1 330 ? -1.048 9.101 17.272 1.00 94.88 330 GLU A O 1
ATOM 2673 N N . HIS A 1 331 ? -1.909 7.177 18.041 1.00 97.31 331 HIS A N 1
ATOM 2674 C CA . HIS A 1 331 ? -1.187 6.309 17.116 1.00 97.31 331 HIS A CA 1
ATOM 2675 C C . HIS A 1 331 ? -2.020 6.084 15.855 1.00 97.31 331 HIS A C 1
ATOM 2677 O O . HIS A 1 331 ? -3.154 5.615 15.932 1.00 97.31 331 HIS A O 1
ATOM 2683 N N . VAL A 1 332 ? -1.467 6.417 14.690 1.00 98.12 332 VAL A N 1
ATOM 2684 C CA . VAL A 1 332 ? -2.171 6.376 13.405 1.00 98.12 332 VAL A CA 1
ATOM 2685 C C . VAL A 1 332 ? -1.461 5.414 12.467 1.00 98.12 332 VAL A C 1
ATOM 2687 O O . VAL A 1 332 ? -0.323 5.652 12.078 1.00 98.12 332 VAL A O 1
ATOM 2690 N N . PHE A 1 333 ? -2.160 4.362 12.050 1.00 98.69 333 PHE A N 1
ATOM 2691 C CA . PHE A 1 333 ? -1.728 3.464 10.981 1.00 98.69 333 PHE A CA 1
ATOM 2692 C C . PHE A 1 333 ? -2.586 3.699 9.742 1.00 98.69 333 PHE A C 1
ATOM 2694 O O . PHE A 1 333 ? -3.813 3.769 9.843 1.00 98.69 333 PHE A O 1
ATOM 2701 N N . LEU A 1 334 ? -1.952 3.784 8.575 1.00 98.44 334 LEU A N 1
ATOM 2702 C CA . LEU A 1 334 ? -2.627 3.942 7.289 1.00 98.44 334 LEU A CA 1
ATOM 2703 C C . LEU A 1 334 ? -2.428 2.723 6.403 1.00 98.44 334 LEU A C 1
ATOM 2705 O O . LEU A 1 334 ? -1.363 2.105 6.400 1.00 98.44 334 LEU A O 1
ATOM 2709 N N . GLY A 1 335 ? -3.446 2.405 5.611 1.00 97.50 335 GLY A N 1
ATOM 2710 C CA . GLY A 1 335 ? -3.371 1.313 4.655 1.00 97.50 335 GLY A CA 1
ATOM 2711 C C . GLY A 1 335 ? -4.696 1.005 3.977 1.00 97.50 335 GLY A C 1
ATOM 2712 O O . GLY A 1 335 ? -5.625 1.814 3.999 1.00 97.50 335 GLY A O 1
ATOM 2713 N N . LEU A 1 336 ? -4.782 -0.179 3.377 1.00 96.31 336 LEU A N 1
ATOM 2714 C CA . LEU A 1 336 ? -5.970 -0.659 2.672 1.00 96.31 336 LEU A CA 1
ATOM 2715 C C . LEU A 1 336 ? -6.313 -2.094 3.071 1.00 96.31 336 LEU A C 1
ATOM 2717 O O . LEU A 1 336 ? -5.426 -2.923 3.268 1.00 96.31 336 LEU A O 1
ATOM 2721 N N . LEU A 1 337 ? -7.606 -2.425 3.108 1.00 94.12 337 LEU A N 1
ATOM 2722 C CA . LEU A 1 337 ? -8.048 -3.815 3.245 1.00 94.12 337 LEU A CA 1
ATOM 2723 C C . LEU A 1 337 ? -7.613 -4.640 2.028 1.00 94.12 337 LEU A C 1
ATOM 2725 O O . LEU A 1 337 ? -7.784 -4.225 0.880 1.00 94.12 337 LEU A O 1
ATOM 2729 N N . ARG A 1 338 ? -7.075 -5.836 2.256 1.00 92.12 338 ARG A N 1
ATOM 2730 C CA . ARG A 1 338 ? -6.707 -6.762 1.175 1.00 92.12 338 ARG A CA 1
ATOM 2731 C C . ARG A 1 338 ? -7.941 -7.481 0.637 1.00 92.12 338 ARG A C 1
ATOM 2733 O O . ARG A 1 338 ? -8.946 -7.605 1.335 1.00 92.12 338 ARG A O 1
ATOM 2740 N N . SER A 1 339 ? -7.868 -7.999 -0.589 1.00 85.00 339 SER A N 1
ATOM 2741 C CA . SER A 1 339 ? -8.960 -8.802 -1.165 1.00 85.00 339 SER A CA 1
ATOM 2742 C C . SER A 1 339 ? -9.239 -10.070 -0.351 1.00 85.00 339 SER A C 1
ATOM 2744 O O . SER A 1 339 ? -10.386 -10.477 -0.236 1.00 85.00 339 SER A O 1
ATOM 2746 N N . SER A 1 340 ? -8.211 -10.646 0.277 1.00 85.19 340 SER A N 1
ATOM 2747 C CA . SER A 1 340 ? -8.303 -11.745 1.251 1.00 85.19 340 SER A CA 1
ATOM 2748 C C . SER A 1 340 ? -9.255 -11.446 2.410 1.00 85.19 340 SER A C 1
ATOM 2750 O O . SER A 1 340 ? -9.938 -12.358 2.872 1.00 85.19 340 SER A O 1
ATOM 2752 N N . SER A 1 341 ? -9.387 -10.178 2.823 1.00 84.81 341 SER A N 1
ATOM 2753 C CA . SER A 1 341 ? -10.354 -9.800 3.855 1.00 84.81 341 SER A CA 1
ATOM 2754 C C . SER A 1 341 ? -11.781 -10.166 3.456 1.00 84.81 341 SER A C 1
ATOM 2756 O O . SER A 1 341 ? -12.544 -10.612 4.305 1.00 84.81 341 SER A O 1
ATOM 2758 N N . LEU A 1 342 ? -12.133 -10.087 2.167 1.00 80.38 342 LEU A N 1
ATOM 2759 C CA . LEU A 1 342 ? -13.464 -10.436 1.660 1.00 80.38 342 LEU A CA 1
ATOM 2760 C C . LEU A 1 342 ? -13.809 -11.921 1.859 1.00 80.38 342 LEU A C 1
ATOM 2762 O O . LEU A 1 342 ? -14.986 -12.266 1.877 1.00 80.38 342 LEU A O 1
ATOM 2766 N N . ASN A 1 343 ? -12.807 -12.785 2.048 1.00 83.81 343 ASN A N 1
ATOM 2767 C CA . ASN A 1 343 ? -13.006 -14.222 2.234 1.00 83.81 343 ASN A CA 1
ATOM 2768 C C . ASN A 1 343 ? -13.408 -14.586 3.672 1.00 83.81 343 ASN A C 1
ATOM 2770 O O . ASN A 1 343 ? -13.941 -15.670 3.904 1.00 83.81 343 ASN A O 1
ATOM 2774 N N . VAL A 1 344 ? -13.157 -13.705 4.647 1.00 88.69 344 VAL A N 1
ATOM 2775 C CA . VAL A 1 344 ? -13.554 -13.924 6.044 1.00 88.69 344 VAL A CA 1
ATOM 2776 C C . VAL A 1 344 ? -15.001 -13.481 6.225 1.00 88.69 344 VAL A C 1
ATOM 2778 O O . VAL A 1 344 ? -15.369 -12.369 5.836 1.00 88.69 344 VAL A O 1
ATOM 2781 N N . LYS A 1 345 ? -15.839 -14.302 6.863 1.00 91.81 345 LYS A N 1
ATOM 2782 C CA . LYS A 1 345 ? -17.244 -13.941 7.100 1.00 91.81 345 LYS A CA 1
ATOM 2783 C C . LYS A 1 345 ? -17.351 -12.724 8.018 1.00 91.81 345 LYS A C 1
ATOM 2785 O O . LYS A 1 345 ? -16.594 -12.574 8.977 1.00 91.81 345 LYS A O 1
ATOM 2790 N N . ASN A 1 346 ? -18.338 -11.864 7.772 1.00 92.06 346 ASN A N 1
ATOM 2791 C CA . ASN A 1 346 ? -18.609 -10.710 8.642 1.00 92.06 346 ASN A CA 1
ATOM 2792 C C . ASN A 1 346 ? -18.999 -11.127 10.068 1.00 92.06 346 ASN A C 1
ATOM 2794 O O . ASN A 1 346 ? -18.638 -10.445 11.020 1.00 92.06 346 ASN A O 1
ATOM 2798 N N . THR A 1 347 ? -19.616 -12.299 10.222 1.00 91.31 347 THR A N 1
ATOM 2799 C CA . THR A 1 347 ? -19.922 -12.922 11.520 1.00 91.31 347 THR A CA 1
ATOM 2800 C C . THR A 1 347 ? -18.690 -13.373 12.308 1.00 91.31 347 THR A C 1
ATOM 2802 O O . THR A 1 347 ? -18.829 -13.731 13.468 1.00 91.31 347 THR A O 1
ATOM 2805 N N . GLU A 1 348 ? -17.506 -13.386 11.694 1.00 92.69 348 GLU A N 1
ATOM 2806 C CA . GLU A 1 348 ? -16.238 -13.814 12.307 1.00 92.69 348 GLU A CA 1
ATOM 2807 C C . GLU A 1 348 ? -15.214 -12.667 12.372 1.00 92.69 348 GLU A C 1
ATOM 2809 O O . GLU A 1 348 ? -14.140 -12.813 12.943 1.00 92.69 348 GLU A O 1
ATOM 2814 N N . THR A 1 349 ? -15.516 -11.516 11.762 1.00 96.00 349 THR A N 1
ATOM 2815 C CA . THR A 1 349 ? -14.576 -10.391 11.672 1.00 96.00 349 THR A CA 1
ATOM 2816 C C . THR A 1 349 ? -14.680 -9.515 12.923 1.00 96.00 349 THR A C 1
ATOM 2818 O O . THR A 1 349 ? -15.791 -9.041 13.187 1.00 96.00 349 THR A O 1
ATOM 2821 N N . PRO A 1 350 ? -13.575 -9.247 13.656 1.00 96.44 350 PRO A N 1
ATOM 2822 C CA . PRO A 1 350 ? -13.562 -8.373 14.835 1.00 96.44 350 PRO A CA 1
ATOM 2823 C C . PRO A 1 350 ? -14.259 -7.031 14.588 1.00 96.44 350 PRO A C 1
ATOM 2825 O O . PRO A 1 350 ? -14.268 -6.515 13.472 1.00 96.44 350 PRO A O 1
ATOM 2828 N N . LEU A 1 351 ? -14.875 -6.479 15.625 1.00 95.38 351 LEU A N 1
ATOM 2829 C CA . LEU A 1 351 ? -15.829 -5.369 15.672 1.00 95.38 351 LEU A CA 1
ATOM 2830 C C . LEU A 1 351 ? -17.135 -5.611 14.906 1.00 95.38 351 LEU A C 1
ATOM 2832 O O . LEU A 1 351 ? -18.210 -5.284 15.406 1.00 95.38 351 LEU A O 1
ATOM 2836 N N . ILE A 1 352 ? -17.071 -6.180 13.702 1.00 95.75 352 ILE A N 1
ATOM 2837 C CA . ILE A 1 352 ? -18.246 -6.434 12.863 1.00 95.75 352 ILE A CA 1
ATOM 2838 C C . ILE A 1 352 ? -19.135 -7.505 13.501 1.00 95.75 352 ILE A C 1
ATOM 2840 O O . ILE A 1 352 ? -20.347 -7.305 13.611 1.00 95.75 352 ILE A O 1
ATOM 2844 N N . HIS A 1 353 ? -18.550 -8.606 13.982 1.00 95.31 353 HIS A N 1
ATOM 2845 C CA . HIS A 1 353 ? -19.316 -9.687 14.608 1.00 95.31 353 HIS A CA 1
ATOM 2846 C C . HIS A 1 353 ? -20.046 -9.220 15.873 1.00 95.31 353 HIS A C 1
ATOM 2848 O O . HIS A 1 353 ? -21.215 -9.564 16.046 1.00 95.31 353 HIS A O 1
ATOM 2854 N N . ARG A 1 354 ? -19.431 -8.357 16.699 1.00 95.12 354 ARG A N 1
ATOM 2855 C CA . ARG A 1 354 ? -20.086 -7.760 17.879 1.00 95.12 354 ARG A CA 1
ATOM 2856 C C . ARG A 1 354 ? -21.272 -6.885 17.491 1.00 95.12 354 ARG A C 1
ATOM 2858 O O . ARG A 1 354 ? -22.336 -7.013 18.097 1.00 95.12 354 ARG A O 1
ATOM 2865 N N . LYS A 1 355 ? -21.130 -6.047 16.455 1.00 94.50 355 LYS A N 1
ATOM 2866 C CA . LYS A 1 355 ? -22.244 -5.235 15.932 1.00 94.50 355 LYS A CA 1
ATOM 2867 C C . LYS A 1 355 ? -23.396 -6.123 15.461 1.00 94.50 355 LYS A C 1
ATOM 2869 O O . LYS A 1 355 ? -24.535 -5.904 15.861 1.00 94.50 355 LYS A O 1
ATOM 2874 N N . MET A 1 356 ? -23.101 -7.169 14.686 1.00 94.62 356 MET A N 1
ATOM 2875 C CA . MET A 1 356 ? -24.115 -8.124 14.225 1.00 94.62 356 MET A CA 1
ATOM 2876 C C . MET A 1 356 ? -24.783 -8.863 15.392 1.00 94.62 356 MET A C 1
ATOM 2878 O O . MET A 1 356 ? -26.006 -8.961 15.434 1.00 94.62 356 MET A O 1
ATOM 2882 N N . LYS A 1 357 ? -24.007 -9.323 16.380 1.00 93.81 357 LYS A N 1
ATOM 2883 C CA . LYS A 1 357 ? -24.524 -9.988 17.585 1.00 93.81 357 LYS A CA 1
ATOM 2884 C C . LYS A 1 357 ? -25.482 -9.088 18.368 1.00 93.81 357 LYS A C 1
ATOM 2886 O O . LYS A 1 357 ? -26.539 -9.563 18.774 1.00 93.81 357 LYS A O 1
ATOM 2891 N N . SER A 1 358 ? -25.145 -7.807 18.526 1.00 93.06 358 SER A N 1
ATOM 2892 C CA . SER A 1 358 ? -26.020 -6.815 19.163 1.00 93.06 358 SER A CA 1
ATOM 2893 C C . SER A 1 358 ? -27.357 -6.680 18.423 1.00 93.06 358 SER A C 1
ATOM 2895 O O . SER A 1 358 ? -28.418 -6.737 19.043 1.00 93.06 358 SER A O 1
ATOM 2897 N N . ILE A 1 359 ? -27.327 -6.618 17.088 1.00 93.00 359 ILE A N 1
ATOM 2898 C CA . ILE A 1 359 ? -28.535 -6.556 16.248 1.00 93.00 359 ILE A CA 1
ATOM 2899 C C . ILE A 1 359 ? -29.391 -7.817 16.413 1.00 93.00 359 ILE A C 1
ATOM 2901 O O . ILE A 1 359 ? -30.600 -7.716 16.626 1.00 93.00 359 ILE A O 1
ATOM 2905 N N . PHE A 1 360 ? -28.777 -9.004 16.381 1.00 93.81 360 PHE A N 1
ATOM 2906 C CA . PHE A 1 360 ? -29.490 -10.270 16.569 1.00 93.81 360 PHE A CA 1
ATOM 2907 C C . PHE A 1 360 ? -30.161 -10.359 17.941 1.00 93.81 360 PHE A C 1
ATOM 2909 O O . PHE A 1 360 ? -31.310 -10.787 18.038 1.00 93.81 360 PHE A O 1
ATOM 2916 N N . GLN A 1 361 ? -29.472 -9.919 18.997 1.00 92.75 361 GLN A N 1
ATOM 2917 C CA . GLN A 1 361 ? -30.023 -9.878 20.351 1.00 92.75 361 GLN A CA 1
ATOM 2918 C C . GLN A 1 361 ? -31.172 -8.868 20.463 1.00 92.75 361 GLN A C 1
ATOM 2920 O O . GLN A 1 361 ? -32.226 -9.206 21.001 1.00 92.75 361 GLN A O 1
ATOM 2925 N N . ASN A 1 362 ? -31.003 -7.665 19.906 1.00 91.56 362 ASN A N 1
ATOM 2926 C CA . ASN A 1 362 ? -32.018 -6.612 19.914 1.00 91.56 362 ASN A CA 1
ATOM 2927 C C . ASN A 1 362 ? -33.310 -7.059 19.207 1.00 91.56 362 ASN A C 1
ATOM 2929 O O . ASN A 1 362 ? -34.403 -6.921 19.756 1.00 91.56 362 ASN A O 1
ATOM 2933 N N . LYS A 1 363 ? -33.178 -7.678 18.028 1.00 90.88 363 LYS A N 1
ATOM 2934 C CA . LYS A 1 363 ? -34.304 -8.185 17.230 1.00 90.88 363 LYS A CA 1
ATOM 2935 C C . LYS A 1 363 ? -34.777 -9.588 17.619 1.00 90.88 363 LYS A C 1
ATOM 2937 O O . LYS A 1 363 ? -35.705 -10.098 17.001 1.00 90.88 363 LYS A O 1
ATOM 2942 N N . ARG A 1 364 ? -34.177 -10.206 18.645 1.00 92.31 364 ARG A N 1
ATOM 2943 C CA . ARG A 1 364 ? -34.488 -11.572 19.116 1.00 92.31 364 ARG A CA 1
ATOM 2944 C C . ARG A 1 364 ? -34.425 -12.625 18.000 1.00 92.31 364 ARG A C 1
ATOM 2946 O O . ARG A 1 364 ? -35.208 -13.573 17.980 1.00 92.31 364 ARG A O 1
ATOM 2953 N N . MET A 1 365 ? -33.484 -12.463 17.076 1.00 92.31 365 MET A N 1
ATOM 2954 C CA . MET A 1 365 ? -33.277 -13.385 15.963 1.00 92.31 365 MET A CA 1
ATOM 2955 C C . MET A 1 365 ? -32.565 -14.643 16.455 1.00 92.31 365 MET A C 1
ATOM 2957 O O . MET A 1 365 ? -31.459 -14.574 16.996 1.00 92.31 365 MET A O 1
ATOM 2961 N N . LEU A 1 366 ? -33.182 -15.804 16.242 1.00 91.81 366 LEU A N 1
ATOM 2962 C CA . LEU A 1 366 ? -32.547 -17.084 16.544 1.00 91.81 366 LEU A CA 1
ATOM 2963 C C . LEU A 1 366 ? -31.544 -17.450 15.439 1.00 91.81 366 LEU A C 1
ATOM 2965 O O . LEU A 1 366 ? -31.850 -17.232 14.261 1.00 91.81 366 LEU A O 1
ATOM 2969 N N . PRO A 1 367 ? -30.381 -18.040 15.775 1.00 91.38 367 PRO A N 1
ATOM 2970 C CA . PRO A 1 367 ? -29.465 -18.576 14.774 1.00 91.38 367 PRO A CA 1
ATOM 2971 C C . PRO A 1 367 ? -30.191 -19.500 13.790 1.00 91.38 367 PRO A C 1
ATOM 2973 O O . PRO A 1 367 ? -31.014 -20.320 14.196 1.00 91.38 367 PRO A O 1
ATOM 2976 N N . ASN A 1 368 ? -29.882 -19.365 12.500 1.00 88.06 368 ASN A N 1
ATOM 2977 C CA . ASN A 1 368 ? -30.500 -20.099 11.386 1.00 88.06 368 ASN A CA 1
ATOM 2978 C C . ASN A 1 368 ? -31.999 -19.828 11.138 1.00 88.06 368 ASN A C 1
ATOM 2980 O O . ASN A 1 368 ? -32.585 -20.481 10.273 1.00 88.06 368 ASN A O 1
ATOM 2984 N N . SER A 1 369 ? -32.627 -18.875 11.836 1.00 92.94 369 SER A N 1
ATOM 2985 C CA . SER A 1 369 ? -33.958 -18.380 11.451 1.00 92.94 369 SER A CA 1
ATOM 2986 C C . SER A 1 369 ? -33.911 -17.643 10.107 1.00 92.94 369 SER A C 1
ATOM 2988 O O . SER A 1 369 ? -32.839 -17.245 9.645 1.00 92.94 369 SER A O 1
ATOM 2990 N N . TYR A 1 370 ? -35.073 -17.454 9.473 1.00 88.88 370 TYR A N 1
ATOM 2991 C CA . TYR A 1 370 ? -35.169 -16.727 8.204 1.00 88.88 370 TYR A CA 1
ATOM 2992 C C . TYR A 1 370 ? -34.552 -15.325 8.319 1.00 88.88 370 TYR A C 1
ATOM 2994 O O . TYR A 1 370 ? -33.577 -15.039 7.632 1.00 88.88 370 TYR A O 1
ATOM 3002 N N . ASP A 1 371 ? -35.021 -14.512 9.271 1.00 90.12 371 ASP A N 1
ATOM 3003 C CA . ASP A 1 371 ? -34.534 -13.141 9.473 1.00 90.12 371 ASP A CA 1
ATOM 3004 C C . ASP A 1 371 ? -33.033 -13.088 9.803 1.00 90.12 371 ASP A C 1
ATOM 3006 O O . ASP A 1 371 ? -32.311 -12.220 9.314 1.00 90.12 371 ASP A O 1
ATOM 3010 N N . TYR A 1 372 ? -32.530 -14.051 10.582 1.00 93.19 372 TYR A N 1
ATOM 3011 C CA . TYR A 1 372 ? -31.096 -14.176 10.847 1.00 93.19 372 TYR A CA 1
ATOM 3012 C C . TYR A 1 372 ? -30.303 -14.400 9.552 1.00 93.19 372 TYR A C 1
ATOM 3014 O O . TYR A 1 372 ? -29.319 -13.705 9.295 1.00 93.19 372 TYR A O 1
ATOM 3022 N N . ASN A 1 373 ? -30.738 -15.350 8.720 1.00 91.94 373 ASN A N 1
ATOM 3023 C CA . ASN A 1 373 ? -30.071 -15.679 7.461 1.00 91.94 373 ASN A CA 1
ATOM 3024 C C . ASN A 1 373 ? -30.162 -14.532 6.446 1.00 91.94 373 ASN A C 1
ATOM 3026 O O . ASN A 1 373 ? -29.195 -14.287 5.724 1.00 91.94 373 ASN A O 1
ATOM 3030 N N . GLU A 1 374 ? -31.279 -13.801 6.423 1.00 91.06 374 GLU A N 1
ATOM 3031 C CA . GLU A 1 374 ? -31.441 -12.586 5.622 1.00 91.06 374 GLU A CA 1
ATOM 3032 C C . GLU A 1 374 ? -30.397 -11.537 6.011 1.00 91.06 374 GLU A C 1
ATOM 3034 O O . GLU A 1 374 ? -29.631 -11.091 5.155 1.00 91.06 374 GLU A O 1
ATOM 3039 N N . VAL A 1 375 ? -30.287 -11.199 7.301 1.00 91.50 375 VAL A N 1
ATOM 3040 C CA . VAL A 1 375 ? -29.299 -10.220 7.787 1.00 91.50 375 VAL A CA 1
ATOM 3041 C C . VAL A 1 375 ? -27.870 -10.683 7.500 1.00 91.50 375 VAL A C 1
ATOM 3043 O O . VAL A 1 375 ? -27.050 -9.886 7.045 1.00 91.50 375 VAL A O 1
ATOM 3046 N N . VAL A 1 376 ? -27.558 -11.967 7.708 1.00 93.25 376 VAL A N 1
ATOM 3047 C CA . VAL A 1 376 ? -26.237 -12.528 7.379 1.00 93.25 376 VAL A CA 1
ATOM 3048 C C . VAL A 1 376 ? -25.937 -12.404 5.886 1.00 93.25 376 VAL A C 1
ATOM 3050 O O . VAL A 1 376 ? -24.827 -12.011 5.532 1.00 93.25 376 VAL A O 1
ATOM 3053 N N . ARG A 1 377 ? -26.900 -12.695 5.003 1.00 90.00 377 ARG A N 1
ATOM 3054 C CA . ARG A 1 377 ? -26.718 -12.561 3.551 1.00 90.00 377 ARG A CA 1
ATOM 3055 C C . ARG A 1 377 ? -26.490 -11.107 3.152 1.00 90.00 377 ARG A C 1
ATOM 3057 O O . ARG A 1 377 ? -25.569 -10.821 2.391 1.00 90.00 377 ARG A O 1
ATOM 3064 N N . ILE A 1 378 ? -27.313 -10.201 3.674 1.00 87.19 378 ILE A N 1
ATOM 3065 C CA . ILE A 1 378 ? -27.258 -8.766 3.382 1.00 87.19 378 ILE A CA 1
ATOM 3066 C C . ILE A 1 378 ? -25.917 -8.200 3.822 1.00 87.19 378 ILE A C 1
ATOM 3068 O O . ILE A 1 378 ? -25.168 -7.670 3.005 1.00 87.19 378 ILE A O 1
ATOM 3072 N N . PHE A 1 379 ? -25.579 -8.363 5.099 1.00 90.94 379 PHE A N 1
ATOM 3073 C CA . PHE A 1 379 ? -24.308 -7.880 5.607 1.00 90.94 379 PHE A CA 1
ATOM 3074 C C . PHE A 1 379 ? -23.135 -8.618 4.980 1.00 90.94 379 PHE A C 1
ATOM 3076 O O . PHE A 1 379 ? -22.092 -8.004 4.831 1.00 90.94 379 PHE A O 1
ATOM 3083 N N . GLY A 1 380 ? -23.286 -9.870 4.545 1.00 88.62 380 GLY A N 1
ATOM 3084 C CA . GLY A 1 380 ? -22.279 -10.581 3.755 1.00 88.62 380 GLY A CA 1
ATOM 3085 C C . GLY A 1 380 ? -21.958 -9.912 2.413 1.00 88.62 380 GLY A C 1
ATOM 3086 O O . GLY A 1 380 ? -20.818 -9.993 1.964 1.00 88.62 380 GLY A O 1
ATOM 3087 N N . ALA A 1 381 ? -22.922 -9.217 1.803 1.00 86.31 381 ALA A N 1
ATOM 3088 C CA . ALA A 1 381 ? -22.719 -8.427 0.588 1.00 86.31 381 ALA A CA 1
ATOM 3089 C C . ALA A 1 381 ? -22.266 -6.979 0.868 1.00 86.31 381 ALA A C 1
ATOM 3091 O O . ALA A 1 381 ? -21.712 -6.326 -0.019 1.00 86.31 381 ALA A O 1
ATOM 3092 N N . THR A 1 382 ? -22.472 -6.465 2.086 1.00 87.62 382 THR A N 1
ATOM 3093 C CA . THR A 1 382 ? -22.017 -5.126 2.484 1.00 87.62 382 THR A CA 1
ATOM 3094 C C . THR A 1 382 ? -20.488 -5.087 2.621 1.00 87.62 382 THR A C 1
ATOM 3096 O O . THR A 1 382 ? -19.912 -5.884 3.371 1.00 87.62 382 THR A O 1
ATOM 3099 N N . PRO A 1 383 ? -19.795 -4.128 1.974 1.00 88.06 383 PRO A N 1
ATOM 3100 C CA . PRO A 1 383 ? -18.353 -3.984 2.122 1.00 88.06 383 PRO A CA 1
ATOM 3101 C C . PRO A 1 383 ? -17.928 -3.785 3.583 1.00 88.06 383 PRO A C 1
ATOM 3103 O O . PRO A 1 383 ? -18.475 -2.943 4.298 1.00 88.06 383 PRO A O 1
ATOM 3106 N N . LYS A 1 384 ? -16.891 -4.511 4.023 1.00 90.69 384 LYS A N 1
ATOM 3107 C CA . LYS A 1 384 ? -16.409 -4.465 5.416 1.00 90.69 384 LYS A CA 1
ATOM 3108 C C . LYS A 1 384 ? -16.067 -3.064 5.907 1.00 90.69 384 LYS A C 1
ATOM 3110 O O . LYS A 1 384 ? -16.331 -2.748 7.059 1.00 90.69 384 LYS A O 1
ATOM 3115 N N . PHE A 1 385 ? -15.485 -2.221 5.056 1.00 88.12 385 PHE A N 1
ATOM 3116 C CA . PHE A 1 385 ? -15.114 -0.862 5.455 1.00 88.12 385 PHE A CA 1
ATOM 3117 C C . PHE A 1 385 ? -16.332 -0.010 5.850 1.00 88.12 385 PHE A C 1
ATOM 3119 O O . PHE A 1 385 ? -16.213 0.827 6.742 1.00 88.12 385 PHE A O 1
ATOM 3126 N N . GLU A 1 386 ? -17.504 -0.244 5.246 1.00 88.06 386 GLU A N 1
ATOM 3127 C CA . GLU A 1 386 ? -18.748 0.401 5.680 1.00 88.06 386 GLU A CA 1
ATOM 3128 C C . GLU A 1 386 ? -19.211 -0.178 7.021 1.00 88.06 386 GLU A C 1
ATOM 3130 O O . GLU A 1 386 ? -19.474 0.579 7.952 1.00 88.06 386 GLU A O 1
ATOM 3135 N N . MET A 1 387 ? -19.172 -1.506 7.185 1.00 91.38 387 MET A N 1
ATOM 3136 C CA . MET A 1 387 ? -19.503 -2.172 8.457 1.00 91.38 387 MET A CA 1
ATOM 3137 C C . MET A 1 387 ? -18.610 -1.709 9.625 1.00 91.38 387 MET A C 1
ATOM 3139 O O . MET A 1 387 ? -19.084 -1.567 10.754 1.00 91.38 387 MET A O 1
ATOM 3143 N N . PHE A 1 388 ? -17.319 -1.456 9.387 1.00 91.94 388 PHE A N 1
ATOM 3144 C CA . PHE A 1 388 ? -16.401 -0.917 10.396 1.00 91.94 388 PHE A CA 1
ATOM 3145 C C . PHE A 1 388 ? -16.775 0.506 10.812 1.00 91.94 388 PHE A C 1
ATOM 3147 O O . PHE A 1 388 ? -16.778 0.806 12.008 1.00 91.94 388 PHE A O 1
ATOM 3154 N N . ARG A 1 389 ? -17.141 1.351 9.846 1.00 87.50 389 ARG A N 1
ATOM 3155 C CA . ARG A 1 389 ? -17.424 2.772 10.064 1.00 87.50 389 ARG A CA 1
ATOM 3156 C C . ARG A 1 389 ? -18.816 3.040 10.640 1.00 87.50 389 ARG A C 1
ATOM 3158 O O . ARG A 1 389 ? -18.973 4.026 11.353 1.00 87.50 389 ARG A O 1
ATOM 3165 N N . SER A 1 390 ? -19.796 2.187 10.349 1.00 89.56 390 SER A N 1
ATOM 3166 C CA . SER A 1 390 ? -21.168 2.352 10.834 1.00 89.56 390 SER A CA 1
ATOM 3167 C C . SER A 1 390 ? -21.317 2.035 12.317 1.00 89.56 390 SER A C 1
ATOM 3169 O O . SER A 1 390 ? -20.677 1.117 12.840 1.00 89.56 390 SER A O 1
ATOM 3171 N N . THR A 1 391 ? -22.189 2.759 13.008 1.00 88.50 391 THR A N 1
ATOM 3172 C CA . THR A 1 391 ? -22.543 2.438 14.400 1.00 88.50 391 THR A CA 1
ATOM 3173 C C . THR A 1 391 ? -23.487 1.226 14.464 1.00 88.50 391 THR A C 1
ATOM 3175 O O . THR A 1 391 ? -24.122 0.889 13.461 1.00 88.50 391 THR A O 1
ATOM 3178 N N . PRO A 1 392 ? -23.613 0.546 15.623 1.00 88.44 392 PRO A N 1
ATOM 3179 C CA . PRO A 1 392 ? -24.628 -0.493 15.804 1.00 88.44 392 PRO A CA 1
ATOM 3180 C C . PRO A 1 392 ? -26.045 -0.013 15.454 1.00 88.44 392 PRO A C 1
ATOM 3182 O O . PRO A 1 392 ? -26.772 -0.740 14.787 1.00 88.44 392 PRO A O 1
ATOM 3185 N N . ASP A 1 393 ? -26.401 1.217 15.834 1.00 89.38 393 ASP A N 1
ATOM 3186 C CA . ASP A 1 393 ? -27.725 1.798 15.574 1.00 89.38 393 ASP A CA 1
ATOM 3187 C C . ASP A 1 393 ? -27.964 2.065 14.082 1.00 89.38 393 ASP A C 1
ATOM 3189 O O . ASP A 1 393 ? -29.049 1.804 13.572 1.00 89.38 393 ASP A O 1
ATOM 3193 N N . GLU A 1 394 ? -26.949 2.536 13.351 1.00 91.06 394 GLU A N 1
ATOM 3194 C CA . GLU A 1 394 ? -27.043 2.727 11.897 1.00 91.06 394 GLU A CA 1
ATOM 3195 C C . GLU A 1 394 ? -27.248 1.395 11.165 1.00 91.06 394 GLU A C 1
ATOM 3197 O O . GLU A 1 394 ? -28.050 1.311 10.234 1.00 91.06 394 GLU A O 1
ATOM 3202 N N . LEU A 1 395 ? -26.543 0.343 11.594 1.00 91.12 395 LEU A N 1
ATOM 3203 C CA . LEU A 1 395 ? -26.714 -0.999 11.040 1.00 91.12 395 LEU A CA 1
ATOM 3204 C C . LEU A 1 395 ? -28.067 -1.608 11.432 1.00 91.12 395 LEU A C 1
ATOM 3206 O O . LEU A 1 395 ? -28.682 -2.292 10.617 1.00 91.12 395 LEU A O 1
ATOM 3210 N N . LEU A 1 396 ? -28.559 -1.345 12.645 1.00 90.69 396 LEU A N 1
ATOM 3211 C CA . LEU A 1 396 ? -29.892 -1.763 13.078 1.00 90.69 396 LEU A CA 1
ATOM 3212 C C . LEU A 1 396 ? -30.979 -1.093 12.232 1.00 90.69 396 LEU A C 1
ATOM 3214 O O . LEU A 1 396 ? -31.868 -1.786 11.742 1.00 90.69 396 LEU A O 1
ATOM 3218 N N . GLN A 1 397 ? -30.870 0.219 12.003 1.00 89.56 397 GLN A N 1
ATOM 3219 C CA . GLN A 1 397 ? -31.791 0.952 11.136 1.00 89.56 397 GLN A CA 1
ATOM 3220 C C . GLN A 1 397 ? -31.776 0.386 9.716 1.00 89.56 397 GLN A C 1
ATOM 3222 O O . GLN A 1 397 ? -32.833 0.190 9.131 1.00 89.56 397 GLN A O 1
ATOM 3227 N N . MET A 1 398 ? -30.598 0.053 9.177 1.00 87.06 398 MET A N 1
ATOM 3228 C CA . MET A 1 398 ? -30.492 -0.592 7.865 1.00 87.06 398 MET A CA 1
ATOM 3229 C C . MET A 1 398 ? -31.261 -1.920 7.817 1.00 87.06 398 MET A C 1
ATOM 3231 O O . MET A 1 398 ? -31.926 -2.211 6.828 1.00 87.06 398 MET A O 1
ATOM 3235 N N . VAL A 1 399 ? -31.199 -2.721 8.880 1.00 88.06 399 VAL A N 1
ATOM 3236 C CA . VAL A 1 399 ? -31.944 -3.984 8.968 1.00 88.06 399 VAL A CA 1
ATOM 3237 C C . VAL A 1 399 ? -33.454 -3.744 9.038 1.00 88.06 399 VAL A C 1
ATOM 3239 O O . VAL A 1 399 ? -34.208 -4.429 8.350 1.00 88.06 399 VAL A O 1
ATOM 3242 N N . GLU A 1 400 ? -33.907 -2.765 9.824 1.00 87.94 400 GLU A N 1
ATOM 3243 C CA . GLU A 1 400 ? -35.326 -2.382 9.902 1.00 87.94 400 GLU A CA 1
ATOM 3244 C C . GLU A 1 400 ? -35.871 -1.902 8.558 1.00 87.94 400 GLU A C 1
ATOM 3246 O O . GLU A 1 400 ? -36.906 -2.377 8.090 1.00 87.94 400 GLU A O 1
ATOM 3251 N N . ASP A 1 401 ? -35.133 -0.997 7.927 1.00 85.56 401 ASP A N 1
ATOM 3252 C CA . ASP A 1 401 ? -35.424 -0.441 6.616 1.00 85.56 401 ASP A CA 1
ATOM 3253 C C . ASP A 1 401 ? -35.572 -1.556 5.574 1.00 85.56 401 ASP A C 1
ATOM 3255 O O . ASP A 1 401 ? -36.531 -1.576 4.802 1.00 85.56 401 ASP A O 1
ATOM 3259 N N . MET A 1 402 ? -34.671 -2.537 5.588 1.00 80.75 402 MET A N 1
ATOM 3260 C CA . MET A 1 402 ? -34.724 -3.656 4.655 1.00 80.75 402 MET A CA 1
ATOM 3261 C C . MET A 1 402 ? -35.896 -4.602 4.912 1.00 80.75 402 MET A C 1
ATOM 3263 O O . MET A 1 402 ? -36.552 -5.005 3.954 1.00 80.75 402 MET A O 1
ATOM 3267 N N . PHE A 1 403 ? -36.217 -4.918 6.168 1.00 81.94 403 PHE A N 1
ATOM 3268 C CA . PHE A 1 403 ? -37.397 -5.736 6.469 1.00 81.94 403 PHE A CA 1
ATOM 3269 C C . PHE A 1 403 ? -38.723 -5.023 6.196 1.00 81.94 403 PHE A C 1
ATOM 3271 O O . PHE A 1 403 ? -39.737 -5.693 6.012 1.00 81.94 403 PHE A O 1
ATOM 3278 N N . SER A 1 404 ? -38.726 -3.689 6.111 1.00 80.50 404 SER A N 1
ATOM 3279 C CA . SER A 1 404 ? -39.907 -2.919 5.702 1.00 80.50 404 SER A CA 1
ATOM 3280 C C . SER A 1 404 ? -40.268 -3.089 4.218 1.00 80.50 404 SER A C 1
ATOM 3282 O O . SER A 1 404 ? -41.372 -2.724 3.798 1.00 80.50 404 SER A O 1
ATOM 3284 N N . VAL A 1 405 ? -39.363 -3.655 3.408 1.00 77.38 405 VAL A N 1
ATOM 3285 C CA . VAL A 1 405 ? -39.608 -3.941 1.991 1.00 77.38 405 VAL A CA 1
ATOM 3286 C C . VAL A 1 405 ? -40.518 -5.162 1.870 1.00 77.38 405 VAL A C 1
ATOM 3288 O O . VAL A 1 405 ? -40.073 -6.299 1.744 1.00 77.38 405 VAL A O 1
ATOM 3291 N N . HIS A 1 406 ? -41.825 -4.916 1.919 1.00 67.12 406 HIS A N 1
ATOM 3292 C CA . HIS A 1 406 ? -42.851 -5.951 1.770 1.00 67.12 406 HIS A CA 1
ATOM 3293 C C . HIS A 1 406 ? -43.320 -6.150 0.318 1.00 67.12 406 HIS A C 1
ATOM 3295 O O . HIS A 1 406 ? -43.946 -7.164 0.020 1.00 67.12 406 HIS A O 1
ATOM 3301 N N . ASP A 1 407 ? -43.029 -5.204 -0.584 1.00 72.19 407 ASP A N 1
ATOM 3302 C CA . ASP A 1 407 ? -43.404 -5.283 -2.000 1.00 72.19 407 ASP A CA 1
ATOM 3303 C C . ASP A 1 407 ? -42.171 -5.581 -2.874 1.00 72.19 407 ASP A C 1
ATOM 3305 O O . ASP A 1 407 ? -41.365 -4.678 -3.119 1.00 72.19 407 ASP A O 1
ATOM 3309 N N . PRO A 1 408 ? -42.014 -6.818 -3.379 1.00 67.00 408 PRO A N 1
ATOM 3310 C CA . PRO A 1 408 ? -40.857 -7.209 -4.182 1.00 67.00 408 PRO A CA 1
ATOM 3311 C C . PRO A 1 408 ? -40.781 -6.496 -5.542 1.00 67.00 408 PRO A C 1
ATOM 3313 O O . PRO A 1 408 ? -39.745 -6.566 -6.200 1.00 67.00 408 PRO A O 1
ATOM 3316 N N . ASN A 1 409 ? -41.840 -5.799 -5.974 1.00 76.12 409 ASN A N 1
ATOM 3317 C CA . ASN A 1 409 ? -41.859 -5.062 -7.241 1.00 76.12 409 ASN A CA 1
ATOM 3318 C C . ASN A 1 409 ? -41.443 -3.591 -7.096 1.00 76.12 409 ASN A C 1
ATOM 3320 O O . ASN A 1 409 ? -41.366 -2.872 -8.097 1.00 76.12 409 ASN A O 1
ATOM 3324 N N . ARG A 1 410 ? -41.185 -3.113 -5.873 1.00 72.88 410 ARG A N 1
ATOM 3325 C CA . ARG A 1 410 ? -40.762 -1.733 -5.617 1.00 72.88 410 ARG A CA 1
ATOM 3326 C C . ARG A 1 410 ? -39.267 -1.654 -5.349 1.00 72.88 410 ARG A C 1
ATOM 3328 O O . ARG A 1 410 ? -38.720 -2.357 -4.508 1.00 72.88 410 ARG A O 1
ATOM 3335 N N . ILE A 1 411 ? -38.602 -0.741 -6.055 1.00 73.88 411 ILE A N 1
ATOM 3336 C CA . ILE A 1 411 ? -37.198 -0.418 -5.802 1.00 73.88 411 ILE A CA 1
ATOM 3337 C C . ILE A 1 411 ? -37.139 0.507 -4.585 1.00 73.88 411 ILE A C 1
ATOM 3339 O O . ILE A 1 411 ? -37.652 1.626 -4.625 1.00 73.88 411 ILE A O 1
ATOM 3343 N N . HIS A 1 412 ? -36.485 0.048 -3.522 1.00 69.94 412 HIS A N 1
ATOM 3344 C CA . HIS A 1 412 ? -36.189 0.848 -2.338 1.00 69.94 412 HIS A CA 1
ATOM 3345 C C . HIS A 1 412 ? -34.701 1.216 -2.317 1.00 69.94 412 HIS A C 1
ATOM 3347 O O . HIS A 1 412 ? -33.842 0.379 -2.586 1.00 69.94 412 HIS A O 1
ATOM 3353 N N . CYS A 1 413 ? -34.392 2.477 -2.009 1.00 72.88 413 CYS A N 1
ATOM 3354 C CA . CYS A 1 413 ? -33.024 2.969 -1.873 1.00 72.88 413 CYS A CA 1
ATOM 3355 C C . CYS A 1 413 ? -32.816 3.474 -0.446 1.00 72.88 413 CYS A C 1
ATOM 3357 O O . CYS A 1 413 ? -33.494 4.406 -0.012 1.00 72.88 413 CYS A O 1
ATOM 3359 N N . PHE A 1 414 ? -31.870 2.866 0.266 1.00 72.38 414 PHE A N 1
ATOM 3360 C CA . PHE A 1 414 ? -31.522 3.231 1.635 1.00 72.38 414 PHE A CA 1
ATOM 3361 C C . PHE A 1 414 ? -30.149 3.889 1.654 1.00 72.38 414 PHE A C 1
ATOM 3363 O O . PHE A 1 414 ? -29.203 3.412 1.027 1.00 72.38 414 PHE A O 1
ATOM 3370 N N . ARG A 1 415 ? -30.033 5.009 2.371 1.00 69.25 415 ARG A N 1
ATOM 3371 C CA . ARG A 1 415 ? -28.778 5.754 2.482 1.00 69.25 415 ARG A CA 1
ATOM 3372 C C . ARG A 1 415 ? -28.198 5.583 3.875 1.00 69.25 415 ARG A C 1
ATOM 3374 O O . ARG A 1 415 ? -28.745 6.123 4.833 1.00 69.25 415 ARG A O 1
ATOM 3381 N N . ILE A 1 416 ? -27.034 4.946 3.964 1.00 63.84 416 ILE A N 1
ATOM 3382 C CA . ILE A 1 416 ? -26.247 4.923 5.198 1.00 63.84 416 ILE A CA 1
ATOM 3383 C C . ILE A 1 416 ? -25.684 6.335 5.415 1.00 63.84 416 ILE A C 1
ATOM 3385 O O . ILE A 1 416 ? -24.817 6.802 4.672 1.00 63.84 416 ILE A O 1
ATOM 3389 N N . LYS A 1 417 ? -26.223 7.065 6.400 1.00 57.91 417 LYS A N 1
ATOM 3390 C CA . LYS A 1 417 ? -25.739 8.402 6.780 1.00 57.91 417 LYS A CA 1
ATOM 3391 C C . LYS A 1 417 ? -24.458 8.272 7.596 1.00 57.91 417 LYS A C 1
ATOM 3393 O O . LYS A 1 417 ? -24.469 8.454 8.801 1.00 57.91 417 LYS A O 1
ATOM 3398 N N . THR A 1 418 ? -23.341 8.000 6.947 1.00 52.41 418 THR A N 1
ATOM 3399 C CA . THR A 1 418 ? -22.062 8.000 7.657 1.00 52.41 418 THR A CA 1
ATOM 3400 C C . THR A 1 418 ? -21.581 9.432 7.914 1.00 52.41 418 THR A C 1
ATOM 3402 O O . THR A 1 418 ? -21.419 10.182 6.946 1.00 52.41 418 THR A O 1
ATOM 3405 N N . LYS A 1 419 ? -21.390 9.803 9.187 1.00 45.19 419 LYS A N 1
ATOM 3406 C CA . LYS A 1 419 ? -20.876 11.119 9.627 1.00 45.19 419 LYS A CA 1
ATOM 3407 C C . LYS A 1 419 ? -19.421 11.395 9.230 1.00 45.19 419 LYS A C 1
ATOM 3409 O O . LYS A 1 419 ? -18.659 10.418 9.042 1.00 45.19 419 LYS A O 1
#